Protein AF-A0A4W3JPU1-F1 (afdb_monomer_lite)

pLDDT: mean 70.7, std 26.44, range [22.89, 98.69]

Sequence (525 aa):
MGSLTTDLVGYYRSLQSVVLGLNGVPKQSQDGGVIATTGTTSETASTDRSEGTSVAQPVAVEIDTVQSETCTSDVSDELSRKLEDILNTYCSTLGGQAEETPELEEAEKCVNNEPLRNGVREIVCRELNGEIDKVVKAVTRVEDPRENGDVPDIKDQKKAPEKKKAKALGKEITLLMQTLNTLSTPEEKLAALCKKYADMLEEHRNAQKQMRLLQKKQTQIVHEKDHLRNEHSRAILARSKLESLCRELQRHNRTLKEEGVQRGREEEEKRKEITSHFQVTLNDIQVQMEHHNERNSLLRQENMELAEKLKKLIEQYELREEHIDKILKHKDLQQELVDAKLQQAQEMLKDAELKHQREKDYLLKETVETQRMCELMKQQEVHMKQQLSLYTEKFEDFQSTLSKSNEVFTTFKQEMEKMAKKIKKLEKETSMYRSRWESSNKALLDMAEEKTLRDKEFESLQVKIQRLEKLCRALQTERNDLNKRVHDLGVQLAQQAGDNKQDGKAEEEGAQSLNKVTQENPILF

Radius of gyration: 128.2 Å; chains: 1; bounding box: 219×95×402 Å

Foldseek 3Di:
DPPPVVVVVVVVVVVVVVVPPPDDDDDDDDDDDDDDDDDDDDDDDDDDDDDDDDDDDDDDDDDDDDDPDDDPPVVVVVVVVVVVVVCCVVVVVVPPDDDDDDDDDDDDDDDDDDDDDDDDDDDDPDDDDDDDDDDDDPDDDDDDDDDDDDDDDDDDDDDDPPVVVVVVVVVVVVVLVVVLVVDPDPVVNVVVVVVVVVVVVVVVVVVVVVVVVVVVVVVVVVVVVVVVVVVVVVVVVVVVVVVVVVVVVVVVVVVVVVVVVVVVVVVVVVVVVVVVVVVVVVVVVVVVVVVVVVVVVVVVVVVVVVVVVVVVVVVVVVVVVVVVVVVVVVVVVVVVVVVVVVVVVVVVVVVVVVVVVVVVVVVVVVVVVVVVVVVVVVVVVVVVVVVVVVVVVVVVVVVVVVVVVVVVVVVVVVVVVVVVVVVVVVVVVVVVVVVVVVVVVVVVVVVVVVVVVVVVVVVVVVVVVVVVVVVVVVVVVVVVVVVVVVPPVDDPDDDDDDDDDDDDDDDDDDDDDDDDDDDDDDDDD

InterPro domains:
  IPR026183 Taxilin family [PF09728] (171-478)
  IPR026183 Taxilin family [PTHR16127] (52-515)

Organism: Callorhinchus milii (NCBI:txid7868)

Secondary structure (DSSP, 8-state):
--SSSHHHHHHHHHHHHHHS------------------------------------PPPP-----------SSHHHHHHHHHHHHHHHHHHTTT-S-------------------------------------------------------------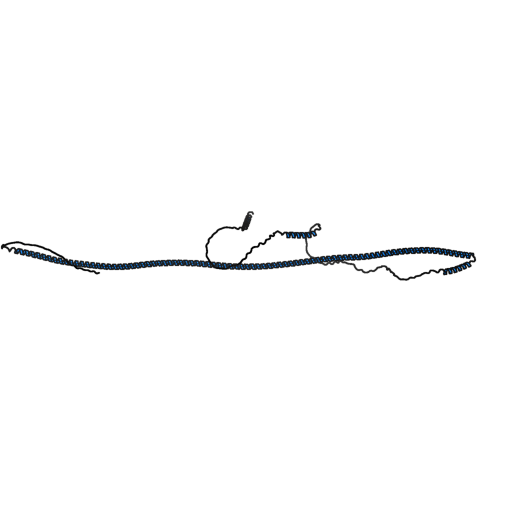---SSHHHHHHHHHHHHHHHHHHHT--SHHHHHHHHHHHHHHHHHHHHHHHHHHHHHHHHHHHHHHHHHHHHHHHHHHHHHHHHHHHHHHHHHHHHHHHHHHHHHHHHHHHHHHHHHHHHHHHHHHHHHHHHHHHHHHHHHHHHHHHHHHHHHHHHHHHHHHHHHHHHHHHHHHHHHHHHHHHHHHHHHHHHHHHHHHHHHHHHHHHHHHHHHHHHHHHHHHHHHHHHHHHHHHHHHHHHHHHHHHHHHHHHHHHHHHHHHHHHHHHHHHHHHHHHHHHHHHHHHHHHHHHHHHHHHHHHHHHHHHHHHHHHHHHHHHHHHHHHHHHHHHTTS-SS--------------------------------

Structure (mmCIF, N/CA/C/O backbone):
data_AF-A0A4W3JPU1-F1
#
_entry.id   AF-A0A4W3JPU1-F1
#
loop_
_atom_site.group_PDB
_atom_site.id
_atom_site.type_symbol
_atom_site.label_atom_id
_atom_site.label_alt_id
_atom_site.label_comp_id
_atom_site.label_asym_id
_atom_site.label_entity_id
_atom_site.label_seq_id
_atom_site.pdbx_PDB_ins_code
_atom_site.Cartn_x
_atom_site.Cartn_y
_atom_site.Cartn_z
_atom_site.occupancy
_atom_site.B_iso_or_equiv
_atom_site.auth_seq_id
_atom_site.auth_comp_id
_atom_site.auth_asym_id
_atom_site.auth_atom_id
_atom_site.pdbx_PDB_model_num
ATOM 1 N N . MET A 1 1 ? 27.954 29.203 35.163 1.00 54.84 1 MET A N 1
ATOM 2 C CA . MET A 1 1 ? 27.877 28.215 34.061 1.00 54.84 1 MET A CA 1
ATOM 3 C C . MET A 1 1 ? 28.791 27.034 34.378 1.00 54.84 1 MET A C 1
ATOM 5 O O . MET A 1 1 ? 29.836 26.892 33.767 1.00 54.84 1 MET A O 1
ATOM 9 N N . GLY A 1 2 ? 28.452 26.237 35.394 1.00 53.25 2 GLY A N 1
ATOM 10 C CA . GLY A 1 2 ? 29.329 25.148 35.856 1.00 53.25 2 GLY A CA 1
ATOM 11 C C . GLY A 1 2 ? 28.732 24.203 36.903 1.00 53.25 2 GLY A C 1
ATOM 12 O O . GLY A 1 2 ? 29.389 23.241 37.268 1.00 53.25 2 GLY A O 1
ATOM 13 N N . SER A 1 3 ? 27.498 24.432 37.370 1.00 54.62 3 SER A N 1
ATOM 14 C CA . SER A 1 3 ? 26.823 23.542 38.330 1.00 54.62 3 SER A CA 1
ATOM 15 C C . SER A 1 3 ? 25.482 22.992 37.828 1.00 54.62 3 SER A C 1
ATOM 17 O O . SER A 1 3 ? 24.703 22.494 38.624 1.00 54.62 3 SER A O 1
ATOM 19 N N . LEU A 1 4 ? 25.187 23.113 36.528 1.00 52.50 4 LEU A N 1
ATOM 20 C CA . LEU A 1 4 ? 23.936 22.622 35.920 1.00 52.50 4 LEU A CA 1
ATOM 21 C C . LEU A 1 4 ? 24.155 21.459 34.938 1.00 52.50 4 LEU A C 1
ATOM 23 O O . LEU A 1 4 ? 23.196 20.881 34.444 1.00 52.50 4 LEU A O 1
ATOM 27 N N . THR A 1 5 ? 25.406 21.088 34.660 1.00 55.34 5 THR A N 1
ATOM 28 C CA . THR A 1 5 ? 25.749 19.978 33.756 1.00 55.34 5 THR A CA 1
ATOM 29 C C . THR A 1 5 ? 25.950 18.646 34.482 1.00 55.34 5 THR A C 1
ATOM 31 O O . THR A 1 5 ? 25.869 17.598 33.848 1.00 55.34 5 THR A O 1
ATOM 34 N N . THR A 1 6 ? 26.154 18.651 35.800 1.00 56.09 6 THR A N 1
ATOM 35 C CA . THR A 1 6 ? 26.395 17.426 36.582 1.00 56.09 6 THR A CA 1
ATOM 36 C C . THR A 1 6 ? 25.108 16.659 36.907 1.00 56.09 6 THR A C 1
ATOM 38 O O . THR A 1 6 ? 25.128 15.431 36.947 1.00 56.09 6 THR A O 1
ATOM 41 N N . ASP A 1 7 ? 23.971 17.350 37.031 1.00 57.31 7 ASP A N 1
ATOM 42 C CA . ASP A 1 7 ? 22.694 16.719 37.402 1.00 57.31 7 ASP A CA 1
ATOM 43 C C . ASP A 1 7 ? 21.978 16.040 36.219 1.00 57.31 7 ASP A C 1
ATOM 45 O O . ASP A 1 7 ? 21.230 15.081 36.412 1.00 57.31 7 ASP A O 1
ATOM 49 N N . LEU A 1 8 ? 22.268 16.439 34.973 1.00 56.94 8 LEU A N 1
ATOM 50 C CA . LEU A 1 8 ? 21.681 15.797 33.787 1.00 56.94 8 LEU A CA 1
ATOM 51 C C . LEU A 1 8 ? 22.315 14.430 33.466 1.00 56.94 8 LEU A C 1
ATOM 53 O O . LEU A 1 8 ? 21.640 13.530 32.965 1.00 56.94 8 LEU A O 1
ATOM 57 N N . VAL A 1 9 ? 23.600 14.246 33.790 1.00 60.78 9 VAL A N 1
ATOM 58 C CA . VAL A 1 9 ? 24.322 12.979 33.564 1.00 60.78 9 VAL A CA 1
ATOM 59 C C . VAL A 1 9 ? 23.893 11.907 34.577 1.00 60.78 9 VAL A C 1
ATOM 61 O O . VAL A 1 9 ? 23.843 10.722 34.243 1.00 60.78 9 VAL A O 1
ATOM 64 N N . GLY A 1 10 ? 23.505 12.311 35.792 1.00 60.88 10 GLY A N 1
ATOM 65 C CA . GLY A 1 10 ? 22.949 11.406 36.805 1.00 60.88 10 GLY A CA 1
ATOM 66 C C . GLY A 1 10 ? 21.581 10.835 36.417 1.00 60.88 10 GLY A C 1
ATOM 67 O O . GLY A 1 10 ? 21.330 9.644 36.610 1.00 60.88 10 GLY A O 1
ATOM 68 N N . TYR A 1 11 ? 20.724 11.650 35.794 1.00 62.28 11 TYR A N 1
ATOM 69 C CA . TYR A 1 11 ? 19.375 11.232 35.400 1.00 62.28 11 TYR A CA 1
ATOM 70 C C . TYR A 1 11 ? 19.384 10.232 34.229 1.00 62.28 11 TYR A C 1
ATOM 72 O O . TYR A 1 11 ? 18.619 9.266 34.224 1.00 62.28 11 TYR A O 1
ATOM 80 N N . TYR A 1 12 ? 20.319 10.383 33.283 1.00 56.56 12 TYR A N 1
ATOM 81 C CA . TYR A 1 12 ? 20.470 9.450 32.158 1.00 56.56 12 TYR A CA 1
ATOM 82 C C . TYR A 1 12 ? 21.051 8.084 32.566 1.00 56.56 12 TYR A C 1
ATOM 84 O O . TYR A 1 12 ? 20.648 7.058 32.018 1.00 56.56 12 TYR A O 1
ATOM 92 N N . ARG A 1 13 ? 21.928 8.025 33.581 1.00 58.97 13 ARG A N 1
ATOM 93 C CA . ARG A 1 13 ? 22.450 6.744 34.104 1.00 58.97 13 ARG A CA 1
ATOM 94 C C . ARG A 1 13 ? 21.404 5.933 34.872 1.00 58.97 13 ARG A C 1
ATOM 96 O O . ARG A 1 13 ? 21.469 4.707 34.866 1.00 58.97 13 ARG A O 1
ATOM 103 N N . SER A 1 14 ? 20.441 6.596 35.515 1.00 56.88 14 SER A N 1
ATOM 104 C CA . SER A 1 14 ? 19.380 5.920 36.272 1.00 56.88 14 SER A CA 1
ATOM 105 C C . SER A 1 14 ? 18.359 5.240 35.348 1.00 56.88 14 SER A C 1
ATOM 107 O O . SER A 1 14 ? 17.983 4.094 35.589 1.00 56.88 14 SER A O 1
ATOM 109 N N . LEU A 1 15 ? 18.006 5.872 34.224 1.00 54.47 15 LEU A N 1
ATOM 110 C CA . LEU A 1 15 ? 17.074 5.303 33.240 1.00 54.47 15 LEU A CA 1
ATOM 111 C C . LEU A 1 15 ? 17.659 4.116 32.456 1.00 54.47 15 LEU A C 1
ATOM 113 O O . LEU A 1 15 ? 16.925 3.198 32.097 1.00 54.47 15 LEU A O 1
ATOM 117 N N . GLN A 1 16 ? 18.979 4.070 32.256 1.00 50.84 16 GLN A N 1
ATOM 118 C CA . GLN A 1 16 ? 19.629 2.960 31.549 1.00 50.84 16 GLN A CA 1
ATOM 119 C C . GLN A 1 16 ? 19.801 1.699 32.420 1.00 50.84 16 GLN A C 1
ATOM 121 O O . GLN A 1 16 ? 19.910 0.595 31.890 1.00 50.84 16 GLN A O 1
ATOM 126 N N . SER A 1 17 ? 19.755 1.832 33.753 1.00 52.16 17 SER A N 1
ATOM 127 C CA . SER A 1 17 ? 19.829 0.693 34.680 1.00 52.16 17 SER A CA 1
ATOM 128 C C . SER A 1 17 ? 18.475 0.010 34.916 1.00 52.16 17 SER A C 1
ATOM 130 O O . SER A 1 17 ? 18.447 -1.138 35.351 1.00 52.16 17 SER A O 1
ATOM 132 N N . VAL A 1 18 ? 17.358 0.679 34.603 1.00 53.16 18 VAL A N 1
ATOM 133 C CA . VAL A 1 18 ? 15.998 0.121 34.749 1.00 53.16 18 VAL A CA 1
ATOM 134 C C . VAL A 1 18 ? 15.610 -0.759 33.551 1.00 53.16 18 VAL A C 1
ATOM 136 O O . VAL A 1 18 ? 14.839 -1.700 33.705 1.00 53.16 18 VAL A O 1
ATOM 139 N N . VAL A 1 19 ? 16.199 -0.535 32.372 1.00 50.72 19 VAL A N 1
ATOM 140 C CA . VAL A 1 19 ? 15.870 -1.290 31.145 1.00 50.72 19 VAL A CA 1
ATOM 141 C C . VAL A 1 19 ? 16.635 -2.622 31.032 1.00 50.72 19 VAL A C 1
ATOM 143 O O . VAL A 1 19 ? 16.181 -3.532 30.348 1.00 50.72 19 VAL A O 1
ATOM 146 N N . LEU A 1 20 ? 17.748 -2.799 31.754 1.00 50.94 20 LEU A N 1
ATOM 147 C CA . LEU A 1 20 ? 18.573 -4.022 31.699 1.00 50.94 20 LEU A CA 1
ATOM 148 C C . LEU A 1 20 ? 18.349 -5.005 32.869 1.00 50.94 20 LEU A C 1
ATOM 150 O O . LEU A 1 20 ? 19.042 -6.015 32.957 1.00 50.94 20 LEU A O 1
ATOM 154 N N . GLY A 1 21 ? 17.383 -4.744 33.758 1.00 46.75 21 GLY A N 1
ATOM 155 C CA . GLY A 1 21 ? 17.145 -5.539 34.976 1.00 46.75 21 GLY A CA 1
ATOM 156 C C . GLY A 1 21 ? 16.008 -6.569 34.920 1.00 46.75 21 GLY A C 1
ATOM 157 O O . GLY A 1 21 ? 15.777 -7.252 35.913 1.00 46.75 21 GLY A O 1
ATOM 158 N N . LEU A 1 22 ? 15.286 -6.706 33.803 1.00 46.44 22 LEU A N 1
ATOM 159 C CA . LEU A 1 22 ? 14.092 -7.565 33.705 1.00 46.44 22 LEU A CA 1
ATOM 160 C C . LEU A 1 22 ? 14.340 -8.875 32.943 1.00 46.44 22 LEU A C 1
ATOM 162 O O . LEU A 1 22 ? 13.547 -9.270 32.099 1.00 46.44 22 LEU A O 1
ATOM 166 N N . ASN A 1 23 ? 15.435 -9.567 33.256 1.00 48.56 23 ASN A N 1
ATOM 167 C CA . ASN A 1 23 ? 15.621 -10.979 32.914 1.00 48.56 23 ASN A CA 1
ATOM 168 C C . ASN A 1 23 ? 16.346 -11.675 34.071 1.00 48.56 23 ASN A C 1
ATOM 170 O O . ASN A 1 23 ? 17.569 -11.777 34.094 1.00 48.56 23 ASN A O 1
ATOM 174 N N . GLY A 1 24 ? 15.577 -12.122 35.063 1.00 37.06 24 GLY A N 1
ATOM 175 C CA . GLY A 1 24 ? 16.102 -12.808 36.240 1.00 37.06 24 GLY A CA 1
ATOM 176 C C . GLY A 1 24 ? 14.998 -13.527 37.007 1.00 37.06 24 GLY A C 1
ATOM 177 O O . GLY A 1 24 ? 14.312 -12.934 37.831 1.00 37.06 24 GLY A O 1
ATOM 178 N N . VAL A 1 25 ? 14.828 -14.813 36.706 1.00 47.62 25 VAL A N 1
ATOM 179 C CA . VAL A 1 25 ? 13.996 -15.779 37.443 1.00 47.62 25 VAL A CA 1
ATOM 180 C C . VAL A 1 25 ? 14.489 -15.920 38.890 1.00 47.62 25 VAL A C 1
ATOM 182 O O . VAL A 1 25 ? 15.702 -15.975 39.098 1.00 47.62 25 VAL A O 1
ATOM 185 N N . PRO A 1 26 ? 13.591 -16.154 39.865 1.00 46.97 26 PRO A N 1
ATOM 186 C CA . PRO A 1 26 ? 13.968 -16.974 41.011 1.00 46.97 26 PRO A CA 1
ATOM 187 C C . PRO A 1 26 ? 13.007 -18.147 41.274 1.00 46.97 26 PRO A C 1
ATOM 189 O O . PRO A 1 26 ? 11.788 -18.055 41.150 1.00 46.97 26 PRO A O 1
ATOM 192 N N . LYS A 1 27 ? 13.624 -19.272 41.654 1.00 41.75 27 LYS A N 1
ATOM 193 C CA . LYS A 1 27 ? 13.031 -20.508 42.185 1.00 41.75 27 LYS A CA 1
ATOM 194 C C . LYS A 1 27 ? 12.900 -20.442 43.717 1.00 41.75 27 LYS A C 1
ATOM 196 O O . LYS A 1 27 ? 13.792 -19.894 44.353 1.00 41.75 27 LYS A O 1
ATOM 201 N N . GLN A 1 28 ? 11.922 -21.213 44.230 1.00 35.12 28 GLN A N 1
ATOM 202 C CA . GLN A 1 28 ? 11.857 -21.894 45.551 1.00 35.12 28 GLN A CA 1
ATOM 203 C C . GLN A 1 28 ? 11.665 -20.991 46.798 1.00 35.12 28 GLN A C 1
ATOM 205 O O . GLN A 1 28 ? 12.243 -19.922 46.869 1.00 35.12 28 GLN A O 1
ATOM 210 N N . SER A 1 29 ? 10.875 -21.311 47.836 1.00 34.31 29 SER A N 1
ATOM 211 C CA . SER A 1 29 ? 10.377 -22.590 48.374 1.00 34.31 29 SER A CA 1
ATOM 212 C C . SER A 1 29 ? 9.235 -22.378 49.398 1.00 34.31 29 SER A C 1
ATOM 214 O O . SER A 1 29 ? 9.168 -21.322 50.011 1.00 34.31 29 SER A O 1
ATOM 216 N N . GLN A 1 30 ? 8.456 -23.454 49.611 1.00 34.50 30 GLN A N 1
ATOM 217 C CA . GLN A 1 30 ? 7.768 -23.908 50.844 1.00 34.50 30 GLN A CA 1
ATOM 218 C C . GLN A 1 30 ? 6.765 -22.982 51.567 1.00 34.50 30 GLN A C 1
ATOM 220 O O . GLN A 1 30 ? 7.155 -21.990 52.161 1.00 34.50 30 GLN A O 1
ATOM 225 N N . ASP A 1 31 ? 5.506 -23.426 51.690 1.00 33.94 31 ASP A N 1
ATOM 226 C CA . ASP A 1 31 ? 5.071 -24.085 52.933 1.00 33.94 31 ASP A CA 1
ATOM 227 C C . ASP A 1 31 ? 3.804 -24.938 52.727 1.00 33.94 31 ASP A C 1
ATOM 229 O O . ASP A 1 31 ? 2.986 -24.674 51.843 1.00 33.94 31 ASP A O 1
ATOM 233 N N . GLY A 1 32 ? 3.698 -26.013 53.506 1.00 34.09 32 GLY A N 1
ATOM 234 C CA . GLY A 1 32 ? 2.641 -27.018 53.451 1.00 34.09 32 GLY A CA 1
ATOM 235 C C . GLY A 1 32 ? 1.476 -26.731 54.401 1.00 34.09 32 GLY A C 1
ATOM 236 O O . GLY A 1 32 ? 1.616 -26.069 55.421 1.00 34.09 32 GLY A O 1
ATOM 237 N N . GLY A 1 33 ? 0.314 -27.302 54.086 1.00 32.06 33 GLY A N 1
ATOM 238 C CA . GLY A 1 33 ? -0.864 -27.277 54.949 1.00 32.06 33 GLY A CA 1
ATOM 239 C C . GLY A 1 33 ? -1.895 -28.298 54.484 1.00 32.06 33 GLY A C 1
ATOM 240 O O . GLY A 1 33 ? -2.732 -28.010 53.637 1.00 32.06 33 GLY A O 1
ATOM 241 N N . VAL A 1 34 ? -1.786 -29.513 55.018 1.00 36.81 34 VAL A N 1
ATOM 242 C CA . VAL A 1 34 ? -2.699 -30.644 54.815 1.00 36.81 34 VAL A CA 1
ATOM 243 C C . VAL A 1 34 ? -3.883 -30.514 55.773 1.00 36.81 34 VAL A C 1
ATOM 245 O O . VAL A 1 34 ? -3.658 -30.486 56.978 1.00 36.81 34 VAL A O 1
ATOM 248 N N . ILE A 1 35 ? -5.123 -30.554 55.270 1.00 35.34 35 ILE A N 1
ATOM 249 C CA . ILE A 1 35 ? -6.277 -31.102 56.008 1.00 35.34 35 ILE A CA 1
ATOM 250 C C . ILE A 1 35 ? -7.128 -31.924 55.033 1.00 35.34 35 ILE A C 1
ATOM 252 O O . ILE A 1 35 ? -7.585 -31.431 54.005 1.00 35.34 35 ILE A O 1
ATOM 256 N N . ALA A 1 36 ? -7.310 -33.196 55.376 1.00 36.22 36 ALA A N 1
ATOM 257 C CA . ALA A 1 36 ? -8.145 -34.174 54.693 1.00 36.22 36 ALA A CA 1
ATOM 258 C C . ALA A 1 36 ? -9.537 -34.261 55.341 1.00 36.22 36 ALA A C 1
ATOM 260 O O . ALA A 1 36 ? -9.635 -34.164 56.558 1.00 36.22 36 ALA A O 1
ATOM 261 N N . THR A 1 37 ? -10.576 -34.517 54.541 1.00 33.84 37 THR A N 1
ATOM 262 C CA . THR A 1 37 ? -11.812 -35.273 54.872 1.00 33.84 37 THR A CA 1
ATOM 263 C C . THR A 1 37 ? -12.498 -35.604 53.527 1.00 33.84 37 THR A C 1
ATOM 265 O O . THR A 1 37 ? -12.772 -34.707 52.743 1.00 33.84 37 THR A O 1
ATOM 268 N N . THR A 1 38 ? -12.483 -36.854 53.032 1.00 35.00 38 THR A N 1
ATOM 269 C CA . THR A 1 38 ? -13.547 -37.889 53.161 1.00 35.00 38 THR A CA 1
ATOM 270 C C . THR A 1 38 ? -14.960 -37.296 53.061 1.00 35.00 38 THR A C 1
ATOM 272 O O . THR A 1 38 ? -15.312 -36.494 53.912 1.00 35.00 38 THR A O 1
ATOM 275 N N . GLY A 1 39 ? -15.873 -37.625 52.150 1.00 31.53 39 GLY A N 1
ATOM 276 C CA . GLY A 1 39 ? -16.080 -38.706 51.186 1.00 31.53 39 GLY A CA 1
ATOM 277 C C . GLY A 1 39 ? -17.605 -38.792 50.929 1.00 31.53 39 GLY A C 1
ATOM 278 O O . GLY A 1 39 ? -18.367 -38.195 51.691 1.00 31.53 39 GLY A O 1
ATOM 279 N N . THR A 1 40 ? -18.030 -39.604 49.946 1.00 31.88 40 THR A N 1
ATOM 280 C CA . THR A 1 40 ? -19.396 -40.184 49.746 1.00 31.88 40 THR A CA 1
ATOM 281 C C . THR A 1 40 ? -20.259 -39.606 48.589 1.00 31.88 40 THR A C 1
ATOM 283 O O . THR A 1 40 ? -20.908 -38.583 48.753 1.00 31.88 40 THR A O 1
ATOM 286 N N . THR A 1 41 ? -20.217 -40.322 47.438 1.00 33.84 41 THR A N 1
ATOM 287 C CA . THR A 1 41 ? -21.308 -40.828 46.531 1.00 33.84 41 THR A CA 1
ATOM 288 C C . THR A 1 41 ? -22.445 -39.891 46.058 1.00 33.84 41 THR A C 1
ATOM 290 O O . THR A 1 41 ? -22.970 -39.135 46.858 1.00 33.84 41 THR A O 1
ATOM 293 N N . SER A 1 42 ? -23.007 -39.941 44.838 1.00 36.12 42 SER A N 1
ATOM 294 C CA . SER A 1 42 ? -22.945 -40.875 43.691 1.00 36.12 42 SER A CA 1
ATOM 295 C C . SER A 1 42 ? -23.763 -40.329 42.493 1.00 36.12 42 SER A C 1
ATOM 297 O O . SER A 1 42 ? -24.749 -39.630 42.696 1.00 36.12 42 SER A O 1
ATOM 299 N N . GLU A 1 43 ? -23.365 -40.771 41.288 1.00 33.59 43 GLU A N 1
ATOM 300 C CA . GLU A 1 43 ? -24.169 -41.125 40.089 1.00 33.59 43 GLU A CA 1
ATOM 301 C C . GLU A 1 43 ? -24.935 -40.071 39.254 1.00 33.59 43 GLU A C 1
ATOM 303 O O . GLU A 1 43 ? -25.977 -39.554 39.637 1.00 33.59 43 GLU A O 1
ATOM 308 N N . THR A 1 44 ? -24.499 -39.872 37.999 1.00 34.59 44 THR A N 1
ATOM 309 C CA . THR A 1 44 ? -25.072 -40.469 36.754 1.00 34.59 44 THR A CA 1
ATOM 310 C C . THR A 1 44 ? -24.255 -39.972 35.536 1.00 34.59 44 THR A C 1
ATOM 312 O O . THR A 1 44 ? -24.006 -38.781 35.406 1.00 34.59 44 THR A O 1
ATOM 315 N N . ALA A 1 45 ? -23.529 -40.867 34.840 1.00 34.72 45 ALA A N 1
ATOM 316 C CA . ALA A 1 45 ? -23.765 -41.342 33.455 1.00 34.72 45 ALA A CA 1
ATOM 317 C C . ALA A 1 45 ? -23.968 -40.214 32.409 1.00 34.72 45 ALA A C 1
ATOM 319 O O . ALA A 1 45 ? -24.798 -39.344 32.605 1.00 34.72 45 ALA A O 1
ATOM 320 N N . SER A 1 46 ? -23.341 -40.147 31.231 1.00 32.06 46 SER A N 1
ATOM 321 C CA . SER A 1 46 ? -22.531 -41.077 30.429 1.00 32.06 46 SER A CA 1
ATOM 322 C C . SER A 1 46 ? -22.202 -40.361 29.106 1.00 32.06 46 SER A C 1
ATOM 324 O O . SER A 1 46 ? -23.124 -39.822 28.496 1.00 32.06 46 SER A O 1
ATOM 326 N N . THR A 1 47 ? -20.970 -40.403 28.592 1.00 33.47 47 THR A N 1
ATOM 327 C CA . THR A 1 47 ? -20.729 -40.471 27.133 1.00 33.47 47 THR A CA 1
ATOM 328 C C . THR A 1 47 ? -19.360 -41.093 26.893 1.00 33.47 47 THR A C 1
ATOM 330 O O . THR A 1 47 ? -18.333 -40.531 27.271 1.00 33.47 47 THR A O 1
ATOM 333 N N . ASP A 1 48 ? -19.384 -42.285 26.309 1.00 30.33 48 ASP A N 1
ATOM 334 C CA . ASP A 1 48 ? -18.213 -43.089 26.006 1.00 30.33 48 ASP A CA 1
ATOM 335 C C . ASP A 1 48 ? -17.520 -42.616 24.724 1.00 30.33 48 ASP A C 1
ATOM 337 O O . ASP A 1 48 ? -18.153 -42.231 23.737 1.00 30.33 48 ASP A O 1
ATOM 341 N N . ARG A 1 49 ? -16.192 -42.683 24.784 1.00 37.72 49 ARG A N 1
ATOM 342 C CA . ARG A 1 49 ? -15.237 -42.697 23.672 1.00 37.72 49 ARG A CA 1
ATOM 343 C C . ARG A 1 49 ? -15.015 -44.144 23.234 1.00 37.72 49 ARG A C 1
ATOM 345 O O . ARG A 1 49 ? -15.147 -45.031 24.063 1.00 37.72 49 ARG A O 1
ATOM 352 N N . SER A 1 50 ? -14.487 -44.340 22.024 1.00 40.09 50 SER A N 1
ATOM 353 C CA . SER A 1 50 ? -13.390 -45.284 21.683 1.00 40.09 50 SER A CA 1
ATOM 354 C C . SER A 1 50 ? -13.369 -45.462 20.156 1.00 40.09 50 SER A C 1
ATOM 356 O O . SER A 1 50 ? -14.427 -45.368 19.545 1.00 40.09 50 SER A O 1
ATOM 358 N N . GLU A 1 51 ? -12.298 -45.698 19.396 1.00 35.06 51 GLU A N 1
ATOM 359 C CA . GLU A 1 51 ? -10.820 -45.821 19.455 1.00 35.06 51 GLU A CA 1
ATOM 360 C C . GLU A 1 51 ? -10.425 -46.015 17.956 1.00 35.06 51 GLU A C 1
ATOM 362 O O . GLU A 1 51 ? -11.300 -46.164 17.107 1.00 35.06 51 GLU A O 1
ATOM 367 N N . GLY A 1 52 ? -9.189 -46.015 17.459 1.00 29.88 52 GLY A N 1
ATOM 368 C CA . GLY A 1 52 ? -7.842 -46.138 18.011 1.00 29.88 52 GLY A CA 1
ATOM 369 C C . GLY A 1 52 ? -6.831 -45.716 16.922 1.00 29.88 52 GLY A C 1
ATOM 370 O O . GLY A 1 52 ? -7.184 -45.566 15.756 1.00 29.88 52 GLY A O 1
ATOM 371 N N . THR A 1 53 ? -5.637 -45.253 17.292 1.00 32.34 53 THR A N 1
ATOM 372 C CA . THR A 1 53 ? -4.397 -46.038 17.490 1.00 32.34 53 THR A CA 1
ATOM 373 C C . THR A 1 53 ? -3.679 -46.410 16.186 1.00 32.34 53 THR A C 1
ATOM 375 O O . THR A 1 53 ? -4.088 -47.346 15.515 1.00 32.34 53 THR A O 1
ATOM 378 N N . SER A 1 54 ? -2.516 -45.793 15.924 1.00 30.81 54 SER A N 1
ATOM 379 C CA . SER A 1 54 ? -1.258 -46.543 15.742 1.00 30.81 54 SER A CA 1
ATOM 380 C C . SER A 1 54 ? -0.011 -45.646 15.718 1.00 30.81 54 SER A C 1
ATOM 382 O O . SER A 1 54 ? -0.002 -44.554 15.161 1.00 30.81 54 SER A O 1
ATOM 384 N N . VAL A 1 55 ? 1.030 -46.201 16.328 1.00 36.59 55 VAL A N 1
ATOM 385 C CA . VAL A 1 55 ? 2.422 -45.785 16.563 1.00 36.59 55 VAL A CA 1
ATOM 386 C C . VAL A 1 55 ? 3.267 -45.650 15.280 1.00 36.59 55 VAL A C 1
ATOM 388 O O . VAL A 1 55 ? 3.108 -46.487 14.400 1.00 36.59 55 VAL A O 1
ATOM 391 N N . ALA A 1 56 ? 4.237 -44.714 15.231 1.00 32.06 56 ALA A N 1
ATOM 392 C CA . ALA A 1 56 ? 5.574 -44.903 14.617 1.00 32.06 56 ALA A CA 1
ATOM 393 C C . ALA A 1 56 ? 6.552 -43.729 14.896 1.00 32.06 56 ALA A C 1
ATOM 395 O O . ALA A 1 56 ? 6.143 -42.590 15.088 1.00 32.06 56 ALA A O 1
ATOM 396 N N . GLN A 1 57 ? 7.845 -44.068 14.939 1.00 33.66 57 GLN A N 1
ATOM 397 C CA . GLN A 1 57 ? 9.052 -43.314 15.336 1.00 33.66 57 GLN A CA 1
ATOM 398 C C . GLN A 1 57 ? 9.420 -42.094 14.455 1.00 33.66 57 GLN A C 1
ATOM 400 O O . GLN A 1 57 ? 9.019 -42.049 13.293 1.00 33.66 57 GLN A O 1
ATOM 405 N N . PRO A 1 58 ? 10.279 -41.164 14.936 1.00 36.75 58 PRO A N 1
ATOM 406 C CA . PRO A 1 58 ? 10.900 -40.150 14.090 1.00 36.75 58 PRO A CA 1
ATOM 407 C C . PRO A 1 58 ? 12.187 -40.696 13.447 1.00 36.75 58 PRO A C 1
ATOM 409 O O . PRO A 1 58 ? 13.098 -41.160 14.133 1.00 36.75 58 PRO A O 1
ATOM 412 N N . VAL A 1 59 ? 12.258 -40.630 12.118 1.00 33.22 59 VAL A N 1
ATOM 413 C CA . VAL A 1 59 ? 13.472 -40.895 11.336 1.00 33.22 59 VAL A CA 1
ATOM 414 C C . VAL A 1 59 ? 14.267 -39.595 11.236 1.00 33.22 59 VAL A C 1
ATOM 416 O O . VAL A 1 59 ? 13.745 -38.571 10.801 1.00 33.22 59 VAL A O 1
ATOM 419 N N . ALA A 1 60 ? 15.526 -39.652 11.664 1.00 39.03 60 ALA A N 1
ATOM 420 C CA . ALA A 1 60 ? 16.529 -38.631 11.410 1.00 39.03 60 ALA A CA 1
ATOM 421 C C . ALA A 1 60 ? 16.874 -38.612 9.914 1.00 39.03 60 ALA A C 1
ATOM 423 O O . ALA A 1 60 ? 17.170 -39.660 9.342 1.00 39.03 60 ALA A O 1
ATOM 424 N N . VAL A 1 61 ? 16.858 -37.427 9.303 1.00 33.91 61 VAL A N 1
ATOM 425 C CA . VAL A 1 61 ? 17.477 -37.170 7.998 1.00 33.91 61 VAL A CA 1
ATOM 426 C C . VAL A 1 61 ? 18.334 -35.915 8.132 1.00 33.91 61 VAL A C 1
ATOM 428 O O . VAL A 1 61 ? 17.948 -34.942 8.780 1.00 33.91 61 VAL A O 1
ATOM 431 N N . GLU A 1 62 ? 19.535 -36.039 7.589 1.00 29.58 62 GLU A N 1
ATOM 432 C CA . GLU A 1 62 ? 20.721 -35.206 7.726 1.00 29.58 62 GLU A CA 1
ATOM 433 C C . GLU A 1 62 ? 20.486 -33.725 7.398 1.00 29.58 62 GLU A C 1
ATOM 435 O O . GLU A 1 62 ? 19.940 -33.372 6.354 1.00 29.58 62 GLU A O 1
ATOM 440 N N . ILE A 1 63 ? 20.957 -32.850 8.291 1.00 33.16 63 ILE A N 1
ATOM 441 C CA . ILE A 1 63 ? 21.234 -31.448 7.975 1.00 33.16 63 ILE A CA 1
ATOM 442 C C . ILE A 1 63 ? 22.681 -31.418 7.505 1.00 33.16 63 ILE A C 1
ATOM 444 O O . ILE A 1 63 ? 23.611 -31.439 8.316 1.00 33.16 63 ILE A O 1
ATOM 448 N N . ASP A 1 64 ? 22.853 -31.411 6.189 1.00 31.23 64 ASP A N 1
ATOM 449 C CA . ASP A 1 64 ? 24.155 -31.197 5.586 1.00 31.23 64 ASP A CA 1
ATOM 450 C C . ASP A 1 64 ? 24.556 -29.736 5.802 1.00 31.23 64 ASP A C 1
ATOM 452 O O . ASP A 1 64 ? 23.836 -28.785 5.480 1.00 31.23 64 ASP A O 1
ATOM 456 N N . THR A 1 65 ? 25.694 -29.577 6.463 1.00 40.31 65 THR A N 1
ATOM 457 C CA . THR A 1 65 ? 26.231 -28.296 6.902 1.00 40.31 65 THR A CA 1
ATOM 458 C C . THR A 1 65 ? 27.007 -27.704 5.736 1.00 40.31 65 THR A C 1
ATOM 460 O O . THR A 1 65 ? 28.193 -27.980 5.586 1.00 40.31 65 THR A O 1
ATOM 463 N N . VAL A 1 66 ? 26.355 -26.895 4.897 1.00 34.44 66 VAL A N 1
ATOM 464 C CA . VAL A 1 66 ? 27.075 -26.081 3.910 1.00 34.44 66 VAL A CA 1
ATOM 465 C C . VAL A 1 66 ? 27.352 -24.708 4.502 1.00 34.44 66 VAL A C 1
ATOM 467 O O . VAL A 1 66 ? 26.464 -23.950 4.890 1.00 34.44 66 VAL A O 1
ATOM 470 N N . GLN A 1 67 ? 28.649 -24.461 4.594 1.00 34.25 67 GLN A N 1
ATOM 471 C CA . GLN A 1 67 ? 29.329 -23.261 5.026 1.00 34.25 67 GLN A CA 1
ATOM 472 C C . GLN A 1 67 ? 28.722 -22.002 4.394 1.00 34.25 67 GLN A C 1
ATOM 474 O O . GLN A 1 67 ? 28.694 -21.837 3.177 1.00 34.25 67 GLN A O 1
ATOM 479 N N . SER A 1 68 ? 28.302 -21.072 5.249 1.00 40.12 68 SER A N 1
ATOM 480 C CA . SER A 1 68 ? 28.204 -19.658 4.901 1.00 40.12 68 SER A CA 1
ATOM 481 C C . SER A 1 68 ? 29.625 -19.093 4.837 1.00 40.12 68 SER A C 1
ATOM 483 O O . SER A 1 68 ? 30.078 -18.439 5.776 1.00 40.12 68 SER A O 1
ATOM 485 N N . GLU A 1 69 ? 30.335 -19.372 3.746 1.00 38.06 69 GLU A N 1
ATOM 486 C CA . GLU A 1 69 ? 31.531 -18.626 3.365 1.00 38.06 69 GLU A CA 1
ATOM 487 C C . GLU A 1 69 ? 31.146 -17.535 2.360 1.00 38.06 69 GLU A C 1
ATOM 489 O O . GLU A 1 69 ? 30.503 -17.755 1.337 1.00 38.06 69 GLU A O 1
ATOM 494 N N . THR A 1 70 ? 31.508 -16.318 2.746 1.00 44.97 70 THR A N 1
ATOM 495 C CA . THR A 1 70 ? 31.542 -15.073 1.983 1.00 44.97 70 THR A CA 1
ATOM 496 C C . THR A 1 70 ? 31.771 -15.242 0.480 1.00 44.97 70 THR A C 1
ATOM 498 O O . THR A 1 70 ? 32.844 -15.675 0.073 1.00 44.97 70 THR A O 1
ATOM 501 N N . CYS A 1 71 ? 30.856 -14.730 -0.346 1.00 39.16 71 CYS A N 1
ATOM 502 C CA . CYS A 1 71 ? 31.241 -14.213 -1.657 1.00 39.16 71 CYS A CA 1
ATOM 503 C C . CYS A 1 71 ? 30.329 -13.062 -2.103 1.00 39.16 71 CYS A C 1
ATOM 505 O O . CYS A 1 71 ? 29.401 -13.224 -2.887 1.00 39.16 71 CYS A O 1
ATOM 507 N N . THR A 1 72 ? 30.596 -11.866 -1.580 1.00 42.97 72 THR A N 1
ATOM 508 C CA . THR A 1 72 ? 30.145 -10.602 -2.189 1.00 42.97 72 THR A CA 1
ATOM 509 C C . THR A 1 72 ? 31.292 -9.890 -2.919 1.00 42.97 72 THR A C 1
ATOM 511 O O . THR A 1 72 ? 31.120 -8.750 -3.337 1.00 42.97 72 THR A O 1
ATOM 514 N N . SER A 1 73 ? 32.454 -10.546 -3.074 1.00 49.72 73 SER A N 1
ATOM 515 C CA . SER A 1 73 ? 33.625 -10.000 -3.785 1.00 49.72 73 SER A CA 1
ATOM 516 C C . SER A 1 73 ? 33.665 -10.400 -5.265 1.00 49.72 73 SER A C 1
ATOM 518 O O . SER A 1 73 ? 34.049 -9.572 -6.084 1.00 49.72 73 SER A O 1
ATOM 520 N N . ASP A 1 74 ? 33.184 -11.596 -5.649 1.00 58.56 74 ASP A N 1
ATOM 521 C CA . ASP A 1 74 ? 33.345 -12.093 -7.035 1.00 58.56 74 ASP A CA 1
ATOM 522 C C . ASP A 1 74 ? 32.691 -11.197 -8.085 1.00 58.56 74 ASP A C 1
ATOM 524 O O . ASP A 1 74 ? 33.264 -10.953 -9.138 1.00 58.56 74 ASP A O 1
ATOM 528 N N . VAL A 1 75 ? 31.498 -10.662 -7.815 1.00 68.25 75 VAL A N 1
ATOM 529 C CA . VAL A 1 75 ? 30.779 -9.874 -8.829 1.00 68.25 75 VAL A CA 1
ATOM 530 C C . VAL A 1 75 ? 31.462 -8.524 -9.063 1.00 68.25 75 VAL A C 1
ATOM 532 O O . VAL A 1 75 ? 31.483 -8.029 -10.188 1.00 68.25 75 VAL A O 1
ATOM 535 N N . SER A 1 76 ? 32.051 -7.939 -8.016 1.00 70.88 76 SER A N 1
ATOM 536 C CA . SER A 1 76 ? 32.749 -6.655 -8.110 1.00 70.88 76 SER A CA 1
ATOM 537 C C . SER A 1 76 ? 34.147 -6.816 -8.713 1.00 70.88 76 SER A C 1
ATOM 539 O O . SER A 1 76 ? 34.570 -5.971 -9.504 1.00 70.88 76 SER A O 1
ATOM 541 N N . ASP A 1 77 ? 34.834 -7.919 -8.410 1.00 74.31 77 ASP A N 1
ATOM 542 C CA . ASP A 1 77 ? 36.136 -8.254 -8.994 1.00 74.31 77 ASP A CA 1
ATOM 543 C C . ASP A 1 77 ? 36.001 -8.691 -10.462 1.00 74.31 77 ASP A C 1
ATOM 545 O O . ASP A 1 77 ? 36.838 -8.342 -11.295 1.00 74.31 77 ASP A O 1
ATOM 549 N N . GLU A 1 78 ? 34.916 -9.376 -10.826 1.00 76.88 78 GLU A N 1
ATOM 550 C CA . GLU A 1 78 ? 34.637 -9.773 -12.207 1.00 76.88 78 GLU A CA 1
ATOM 551 C C . GLU A 1 78 ? 34.126 -8.612 -13.067 1.00 76.88 78 GLU A C 1
ATOM 553 O O . GLU A 1 78 ? 34.474 -8.514 -14.247 1.00 76.88 78 GLU A O 1
ATOM 558 N N . LEU A 1 79 ? 33.374 -7.675 -12.481 1.00 79.69 79 LEU A N 1
ATOM 559 C CA . LEU A 1 79 ? 33.044 -6.412 -13.141 1.00 79.69 79 LEU A CA 1
ATOM 560 C C . LEU A 1 79 ? 34.298 -5.550 -13.340 1.00 79.69 79 LEU A C 1
ATOM 562 O O . LEU A 1 79 ? 34.461 -4.964 -14.408 1.00 79.69 79 LEU A O 1
ATOM 566 N N . SER A 1 80 ? 35.211 -5.532 -12.365 1.00 78.88 80 SER A N 1
ATOM 567 C CA . SER A 1 80 ? 36.489 -4.819 -12.479 1.00 78.88 80 SER A CA 1
ATOM 568 C C . SER A 1 80 ? 37.386 -5.434 -13.554 1.00 78.88 80 SER A C 1
ATOM 570 O O . SER A 1 80 ? 37.897 -4.701 -14.391 1.00 78.88 80 SER A O 1
ATOM 572 N N . ARG A 1 81 ? 37.495 -6.769 -13.638 1.00 86.12 81 ARG A N 1
ATOM 573 C CA . ARG A 1 81 ? 38.235 -7.444 -14.724 1.00 86.12 81 ARG A CA 1
ATOM 574 C C . ARG A 1 81 ? 37.613 -7.212 -16.099 1.00 86.12 81 ARG A C 1
ATOM 576 O O . ARG A 1 81 ? 38.340 -6.988 -17.057 1.00 86.12 81 ARG A O 1
ATOM 583 N N . LYS A 1 82 ? 36.279 -7.210 -16.207 1.00 81.75 82 LYS A N 1
ATOM 584 C CA . LYS A 1 82 ? 35.591 -6.900 -17.473 1.00 81.75 82 LYS A CA 1
ATOM 585 C C . LYS A 1 82 ? 35.781 -5.445 -17.891 1.00 81.75 82 LYS A C 1
ATOM 587 O O . LYS A 1 82 ? 35.907 -5.176 -19.080 1.00 81.75 82 LYS A O 1
ATOM 592 N N . LEU A 1 83 ? 35.831 -4.514 -16.939 1.00 80.00 83 LEU A N 1
ATOM 593 C CA . LEU A 1 83 ? 36.155 -3.115 -17.215 1.00 80.00 83 LEU A CA 1
ATOM 594 C C . LEU A 1 83 ? 37.632 -2.940 -17.603 1.00 80.00 83 LEU A C 1
ATOM 596 O O . LEU A 1 83 ? 37.902 -2.196 -18.540 1.00 80.00 83 LEU A O 1
ATOM 600 N N . GLU A 1 84 ? 38.557 -3.663 -16.964 1.00 81.31 84 GLU A N 1
ATOM 601 C CA . GLU A 1 84 ? 39.992 -3.688 -17.296 1.00 81.31 84 GLU A CA 1
ATOM 602 C C . GLU A 1 84 ? 40.244 -4.264 -18.703 1.00 81.31 84 GLU A C 1
ATOM 604 O O . GLU A 1 84 ? 41.039 -3.717 -19.462 1.00 81.31 84 GLU A O 1
ATOM 609 N N . ASP A 1 85 ? 39.515 -5.312 -19.104 1.00 81.75 85 ASP A N 1
ATOM 610 C CA . ASP A 1 85 ? 39.588 -5.893 -20.453 1.00 81.75 85 ASP A CA 1
ATOM 611 C C . ASP A 1 85 ? 39.010 -4.950 -21.519 1.00 81.75 85 ASP A C 1
ATOM 613 O O . ASP A 1 85 ? 39.587 -4.801 -22.601 1.00 81.75 85 ASP A O 1
ATOM 617 N N . ILE A 1 86 ? 37.901 -4.261 -21.223 1.00 78.88 86 ILE A N 1
ATOM 618 C CA . ILE A 1 86 ? 37.323 -3.249 -22.123 1.00 78.88 86 ILE A CA 1
ATOM 619 C C . ILE A 1 86 ? 38.278 -2.056 -22.268 1.00 78.88 86 ILE A C 1
ATOM 621 O O . ILE A 1 86 ? 38.510 -1.595 -23.390 1.00 78.88 86 ILE A O 1
ATOM 625 N N . LEU A 1 87 ? 38.884 -1.593 -21.168 1.00 73.88 87 LEU A N 1
ATOM 626 C CA . LEU A 1 87 ? 39.889 -0.531 -21.197 1.00 73.88 87 LEU A CA 1
ATOM 627 C C . LEU A 1 87 ? 41.148 -0.966 -21.945 1.00 73.88 87 LEU A C 1
ATOM 629 O O . LEU A 1 87 ? 41.600 -0.223 -22.802 1.00 73.88 87 LEU A O 1
ATOM 633 N N . ASN A 1 88 ? 41.683 -2.166 -21.723 1.00 74.88 88 ASN A N 1
ATOM 634 C CA . ASN A 1 88 ? 42.869 -2.645 -22.441 1.00 74.88 88 ASN A CA 1
ATOM 635 C C . ASN A 1 88 ? 42.619 -2.824 -23.941 1.00 74.88 88 ASN A C 1
ATOM 637 O O . ASN A 1 88 ? 43.513 -2.547 -24.744 1.00 74.88 88 ASN A O 1
ATOM 641 N N . THR A 1 89 ? 41.406 -3.216 -24.335 1.00 75.81 89 THR A N 1
ATOM 642 C CA . THR A 1 89 ? 41.022 -3.345 -25.748 1.00 75.81 89 THR A CA 1
ATOM 643 C C . THR A 1 89 ? 40.979 -1.981 -26.445 1.00 75.81 89 THR A C 1
ATOM 645 O O . THR A 1 89 ? 41.436 -1.867 -27.580 1.00 75.81 89 THR A O 1
ATOM 648 N N . TYR A 1 90 ? 40.516 -0.929 -25.759 1.00 58.62 90 TYR A N 1
ATOM 649 C CA . TYR A 1 90 ? 40.461 0.433 -26.310 1.00 58.62 90 TYR A CA 1
ATOM 650 C C . TYR A 1 90 ? 41.766 1.235 -26.132 1.00 58.62 90 TYR A C 1
ATOM 652 O O . TYR A 1 90 ? 42.137 2.028 -27.001 1.00 58.62 90 TYR A O 1
ATOM 660 N N . CYS A 1 91 ? 42.515 1.010 -25.053 1.00 52.81 91 CYS A N 1
ATOM 661 C CA . CYS A 1 91 ? 43.795 1.665 -24.784 1.00 52.81 91 CYS A CA 1
ATOM 662 C C . CYS A 1 91 ? 44.931 1.079 -25.632 1.00 52.81 91 CYS A C 1
ATOM 664 O O . CYS A 1 91 ? 45.797 1.832 -26.076 1.00 52.81 91 CYS A O 1
ATOM 666 N N . SER A 1 92 ? 44.897 -0.216 -25.970 1.00 51.09 92 SER A N 1
ATOM 667 C CA . SER A 1 92 ? 45.863 -0.804 -26.916 1.00 51.09 92 SER A CA 1
ATOM 668 C C . SER A 1 92 ? 45.676 -0.287 -28.349 1.00 51.09 92 SER A C 1
ATOM 670 O O . SER A 1 92 ? 46.635 -0.256 -29.113 1.00 51.09 92 SER A O 1
ATOM 672 N N . THR A 1 93 ? 44.474 0.180 -28.714 1.00 45.94 93 THR A N 1
ATOM 673 C CA . THR A 1 93 ? 44.208 0.814 -30.021 1.00 45.94 93 THR A CA 1
ATOM 674 C C . THR A 1 93 ? 44.568 2.302 -30.089 1.00 45.94 93 THR A C 1
ATOM 676 O O . THR A 1 93 ? 44.566 2.870 -31.177 1.00 45.94 93 THR A O 1
ATOM 679 N N . LEU A 1 94 ? 44.905 2.933 -28.958 1.00 45.22 94 LEU A N 1
ATOM 680 C CA . LEU A 1 94 ? 45.252 4.362 -28.874 1.00 45.22 94 LEU A CA 1
ATOM 681 C C . LEU A 1 94 ? 46.696 4.618 -28.395 1.00 45.22 94 LEU A C 1
ATOM 683 O O . LEU A 1 94 ? 47.171 5.750 -28.443 1.00 45.22 94 LEU A O 1
ATOM 687 N N . GLY A 1 95 ? 47.429 3.579 -27.984 1.00 41.53 95 GLY A N 1
ATOM 688 C CA . GLY A 1 95 ? 48.833 3.655 -27.568 1.00 41.53 95 GLY A CA 1
ATOM 689 C C . GLY A 1 95 ? 49.814 3.667 -28.741 1.00 41.53 95 GLY A C 1
ATOM 690 O O . GLY A 1 95 ? 50.609 2.743 -28.890 1.00 41.53 95 GLY A O 1
ATOM 691 N N . GLY A 1 96 ? 49.754 4.695 -29.586 1.00 41.41 96 GLY A N 1
ATOM 692 C CA . GLY A 1 96 ? 50.591 4.772 -30.780 1.00 41.41 96 GLY A CA 1
ATOM 693 C C . GLY A 1 96 ? 50.784 6.171 -31.348 1.00 41.41 96 GLY A C 1
ATOM 694 O O . GLY A 1 96 ? 50.647 6.316 -32.552 1.00 41.41 96 GLY A O 1
ATOM 695 N N . GLN A 1 97 ? 51.070 7.170 -30.506 1.00 36.31 97 GLN A N 1
ATOM 696 C CA . GLN A 1 97 ? 51.992 8.297 -30.751 1.00 36.31 97 GLN A CA 1
ATOM 697 C C . GLN A 1 97 ? 51.759 9.381 -29.693 1.00 36.31 97 GLN A C 1
ATOM 699 O O . GLN A 1 97 ? 50.676 9.945 -29.578 1.00 36.31 97 GLN A O 1
ATOM 704 N N . ALA A 1 98 ? 52.799 9.639 -28.905 1.00 39.47 98 ALA A N 1
ATOM 705 C CA . ALA A 1 98 ? 52.893 10.786 -28.021 1.00 39.47 98 ALA A CA 1
ATOM 706 C C . ALA A 1 98 ? 53.446 11.975 -28.815 1.00 39.47 98 ALA A C 1
ATOM 708 O O . ALA A 1 98 ? 54.540 11.855 -29.357 1.00 39.47 98 ALA A O 1
ATOM 709 N N . GLU A 1 99 ? 52.729 13.097 -28.834 1.00 37.62 99 GLU A N 1
ATOM 710 C CA . GLU A 1 99 ? 53.316 14.441 -28.862 1.00 37.62 99 GLU A CA 1
ATOM 711 C C . GLU A 1 99 ? 52.430 15.415 -28.065 1.00 37.62 99 GLU A C 1
ATOM 713 O O . GLU A 1 99 ? 51.242 15.187 -27.839 1.00 37.62 99 GLU A O 1
ATOM 718 N N . GLU A 1 100 ? 53.095 16.437 -27.541 1.00 35.91 100 GLU A N 1
ATOM 719 C CA . GLU A 1 100 ? 52.807 17.230 -26.348 1.00 35.91 100 GLU A CA 1
ATOM 720 C C . GLU A 1 100 ? 51.761 18.356 -26.529 1.00 35.91 100 GLU A C 1
ATOM 722 O O . GLU A 1 100 ? 51.905 19.171 -27.427 1.00 35.91 100 GLU A O 1
ATOM 727 N N . THR A 1 101 ? 50.838 18.485 -25.553 1.00 32.56 101 THR A N 1
ATOM 728 C CA . THR A 1 101 ? 50.318 19.731 -24.896 1.00 32.56 101 THR A CA 1
ATOM 729 C C . THR A 1 101 ? 49.684 20.887 -25.724 1.00 32.56 101 THR A C 1
ATOM 731 O O . THR A 1 101 ? 49.967 21.042 -26.902 1.00 32.56 101 THR A O 1
ATOM 734 N N . PRO A 1 102 ? 48.973 21.860 -25.102 1.00 46.22 102 PRO A N 1
ATOM 735 C CA . PRO A 1 102 ? 47.926 21.768 -24.077 1.00 46.22 102 PRO A CA 1
ATOM 736 C C . PRO A 1 102 ? 46.664 22.623 -24.407 1.00 46.22 102 PRO A C 1
ATOM 738 O O . PRO A 1 102 ? 46.642 23.412 -25.343 1.00 46.22 102 PRO A O 1
ATOM 741 N N . GLU A 1 103 ? 45.658 22.487 -23.536 1.00 28.33 103 GLU A N 1
ATOM 742 C CA . GLU A 1 103 ? 44.682 23.517 -23.123 1.00 28.33 103 GLU A CA 1
ATOM 743 C C . GLU A 1 103 ? 43.560 23.989 -24.073 1.00 28.33 103 GLU A C 1
ATOM 745 O O . GLU A 1 103 ? 43.742 24.650 -25.092 1.00 28.33 103 GLU A O 1
ATOM 750 N N . LEU A 1 104 ? 42.343 23.696 -23.606 1.00 34.94 104 LEU A N 1
ATOM 751 C CA . LEU A 1 104 ? 41.082 24.346 -23.934 1.00 34.94 104 LEU A CA 1
ATOM 752 C C . LEU A 1 104 ? 40.852 25.518 -22.958 1.00 34.94 104 LEU A C 1
ATOM 754 O O . LEU A 1 104 ? 40.903 25.308 -21.751 1.00 34.94 104 LEU A O 1
ATOM 758 N N . GLU A 1 105 ? 40.476 26.685 -23.479 1.00 32.66 105 GLU A N 1
ATOM 759 C CA . GLU A 1 105 ? 39.540 27.640 -22.853 1.00 32.66 105 GLU A CA 1
ATOM 760 C C . GLU A 1 105 ? 38.464 27.903 -23.923 1.00 32.66 105 GLU A C 1
ATOM 762 O O . GLU A 1 105 ? 38.778 28.269 -25.053 1.00 32.66 105 GLU A O 1
ATOM 767 N N . GLU A 1 106 ? 37.252 27.373 -23.774 1.00 33.38 106 GLU A N 1
ATOM 768 C CA . GLU A 1 106 ? 36.106 27.916 -23.026 1.00 33.38 106 GLU A CA 1
ATOM 769 C C . GLU A 1 106 ? 35.350 29.083 -23.694 1.00 33.38 106 GLU A C 1
ATOM 771 O O . GLU A 1 106 ? 35.915 30.056 -24.180 1.00 33.38 106 GLU A O 1
ATOM 776 N N . ALA A 1 107 ? 34.020 28.948 -23.593 1.00 31.75 107 ALA A N 1
ATOM 777 C CA . ALA A 1 107 ? 32.962 29.955 -23.690 1.00 31.75 107 ALA A CA 1
ATOM 778 C C . ALA A 1 107 ? 32.622 30.506 -25.092 1.00 31.75 107 ALA A C 1
ATOM 780 O O . ALA A 1 107 ? 33.301 31.339 -25.678 1.00 31.75 107 ALA A O 1
ATOM 781 N N . GLU A 1 108 ? 31.555 29.987 -25.704 1.00 31.20 108 GLU A N 1
ATOM 782 C CA . GLU A 1 108 ? 30.184 30.530 -25.594 1.00 31.20 108 GLU A CA 1
ATOM 783 C C . GLU A 1 108 ? 29.989 31.896 -26.276 1.00 31.20 108 GLU A C 1
ATOM 785 O O . GLU A 1 108 ? 30.468 32.919 -25.791 1.00 31.20 108 GLU A O 1
ATOM 790 N N . LYS A 1 109 ? 29.125 31.935 -27.306 1.00 29.06 109 LYS A N 1
ATOM 791 C CA . LYS A 1 109 ? 27.869 32.716 -27.260 1.00 29.06 109 LYS A CA 1
ATOM 792 C C . LYS A 1 109 ? 27.025 32.621 -28.538 1.00 29.06 109 LYS A C 1
ATOM 794 O O . LYS A 1 109 ? 27.497 32.888 -29.633 1.00 29.06 109 LYS A O 1
ATOM 799 N N . CYS A 1 110 ? 25.738 32.369 -28.284 1.00 26.84 110 CYS A N 1
ATOM 800 C CA . CYS A 1 110 ? 24.542 32.963 -28.898 1.00 26.84 110 CYS A CA 1
ATOM 801 C C . CYS A 1 110 ? 24.265 32.709 -30.396 1.00 26.84 110 CYS A C 1
ATOM 803 O O . CYS A 1 110 ? 24.984 33.149 -31.277 1.00 26.84 110 CYS A O 1
ATOM 805 N N . VAL A 1 111 ? 23.229 31.921 -30.708 1.00 30.22 111 VAL A N 1
ATOM 806 C CA . VAL A 1 111 ? 21.817 32.345 -30.897 1.00 30.22 111 VAL A CA 1
ATOM 807 C C . VAL A 1 111 ? 21.582 33.057 -32.241 1.00 30.22 111 VAL A C 1
ATOM 809 O O . VAL A 1 111 ? 21.756 34.258 -32.376 1.00 30.22 111 VAL A O 1
ATOM 812 N N . ASN A 1 112 ? 21.106 32.233 -33.179 1.00 30.61 112 ASN A N 1
ATOM 813 C CA . ASN A 1 112 ? 20.017 32.419 -34.142 1.00 30.61 112 ASN A CA 1
ATOM 814 C C . ASN A 1 112 ? 19.947 33.632 -35.097 1.00 30.61 112 ASN A C 1
ATOM 816 O O . ASN A 1 112 ? 19.725 34.769 -34.696 1.00 30.61 112 ASN A O 1
ATOM 820 N N . ASN A 1 113 ? 19.814 33.225 -36.370 1.00 30.80 113 ASN A N 1
ATOM 821 C CA . ASN A 1 113 ? 19.005 33.766 -37.470 1.00 30.80 113 ASN A CA 1
ATOM 822 C C . ASN A 1 113 ? 19.588 34.889 -38.339 1.00 30.80 113 ASN A C 1
ATOM 824 O O . ASN A 1 113 ? 19.553 36.049 -37.959 1.00 30.80 113 ASN A O 1
ATOM 828 N N . GLU A 1 114 ? 19.884 34.549 -39.601 1.00 27.84 114 GLU A N 1
ATOM 829 C CA . GLU A 1 114 ? 19.373 35.303 -40.757 1.00 27.84 114 GLU A CA 1
ATOM 830 C C . GLU A 1 114 ? 19.200 34.399 -42.005 1.00 27.84 114 GLU A C 1
ATOM 832 O O . GLU A 1 114 ? 19.880 33.376 -42.121 1.00 27.84 114 GLU A O 1
ATOM 837 N N . PRO A 1 115 ? 18.249 34.720 -42.909 1.00 40.44 115 PRO A N 1
ATOM 838 C CA . PRO A 1 115 ? 17.727 33.809 -43.924 1.00 40.44 115 PRO A CA 1
ATOM 839 C C . PRO A 1 115 ? 18.369 33.970 -45.312 1.00 40.44 115 PRO A C 1
ATOM 841 O O . PRO A 1 115 ? 19.034 34.955 -45.627 1.00 40.44 115 PRO A O 1
ATOM 844 N N . LEU A 1 116 ? 18.068 32.989 -46.171 1.00 37.12 116 LEU A N 1
ATOM 845 C CA . LEU A 1 116 ? 18.307 32.974 -47.615 1.00 37.12 116 LEU A CA 1
ATOM 846 C C . LEU A 1 116 ? 18.076 34.341 -48.284 1.00 37.12 116 LEU A C 1
ATOM 848 O O . LEU A 1 116 ? 16.972 34.891 -48.244 1.00 37.12 116 LEU A O 1
ATOM 852 N N . ARG A 1 117 ? 19.066 34.790 -49.064 1.00 32.91 117 ARG A N 1
ATOM 853 C CA . ARG A 1 117 ? 18.848 35.725 -50.170 1.00 32.91 117 ARG A CA 1
ATOM 854 C C . ARG A 1 117 ? 19.655 35.312 -51.396 1.00 32.91 117 ARG A C 1
ATOM 856 O O . ARG A 1 117 ? 20.878 35.235 -51.361 1.00 32.91 117 ARG A O 1
ATOM 863 N N . ASN A 1 118 ? 18.918 35.075 -52.478 1.00 35.84 118 ASN A N 1
ATOM 864 C CA . ASN A 1 118 ? 19.401 34.883 -53.841 1.00 35.84 118 ASN A CA 1
ATOM 865 C C . ASN A 1 118 ? 20.492 35.888 -54.233 1.00 35.84 118 ASN A C 1
ATOM 867 O O . ASN A 1 118 ? 20.319 37.099 -54.087 1.00 35.84 118 ASN A O 1
ATOM 871 N N . GLY A 1 119 ? 21.542 35.366 -54.861 1.00 31.09 119 GLY A N 1
ATOM 872 C CA . GLY A 1 119 ? 22.569 36.129 -55.556 1.00 31.09 119 GLY A CA 1
ATOM 873 C C . GLY A 1 119 ? 23.207 35.267 -56.637 1.00 31.09 119 GLY A C 1
ATOM 874 O O . GLY A 1 119 ? 24.219 34.620 -56.403 1.00 31.09 119 GLY A O 1
ATOM 875 N N . VAL A 1 120 ? 22.582 35.253 -57.814 1.00 34.50 120 VAL A N 1
ATOM 876 C CA . VAL A 1 120 ? 23.150 34.736 -59.064 1.00 34.50 120 VAL A CA 1
ATOM 877 C C . VAL A 1 120 ? 24.507 35.399 -59.305 1.00 34.50 120 VAL A C 1
ATOM 879 O O . VAL A 1 120 ? 24.580 36.623 -59.419 1.00 34.50 120 VAL A O 1
ATOM 882 N N . ARG A 1 121 ? 25.567 34.597 -59.435 1.00 31.61 121 ARG A N 1
ATOM 883 C CA . ARG A 1 121 ? 26.745 34.951 -60.231 1.00 31.61 121 ARG A CA 1
ATOM 884 C C . ARG A 1 121 ? 27.154 33.769 -61.090 1.00 31.61 121 ARG A C 1
ATOM 886 O O . ARG A 1 121 ? 27.463 32.690 -60.599 1.00 31.61 121 ARG A O 1
ATOM 893 N N . GLU A 1 122 ? 27.089 34.044 -62.384 1.00 31.17 122 GLU A N 1
ATOM 894 C CA . GLU A 1 122 ? 27.565 33.251 -63.501 1.00 31.17 122 GLU A CA 1
ATOM 895 C C . GLU A 1 122 ? 28.971 32.700 -63.252 1.00 31.17 122 GLU A C 1
ATOM 897 O O . GLU A 1 122 ? 29.907 33.451 -62.975 1.00 31.17 122 GLU A O 1
ATOM 902 N N . ILE A 1 123 ? 29.133 31.395 -63.460 1.00 30.73 123 ILE A N 1
ATOM 903 C CA . ILE A 1 123 ? 30.403 30.825 -63.897 1.00 30.73 123 ILE A CA 1
ATOM 904 C C . ILE A 1 123 ? 30.168 30.347 -65.325 1.00 30.73 123 ILE A C 1
ATOM 906 O O . ILE A 1 123 ? 29.496 29.352 -65.587 1.00 30.73 123 ILE A O 1
ATOM 910 N N . VAL A 1 124 ? 30.677 31.148 -66.255 1.00 28.33 124 VAL A N 1
ATOM 911 C CA . VAL A 1 124 ? 30.735 30.867 -67.685 1.00 28.33 124 VAL A CA 1
ATOM 912 C C . VAL A 1 124 ? 31.781 29.774 -67.908 1.00 28.33 124 VAL A C 1
ATOM 914 O O . VAL A 1 124 ? 32.975 30.056 -67.946 1.00 28.33 124 VAL A O 1
ATOM 917 N N . CYS A 1 125 ? 31.340 28.532 -68.099 1.00 28.14 125 CYS A N 1
ATOM 918 C CA . CYS A 1 125 ? 32.141 27.497 -68.753 1.00 28.14 125 CYS A CA 1
ATOM 919 C C . CYS A 1 125 ? 31.809 27.518 -70.249 1.00 28.14 125 CYS A C 1
ATOM 921 O O . CYS A 1 125 ? 30.858 26.885 -70.703 1.00 28.14 125 CYS A O 1
ATOM 923 N N . ARG A 1 126 ? 32.567 28.306 -71.021 1.00 29.20 126 ARG A N 1
ATOM 924 C CA . ARG A 1 126 ? 32.527 28.282 -72.488 1.00 29.20 126 ARG A CA 1
ATOM 925 C C . ARG A 1 126 ? 33.488 27.195 -72.970 1.00 29.20 126 ARG A C 1
ATOM 927 O O . ARG A 1 126 ? 34.672 27.458 -73.159 1.00 29.20 126 ARG A O 1
ATOM 934 N N . GLU A 1 127 ? 32.972 25.989 -73.170 1.00 30.41 127 GLU A N 1
ATOM 935 C CA . GLU A 1 127 ? 33.665 24.954 -73.933 1.00 30.41 127 GLU A CA 1
ATOM 936 C C . GLU A 1 127 ? 33.565 25.272 -75.431 1.00 30.41 127 GLU A C 1
ATOM 938 O O . GLU A 1 127 ? 32.492 25.503 -75.988 1.00 30.41 127 GLU A O 1
ATOM 943 N N . LEU A 1 128 ? 34.734 25.347 -76.062 1.00 32.78 128 LEU A N 1
ATOM 944 C CA . LEU A 1 128 ? 34.929 25.476 -77.498 1.00 32.78 128 LEU A CA 1
ATOM 945 C C . LEU A 1 128 ? 34.694 24.113 -78.148 1.00 32.78 128 LEU A C 1
ATOM 947 O O . LEU A 1 128 ? 35.475 23.197 -77.919 1.00 32.78 128 LEU A O 1
ATOM 951 N N . ASN A 1 129 ? 33.673 23.997 -78.995 1.00 29.89 129 ASN A N 1
ATOM 952 C CA . ASN A 1 129 ? 33.632 22.986 -80.048 1.00 29.89 129 ASN A CA 1
ATOM 953 C C . ASN A 1 129 ? 32.722 23.446 -81.188 1.00 29.89 129 ASN A C 1
ATOM 955 O O . ASN A 1 129 ? 31.515 23.599 -81.022 1.00 29.89 129 ASN A O 1
ATOM 959 N N . GLY A 1 130 ? 33.326 23.651 -82.354 1.00 30.70 130 GLY A N 1
ATOM 960 C CA . GLY A 1 130 ? 32.622 23.955 -83.589 1.00 30.70 130 GLY A CA 1
ATOM 961 C C . GLY A 1 130 ? 33.555 24.565 -84.621 1.00 30.70 130 GLY A C 1
ATOM 962 O O . GLY A 1 130 ? 33.663 25.779 -84.678 1.00 30.70 130 GLY A O 1
ATOM 963 N N . GLU A 1 131 ? 34.210 23.724 -85.422 1.00 30.12 131 GLU A N 1
ATOM 964 C CA . GLU A 1 131 ? 34.456 24.001 -86.843 1.00 30.12 131 GLU A CA 1
ATOM 965 C C . GLU A 1 131 ? 34.881 22.706 -87.554 1.00 30.12 131 GLU A C 1
ATOM 967 O O . GLU A 1 131 ? 35.979 22.178 -87.379 1.00 30.12 131 GLU A O 1
ATOM 972 N N . ILE A 1 132 ? 33.937 22.172 -88.331 1.00 34.69 132 ILE A N 1
ATOM 973 C CA . ILE A 1 132 ? 34.160 21.206 -89.404 1.00 34.69 132 ILE A CA 1
ATOM 974 C C . ILE A 1 132 ? 34.481 21.998 -90.680 1.00 34.69 132 ILE A C 1
ATOM 976 O O . ILE A 1 132 ? 33.925 23.068 -90.913 1.00 34.69 132 ILE A O 1
ATOM 980 N N . ASP A 1 133 ? 35.325 21.385 -91.509 1.00 30.28 133 ASP A N 1
ATOM 981 C CA . ASP A 1 133 ? 35.628 21.684 -92.910 1.00 30.28 133 ASP A CA 1
ATOM 982 C C . ASP A 1 133 ? 36.538 22.875 -93.235 1.00 30.28 133 ASP A C 1
ATOM 984 O O . ASP A 1 133 ? 36.117 24.018 -93.397 1.00 30.28 133 ASP A O 1
ATOM 988 N N . LYS A 1 134 ? 37.792 22.528 -93.560 1.00 33.72 134 LYS A N 1
ATOM 989 C CA . LYS A 1 134 ? 38.421 22.9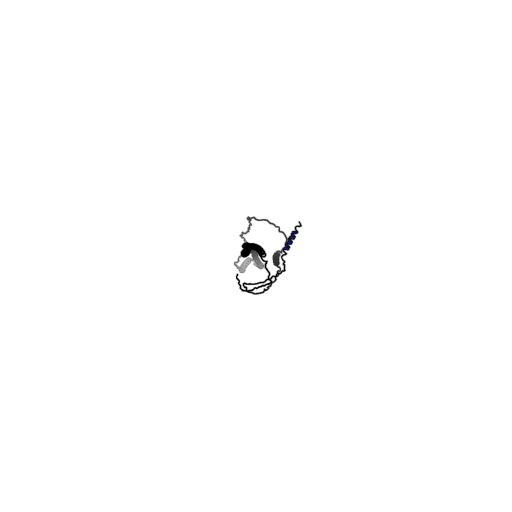43 -94.821 1.00 33.72 134 LYS A CA 1
ATOM 990 C C . LYS A 1 134 ? 39.463 21.925 -95.282 1.00 33.72 134 LYS A C 1
ATOM 992 O O . LYS A 1 134 ? 40.520 21.718 -94.694 1.00 33.72 134 LYS A O 1
ATOM 997 N N . VAL A 1 135 ? 39.093 21.297 -96.388 1.00 30.67 135 VAL A N 1
ATOM 998 C CA . VAL A 1 135 ? 39.907 20.575 -97.361 1.00 30.67 135 VAL A CA 1
ATOM 999 C C . VAL A 1 135 ? 41.166 21.373 -97.733 1.00 30.67 135 VAL A C 1
ATOM 1001 O O . VAL A 1 135 ? 41.068 22.566 -97.988 1.00 30.67 135 VAL A O 1
ATOM 1004 N N . VAL A 1 136 ? 42.324 20.703 -97.787 1.00 30.91 136 VAL A N 1
ATOM 1005 C CA . VAL A 1 136 ? 43.251 20.595 -98.941 1.00 30.91 136 VAL A CA 1
ATOM 1006 C C . VAL A 1 136 ? 44.360 19.608 -98.533 1.00 30.91 136 VAL A C 1
ATOM 1008 O O . VAL A 1 136 ? 45.355 19.945 -97.898 1.00 30.91 136 VAL A O 1
ATOM 1011 N N . LYS A 1 137 ? 44.165 18.335 -98.896 1.00 31.39 137 LYS A N 1
ATOM 1012 C CA . LYS A 1 137 ? 45.248 17.358 -99.066 1.00 31.39 137 LYS A CA 1
ATOM 1013 C C . LYS A 1 137 ? 45.762 17.526 -100.494 1.00 31.39 137 LYS A C 1
ATOM 1015 O O . LYS A 1 137 ? 45.117 17.067 -101.430 1.00 31.39 137 LYS A O 1
ATOM 1020 N N . ALA A 1 138 ? 46.914 18.162 -100.660 1.00 31.23 138 ALA A N 1
ATOM 1021 C CA . ALA A 1 138 ? 47.706 18.046 -101.877 1.00 31.23 138 ALA A CA 1
ATOM 1022 C C . ALA A 1 138 ? 48.750 16.947 -101.644 1.00 31.23 138 ALA A C 1
ATOM 1024 O O . ALA A 1 138 ? 49.845 17.208 -101.156 1.00 31.23 138 ALA A O 1
ATOM 1025 N N . VAL A 1 139 ? 48.385 15.698 -101.941 1.00 33.12 139 VAL A N 1
ATOM 1026 C CA . VAL A 1 139 ? 49.360 14.616 -102.114 1.00 33.12 139 VAL A CA 1
ATOM 1027 C C . VAL A 1 139 ? 49.216 14.124 -103.541 1.00 33.12 139 VAL A C 1
ATOM 1029 O O . VAL A 1 139 ? 48.157 13.686 -103.983 1.00 33.12 139 VAL A O 1
ATOM 1032 N N . THR A 1 140 ? 50.311 14.307 -104.257 1.00 30.67 140 THR A N 1
ATOM 1033 C CA . THR A 1 140 ? 50.547 14.001 -105.656 1.00 30.67 140 THR A CA 1
ATOM 1034 C C . THR A 1 140 ? 50.161 12.570 -106.013 1.00 30.67 140 THR A C 1
ATOM 1036 O O . THR A 1 140 ? 50.643 11.600 -105.432 1.00 30.67 140 THR A O 1
ATOM 1039 N N . ARG A 1 141 ? 49.295 12.502 -107.021 1.00 29.19 141 ARG A N 1
ATOM 1040 C CA . ARG A 1 141 ? 48.923 11.369 -107.865 1.00 29.19 141 ARG A CA 1
ATOM 1041 C C . ARG A 1 141 ? 50.174 10.592 -108.306 1.00 29.19 141 ARG A C 1
ATOM 1043 O O . ARG A 1 141 ? 50.984 11.116 -109.064 1.00 29.19 141 ARG A O 1
ATOM 1050 N N . VAL A 1 142 ? 50.319 9.357 -107.830 1.00 33.03 142 VAL A N 1
ATOM 1051 C CA . VAL A 1 142 ? 51.160 8.334 -108.466 1.00 33.03 142 VAL A CA 1
ATOM 1052 C C . VAL A 1 142 ? 50.206 7.488 -109.297 1.00 33.03 142 VAL A C 1
ATOM 1054 O O . VAL A 1 142 ? 49.379 6.766 -108.746 1.00 33.03 142 VAL A O 1
ATOM 1057 N N . GLU A 1 143 ? 50.256 7.658 -110.616 1.00 30.64 143 GLU A N 1
ATOM 1058 C CA . GLU A 1 143 ? 49.631 6.722 -111.545 1.00 30.64 143 GLU A CA 1
ATOM 1059 C C . GLU A 1 143 ? 50.544 5.501 -111.678 1.00 30.64 143 GLU A C 1
ATOM 1061 O O . GLU A 1 143 ? 51.689 5.624 -112.108 1.00 30.64 143 GLU A O 1
ATOM 1066 N N . ASP A 1 144 ? 50.027 4.333 -111.304 1.00 33.69 144 ASP A N 1
ATOM 1067 C CA . ASP A 1 144 ? 50.435 3.053 -111.880 1.00 33.69 144 ASP A CA 1
ATOM 1068 C C . ASP A 1 144 ? 49.710 2.899 -113.228 1.00 33.69 144 ASP A C 1
ATOM 1070 O O . ASP A 1 144 ? 48.476 2.905 -113.247 1.00 33.69 144 ASP A O 1
ATOM 1074 N N . PRO A 1 145 ? 50.416 2.662 -114.344 1.00 37.53 145 PRO A N 1
ATOM 1075 C CA . PRO A 1 145 ? 49.843 1.982 -115.492 1.00 37.53 145 PRO A CA 1
ATOM 1076 C C . PRO A 1 145 ? 50.294 0.520 -115.455 1.00 37.53 145 PRO A C 1
ATOM 1078 O O . PRO A 1 145 ? 51.463 0.200 -115.681 1.00 37.53 145 PRO A O 1
ATOM 1081 N N . ARG A 1 146 ? 49.350 -0.384 -115.181 1.00 33.81 146 ARG A N 1
ATOM 1082 C CA . ARG A 1 146 ? 49.507 -1.795 -115.539 1.00 33.81 146 ARG A CA 1
ATOM 1083 C C . ARG A 1 146 ? 49.239 -1.965 -117.031 1.00 33.81 146 ARG A C 1
ATOM 1085 O O . ARG A 1 146 ? 48.243 -1.457 -117.530 1.00 33.81 146 ARG A O 1
ATOM 1092 N N . GLU A 1 147 ? 50.158 -2.699 -117.651 1.00 34.03 147 GLU A N 1
ATOM 1093 C CA . GLU A 1 147 ? 49.995 -3.637 -118.769 1.00 34.03 147 GLU A CA 1
ATOM 1094 C C . GLU A 1 147 ? 49.025 -3.285 -119.901 1.00 34.03 147 GLU A C 1
ATOM 1096 O O . GLU A 1 147 ? 47.811 -3.269 -119.730 1.00 34.03 147 GLU A O 1
ATOM 1101 N N . ASN A 1 148 ? 49.593 -3.133 -121.098 1.00 31.78 148 ASN A N 1
ATOM 1102 C CA . ASN A 1 148 ? 49.350 -3.945 -122.304 1.00 31.78 148 ASN A CA 1
ATOM 1103 C C . ASN A 1 148 ? 50.171 -3.269 -123.419 1.00 31.78 148 ASN A C 1
ATOM 1105 O O . ASN A 1 148 ? 50.077 -2.065 -123.617 1.00 31.78 148 ASN A O 1
ATOM 1109 N N . GLY A 1 149 ? 51.173 -3.919 -124.004 1.00 30.58 149 GLY A N 1
ATOM 1110 C CA . GLY A 1 149 ? 50.970 -4.900 -125.062 1.00 30.58 149 GLY A CA 1
ATOM 1111 C C . GLY A 1 149 ? 51.229 -4.205 -126.401 1.00 30.58 149 GLY A C 1
ATOM 1112 O O . GLY A 1 149 ? 50.395 -3.436 -126.847 1.00 30.58 149 GLY A O 1
ATOM 1113 N N . ASP A 1 150 ? 52.427 -4.368 -126.964 1.00 30.88 150 ASP A N 1
ATOM 1114 C CA . ASP A 1 150 ? 52.621 -4.874 -128.329 1.00 30.88 150 ASP A CA 1
ATOM 1115 C C . ASP A 1 150 ? 54.071 -4.715 -128.802 1.00 30.88 150 ASP A C 1
ATOM 1117 O O . ASP A 1 150 ? 54.721 -3.673 -128.711 1.00 30.88 150 ASP A O 1
ATOM 1121 N N . VAL A 1 151 ? 54.562 -5.841 -129.298 1.00 42.19 151 VAL A N 1
ATOM 1122 C CA . VAL A 1 151 ? 55.841 -6.076 -129.959 1.00 42.19 151 VAL A CA 1
ATOM 1123 C C . VAL A 1 151 ? 55.864 -5.336 -131.306 1.00 42.19 151 VAL A C 1
ATOM 1125 O O . VAL A 1 151 ? 54.844 -5.278 -131.990 1.00 42.19 151 VAL A O 1
ATOM 1128 N N . PRO A 1 152 ? 57.034 -4.855 -131.765 1.00 37.72 152 PRO A N 1
ATOM 1129 C CA . PRO A 1 152 ? 57.450 -5.321 -133.089 1.00 37.72 152 PRO A CA 1
ATOM 1130 C C . PRO A 1 152 ? 58.884 -5.865 -133.105 1.00 37.72 152 PRO A C 1
ATOM 1132 O O . PRO A 1 152 ? 59.868 -5.149 -132.920 1.00 37.72 152 PRO A O 1
ATOM 1135 N N . ASP A 1 153 ? 58.957 -7.165 -133.394 1.00 33.62 153 ASP A N 1
ATOM 1136 C CA . ASP A 1 153 ? 60.072 -7.883 -134.001 1.00 33.62 153 ASP A CA 1
ATOM 1137 C C . ASP A 1 153 ? 60.391 -7.221 -135.348 1.00 33.62 153 ASP A C 1
ATOM 1139 O O . ASP A 1 153 ? 59.578 -7.274 -136.268 1.00 33.62 153 ASP A O 1
ATOM 1143 N N . ILE A 1 154 ? 61.572 -6.612 -135.478 1.00 39.69 154 ILE A N 1
ATOM 1144 C CA . ILE A 1 154 ? 62.203 -6.420 -136.788 1.00 39.69 154 ILE A CA 1
ATOM 1145 C C . ILE A 1 154 ? 63.635 -6.952 -136.713 1.00 39.69 154 ILE A C 1
ATOM 1147 O O . ILE A 1 154 ? 64.620 -6.229 -136.563 1.00 39.69 154 ILE A O 1
ATOM 1151 N N . LYS A 1 155 ? 63.701 -8.282 -136.789 1.00 33.84 155 LYS A N 1
ATOM 1152 C CA . LYS A 1 155 ? 64.619 -9.068 -137.620 1.00 33.84 155 LYS A CA 1
ATOM 1153 C C . LYS A 1 155 ? 65.466 -8.299 -138.637 1.00 33.84 155 LYS A C 1
ATOM 1155 O O . LYS A 1 155 ? 64.974 -7.552 -139.478 1.00 33.84 155 LYS A O 1
ATOM 1160 N N . ASP A 1 156 ? 66.740 -8.681 -138.616 1.00 33.81 156 ASP A N 1
ATOM 1161 C CA . ASP A 1 156 ? 67.539 -9.083 -139.774 1.00 33.81 156 ASP A CA 1
ATOM 1162 C C . ASP A 1 156 ? 67.343 -8.308 -141.079 1.00 33.81 156 ASP A C 1
ATOM 1164 O O . ASP A 1 156 ? 66.485 -8.641 -141.891 1.00 33.81 156 ASP A O 1
ATOM 1168 N N . GLN A 1 157 ? 68.317 -7.455 -141.405 1.00 32.62 157 GLN A N 1
ATOM 1169 C CA . GLN A 1 157 ? 68.843 -7.425 -142.773 1.00 32.62 157 GLN A CA 1
ATOM 1170 C C . GLN A 1 157 ? 70.369 -7.428 -142.764 1.00 32.62 157 GLN A C 1
ATOM 1172 O O . GLN A 1 157 ? 71.062 -6.418 -142.867 1.00 32.62 157 GLN A O 1
ATOM 1177 N N . LYS A 1 158 ? 70.889 -8.650 -142.669 1.00 33.78 158 LYS A N 1
ATOM 1178 C CA . LYS A 1 158 ? 72.220 -9.036 -143.120 1.00 33.78 158 LYS A CA 1
ATOM 1179 C C . LYS A 1 158 ? 72.154 -9.289 -144.636 1.00 33.78 158 LYS A C 1
ATOM 1181 O O . LYS A 1 158 ? 71.243 -9.961 -145.105 1.00 33.78 158 LYS A O 1
ATOM 1186 N N . LYS A 1 159 ? 73.214 -8.879 -145.344 1.00 34.59 159 LYS A N 1
ATOM 1187 C CA . LYS A 1 159 ? 73.622 -9.271 -146.715 1.00 34.59 159 LYS A CA 1
ATOM 1188 C C . LYS A 1 159 ? 72.915 -8.585 -147.896 1.00 34.59 159 LYS A C 1
ATOM 1190 O O . LYS A 1 159 ? 71.892 -9.055 -148.365 1.00 34.59 159 LYS A O 1
ATOM 1195 N N . ALA A 1 160 ? 73.598 -7.606 -148.504 1.00 35.16 160 ALA A N 1
ATOM 1196 C CA . ALA A 1 160 ? 73.755 -7.522 -149.968 1.00 35.16 160 ALA A CA 1
ATOM 1197 C C . ALA A 1 160 ? 74.786 -6.453 -150.429 1.00 35.16 160 ALA A C 1
ATOM 1199 O O . ALA A 1 160 ? 74.390 -5.484 -151.078 1.00 35.16 160 ALA A O 1
ATOM 1200 N N . PRO A 1 161 ? 76.112 -6.584 -150.194 1.00 42.72 161 PRO A N 1
ATOM 1201 C CA . PRO A 1 161 ? 77.081 -5.698 -150.839 1.00 42.72 161 PRO A CA 1
ATOM 1202 C C . PRO A 1 161 ? 78.003 -6.419 -151.834 1.00 42.72 161 PRO A C 1
ATOM 1204 O O . PRO A 1 161 ? 79.114 -5.953 -152.049 1.00 42.72 161 PRO A O 1
ATOM 1207 N N . GLU A 1 162 ? 77.589 -7.529 -152.458 1.00 50.97 162 GLU A N 1
ATOM 1208 C CA . GLU A 1 162 ? 78.447 -8.227 -153.441 1.00 50.97 162 GLU A CA 1
ATOM 1209 C C . GLU A 1 162 ? 77.968 -8.071 -154.892 1.00 50.97 162 GLU A C 1
ATOM 1211 O O . GLU A 1 162 ? 78.780 -7.784 -155.771 1.00 50.97 162 GLU A O 1
ATOM 1216 N N . LYS A 1 163 ? 76.651 -8.066 -155.164 1.00 49.16 163 LYS A N 1
ATOM 1217 C CA . LYS A 1 163 ? 76.138 -7.805 -156.530 1.00 49.16 163 LYS A CA 1
ATOM 1218 C C . LYS A 1 163 ? 76.348 -6.359 -157.013 1.00 49.16 163 LYS A C 1
ATOM 1220 O O . LYS A 1 163 ? 76.454 -6.132 -158.216 1.00 49.16 163 LYS A O 1
ATOM 1225 N N . LYS A 1 164 ? 76.435 -5.374 -156.104 1.00 51.38 164 LYS A N 1
ATOM 1226 C CA . LYS A 1 164 ? 76.722 -3.965 -156.453 1.00 51.38 164 LYS A CA 1
ATOM 1227 C C . LYS A 1 164 ? 78.215 -3.700 -156.666 1.00 51.38 164 LYS A C 1
ATOM 1229 O O . LYS A 1 164 ? 78.549 -2.909 -157.542 1.00 51.38 164 LYS A O 1
ATOM 1234 N N . LYS A 1 165 ? 79.101 -4.395 -155.940 1.00 56.56 165 LYS A N 1
ATOM 1235 C CA . LYS A 1 165 ? 80.555 -4.235 -156.091 1.00 56.56 165 LYS 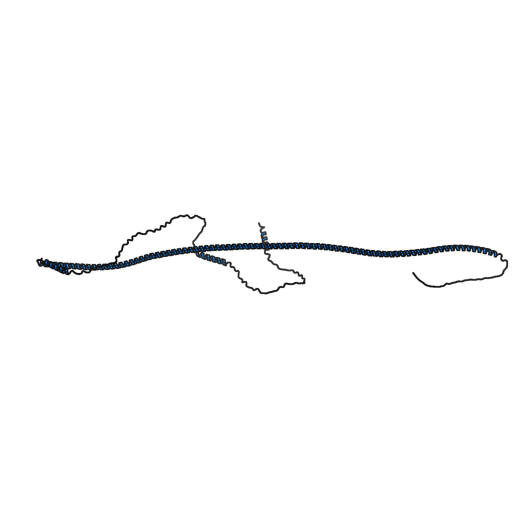A CA 1
ATOM 1236 C C . LYS A 1 165 ? 81.049 -4.746 -157.442 1.00 56.56 165 LYS A C 1
ATOM 1238 O O . LYS A 1 165 ? 81.806 -4.036 -158.082 1.00 56.56 165 LYS A O 1
ATOM 1243 N N . ALA A 1 166 ? 80.531 -5.870 -157.950 1.00 56.88 166 ALA A N 1
ATOM 1244 C CA . ALA A 1 166 ? 80.884 -6.353 -159.293 1.00 56.88 166 ALA A CA 1
ATOM 1245 C C . ALA A 1 166 ? 80.457 -5.379 -160.419 1.00 56.88 166 ALA A C 1
ATOM 1247 O O . ALA A 1 166 ? 81.212 -5.148 -161.361 1.00 56.88 166 ALA A O 1
ATOM 1248 N N . LYS A 1 167 ? 79.275 -4.746 -160.301 1.00 58.56 167 LYS A N 1
ATOM 1249 C CA . LYS A 1 167 ? 78.787 -3.730 -161.260 1.00 58.56 167 LYS A CA 1
ATOM 1250 C C . LYS A 1 167 ? 79.527 -2.388 -161.147 1.00 58.56 167 LYS A C 1
ATOM 1252 O O . LYS A 1 167 ? 79.711 -1.721 -162.162 1.00 58.56 167 LYS A O 1
ATOM 1257 N N . ALA A 1 168 ? 79.936 -1.988 -159.940 1.00 59.28 168 ALA A N 1
ATOM 1258 C CA . ALA A 1 168 ? 80.751 -0.792 -159.711 1.00 59.28 168 ALA A CA 1
ATOM 1259 C C . ALA A 1 168 ? 82.185 -0.981 -160.228 1.00 59.28 168 ALA A C 1
ATOM 1261 O O . ALA A 1 168 ? 82.685 -0.112 -160.935 1.00 59.28 168 ALA A O 1
ATOM 1262 N N . LEU A 1 169 ? 82.778 -2.158 -159.994 1.00 62.81 169 LEU A N 1
ATOM 1263 C CA . LEU A 1 169 ? 84.097 -2.523 -160.509 1.00 62.81 169 LEU A CA 1
ATOM 1264 C C . LEU A 1 169 ? 84.109 -2.535 -162.044 1.00 62.81 169 LEU A C 1
ATOM 1266 O O . LEU A 1 169 ? 85.019 -1.991 -162.656 1.00 62.81 169 LEU A O 1
ATOM 1270 N N . GLY A 1 170 ? 83.056 -3.071 -162.679 1.00 60.25 170 GLY A N 1
ATOM 1271 C CA . GLY A 1 170 ? 82.900 -3.032 -164.137 1.00 60.25 170 GLY A CA 1
ATOM 1272 C C . GLY A 1 170 ? 82.878 -1.607 -164.706 1.00 60.25 170 GLY A C 1
ATOM 1273 O O . GLY A 1 170 ? 83.560 -1.341 -165.692 1.00 60.25 170 GLY A O 1
ATOM 1274 N N . LYS A 1 171 ? 82.166 -0.672 -164.053 1.00 67.50 171 LYS A N 1
ATOM 1275 C CA . LYS A 1 171 ? 82.148 0.753 -164.440 1.00 67.50 171 LYS A CA 1
ATOM 1276 C C . LYS A 1 171 ? 83.496 1.440 -164.212 1.00 67.50 171 LYS A C 1
ATOM 1278 O O . LYS A 1 171 ? 83.922 2.225 -165.054 1.00 67.50 171 LYS A O 1
ATOM 1283 N N . GLU A 1 172 ? 84.181 1.136 -163.113 1.00 68.62 172 GLU A N 1
ATOM 1284 C CA . GLU A 1 172 ? 85.524 1.663 -162.847 1.00 68.62 172 GLU A CA 1
ATOM 1285 C C . GLU A 1 172 ? 86.573 1.141 -163.825 1.00 68.62 172 GLU A C 1
ATOM 1287 O O . GLU A 1 172 ? 87.493 1.883 -164.162 1.00 68.62 172 GLU A O 1
ATOM 1292 N N . ILE A 1 173 ? 86.441 -0.106 -164.289 1.00 64.62 173 ILE A N 1
ATOM 1293 C CA . ILE A 1 173 ? 87.303 -0.685 -165.324 1.00 64.62 173 ILE A CA 1
ATOM 1294 C C . ILE A 1 173 ? 87.073 0.035 -166.654 1.00 64.62 173 ILE A C 1
ATOM 1296 O O . ILE A 1 173 ? 88.045 0.400 -167.310 1.00 64.62 173 ILE A O 1
ATOM 1300 N N . THR A 1 174 ? 85.816 0.299 -167.038 1.00 68.38 174 THR A N 1
ATOM 1301 C CA . THR A 1 174 ? 85.521 1.063 -168.264 1.00 68.38 174 THR A CA 1
ATOM 1302 C C . THR A 1 174 ? 86.073 2.484 -168.181 1.00 68.38 174 THR A C 1
ATOM 1304 O O . THR A 1 174 ? 86.729 2.934 -169.118 1.00 68.38 174 THR A O 1
ATOM 1307 N N . LEU A 1 175 ? 85.866 3.165 -167.047 1.00 73.88 175 LEU A N 1
ATOM 1308 C CA . LEU A 1 175 ? 86.377 4.516 -166.827 1.00 73.88 175 LEU A CA 1
ATOM 1309 C C . LEU A 1 175 ? 87.909 4.537 -166.882 1.00 73.88 175 LEU A C 1
ATOM 1311 O O . LEU A 1 175 ? 88.473 5.370 -167.580 1.00 73.88 175 LEU A O 1
ATOM 1315 N N . LEU A 1 176 ? 88.575 3.573 -166.234 1.00 72.06 176 LEU A N 1
ATOM 1316 C CA . LEU A 1 176 ? 90.031 3.446 -166.267 1.00 72.06 176 LEU A CA 1
ATOM 1317 C C . LEU A 1 176 ? 90.543 3.221 -167.695 1.00 72.06 176 LEU A C 1
ATOM 1319 O O . LEU A 1 176 ? 91.485 3.886 -168.110 1.00 72.06 176 LEU A O 1
ATOM 1323 N N . MET A 1 177 ? 89.901 2.338 -168.465 1.00 67.38 177 MET A N 1
ATOM 1324 C CA . MET A 1 177 ? 90.268 2.073 -169.861 1.00 67.38 177 MET A CA 1
ATOM 1325 C C . MET A 1 177 ? 90.132 3.331 -170.735 1.00 67.38 177 MET A C 1
ATOM 1327 O O . MET A 1 177 ? 90.975 3.591 -171.591 1.00 67.38 177 MET A O 1
ATOM 1331 N N . GLN A 1 178 ? 89.092 4.136 -170.501 1.00 70.50 178 GLN A N 1
ATOM 1332 C CA . GLN A 1 178 ? 88.847 5.380 -171.229 1.00 70.50 178 GLN A CA 1
ATOM 1333 C C . GLN A 1 178 ? 89.887 6.455 -170.879 1.00 70.50 178 GLN A C 1
ATOM 1335 O O . GLN A 1 178 ? 90.419 7.091 -171.786 1.00 70.50 178 GLN A O 1
ATOM 1340 N N . THR A 1 179 ? 90.248 6.595 -169.596 1.00 69.88 179 THR A N 1
ATOM 1341 C CA . THR A 1 179 ? 91.329 7.497 -169.156 1.00 69.88 179 THR A CA 1
ATOM 1342 C C . THR A 1 179 ? 92.688 7.050 -169.690 1.00 69.88 179 THR A C 1
ATOM 1344 O O . THR A 1 179 ? 93.512 7.881 -170.050 1.00 69.88 179 THR A O 1
ATOM 1347 N N . LEU A 1 180 ? 92.926 5.740 -169.799 1.00 67.12 180 LEU A N 1
ATOM 1348 C CA . LEU A 1 180 ? 94.152 5.205 -170.387 1.00 67.12 180 LEU A CA 1
ATOM 1349 C C . LEU A 1 180 ? 94.211 5.439 -171.904 1.00 67.12 180 LEU A C 1
ATOM 1351 O O . LEU A 1 180 ? 95.295 5.640 -172.431 1.00 67.12 180 LEU A O 1
ATOM 1355 N N . ASN A 1 181 ? 93.093 5.434 -172.636 1.00 67.56 181 ASN A N 1
ATOM 1356 C CA . ASN A 1 181 ? 93.088 5.671 -174.090 1.00 67.56 181 ASN A CA 1
ATOM 1357 C C . ASN A 1 181 ? 93.333 7.131 -174.495 1.00 67.56 181 ASN A C 1
ATOM 1359 O O . ASN A 1 181 ? 93.811 7.360 -175.601 1.00 67.56 181 ASN A O 1
ATOM 1363 N N . THR A 1 182 ? 93.060 8.099 -173.618 1.00 66.19 182 THR A N 1
ATOM 1364 C CA . THR A 1 182 ? 93.377 9.522 -173.852 1.00 66.19 182 THR A CA 1
ATOM 1365 C C . THR A 1 182 ? 94.850 9.872 -173.647 1.00 66.19 182 THR A C 1
ATOM 1367 O O . THR A 1 182 ? 95.258 10.982 -173.969 1.00 66.19 182 THR A O 1
ATOM 1370 N N . LEU A 1 183 ? 95.645 8.949 -173.106 1.00 71.12 183 LEU A N 1
ATOM 1371 C CA . LEU A 1 183 ? 97.066 9.157 -172.850 1.00 71.12 183 LEU A CA 1
ATOM 1372 C C . LEU A 1 183 ? 97.857 8.614 -174.045 1.00 71.12 183 LEU A C 1
ATOM 1374 O O . LEU A 1 183 ? 97.835 7.414 -174.331 1.00 71.12 183 LEU A O 1
ATOM 1378 N N . SER A 1 184 ? 98.500 9.506 -174.795 1.00 59.00 184 SER A N 1
ATOM 1379 C CA . SER A 1 184 ? 99.169 9.186 -176.067 1.00 59.00 184 SER A CA 1
ATOM 1380 C C . SER A 1 184 ? 100.493 8.447 -175.868 1.00 59.00 184 SER A C 1
ATOM 1382 O O . SER A 1 184 ? 100.987 7.813 -176.800 1.00 59.00 184 SER A O 1
ATOM 1384 N N . THR A 1 185 ? 101.064 8.509 -174.661 1.00 65.06 185 THR A N 1
ATOM 1385 C CA . THR A 1 185 ? 102.345 7.884 -174.326 1.00 65.06 185 THR A CA 1
ATOM 1386 C C . THR A 1 185 ? 102.159 6.700 -173.365 1.00 65.06 185 THR A C 1
ATOM 1388 O O . THR A 1 185 ? 101.334 6.746 -172.446 1.00 65.06 185 THR A O 1
ATOM 1391 N N . PRO A 1 186 ? 102.899 5.595 -173.559 1.00 67.44 186 PRO A N 1
ATOM 1392 C CA . PRO A 1 186 ? 102.833 4.438 -172.669 1.00 67.44 186 PRO A CA 1
ATOM 1393 C C . PRO A 1 186 ? 103.292 4.755 -171.232 1.00 67.44 186 PRO A C 1
ATOM 1395 O O . PRO A 1 186 ? 102.746 4.165 -170.297 1.00 67.44 186 PRO A O 1
ATOM 1398 N N . GLU A 1 187 ? 104.207 5.715 -171.025 1.00 66.94 187 GLU A N 1
ATOM 1399 C CA . GLU A 1 187 ? 104.611 6.175 -169.684 1.00 66.94 187 GLU A CA 1
ATOM 1400 C C . GLU A 1 187 ? 103.444 6.754 -168.862 1.00 66.94 187 GLU A C 1
ATOM 1402 O O . GLU A 1 187 ? 103.292 6.426 -167.682 1.00 66.94 187 GLU A O 1
ATOM 1407 N N . GLU A 1 188 ? 102.588 7.585 -169.465 1.00 71.12 188 GLU A N 1
ATOM 1408 C CA . GLU A 1 188 ? 101.472 8.230 -168.758 1.00 71.12 188 GLU A CA 1
ATOM 1409 C C . GLU A 1 188 ? 100.417 7.212 -168.301 1.00 71.12 188 GLU A C 1
ATOM 1411 O O . GLU A 1 188 ? 99.871 7.313 -167.196 1.00 71.12 188 GLU A O 1
ATOM 1416 N N . LYS A 1 189 ? 100.171 6.183 -169.122 1.00 70.56 189 LYS A N 1
ATOM 1417 C CA . LYS A 1 189 ? 99.253 5.084 -168.792 1.00 70.56 189 LYS A CA 1
ATOM 1418 C C . LYS A 1 189 ? 99.713 4.303 -167.562 1.00 70.56 189 LYS A C 1
ATOM 1420 O O . LYS A 1 189 ? 98.899 3.978 -166.696 1.00 70.56 189 LYS A O 1
ATOM 1425 N N . LEU A 1 190 ? 101.012 4.023 -167.464 1.00 74.56 190 LEU A N 1
ATOM 1426 C CA . LEU A 1 190 ? 101.593 3.299 -166.334 1.00 74.56 190 LEU A CA 1
ATOM 1427 C C . LEU A 1 190 ? 101.526 4.127 -165.041 1.00 74.56 190 LEU A C 1
ATOM 1429 O O . LEU A 1 190 ? 101.127 3.608 -163.998 1.00 74.56 190 LEU A O 1
ATOM 1433 N N . ALA A 1 191 ? 101.844 5.423 -165.113 1.00 73.38 191 ALA A N 1
ATOM 1434 C CA . ALA A 1 191 ? 101.801 6.324 -163.961 1.00 73.38 191 ALA A CA 1
ATOM 1435 C C . ALA A 1 191 ? 100.389 6.435 -163.356 1.00 73.38 191 ALA A C 1
ATOM 1437 O O . ALA A 1 191 ? 100.228 6.367 -162.133 1.00 73.38 191 ALA A O 1
ATOM 1438 N N . ALA A 1 192 ? 99.353 6.534 -164.197 1.00 75.88 192 ALA A N 1
ATOM 1439 C CA . ALA A 1 192 ? 97.961 6.560 -163.747 1.00 75.88 192 ALA A CA 1
ATOM 1440 C C . ALA A 1 192 ? 97.550 5.257 -163.036 1.00 75.88 192 ALA A C 1
ATOM 1442 O O . ALA A 1 192 ? 96.848 5.291 -162.021 1.00 75.88 192 ALA A O 1
ATOM 1443 N N . LEU A 1 193 ? 98.014 4.107 -163.534 1.00 78.94 193 LEU A N 1
ATOM 1444 C CA . LEU A 1 193 ? 97.707 2.799 -162.954 1.00 78.94 193 LEU A CA 1
ATOM 1445 C C . LEU A 1 193 ? 98.407 2.598 -161.601 1.00 78.94 193 LEU A C 1
ATOM 1447 O O . LEU A 1 193 ? 97.772 2.155 -160.643 1.00 78.94 193 LEU A O 1
ATOM 1451 N N . CYS A 1 194 ? 99.676 3.001 -161.497 1.00 78.38 194 CYS A N 1
ATOM 1452 C CA . CYS A 1 194 ? 100.430 3.003 -160.242 1.00 78.38 194 CYS A CA 1
ATOM 1453 C C . CYS A 1 194 ? 99.789 3.913 -159.188 1.00 78.38 194 CYS A C 1
ATOM 1455 O O . CYS A 1 194 ? 99.653 3.503 -158.035 1.00 78.38 194 CYS A O 1
ATOM 1457 N N . LYS A 1 195 ? 99.334 5.113 -159.581 1.00 81.38 195 LYS A N 1
ATOM 1458 C CA . LYS A 1 195 ? 98.620 6.031 -158.683 1.00 81.38 195 LYS A CA 1
ATOM 1459 C C . LYS A 1 195 ? 97.333 5.402 -158.149 1.00 81.38 195 LYS A C 1
ATOM 1461 O O . LYS A 1 195 ? 97.132 5.368 -156.943 1.00 81.38 195 LYS A O 1
ATOM 1466 N N . LYS A 1 196 ? 96.517 4.802 -159.022 1.00 82.00 196 LYS A N 1
ATOM 1467 C CA . LYS A 1 196 ? 95.266 4.152 -158.605 1.00 82.00 196 LYS A CA 1
ATOM 1468 C C . LYS A 1 196 ? 95.502 2.964 -157.664 1.00 82.00 196 LYS A C 1
ATOM 1470 O O . LYS A 1 196 ? 94.736 2.762 -156.725 1.00 82.00 196 LYS A O 1
ATOM 1475 N N . TYR A 1 197 ? 96.563 2.185 -157.886 1.00 80.56 197 TYR A N 1
ATOM 1476 C CA . TYR A 1 197 ? 96.944 1.106 -156.970 1.00 80.56 197 TYR A CA 1
ATOM 1477 C C . TYR A 1 197 ? 97.418 1.635 -155.612 1.00 80.56 197 TYR A C 1
ATOM 1479 O O . TYR A 1 197 ? 97.064 1.052 -154.589 1.00 80.56 197 TYR A O 1
ATOM 1487 N N . ALA A 1 198 ? 98.188 2.728 -155.590 1.00 79.88 198 ALA A N 1
ATOM 1488 C CA . ALA A 1 198 ? 98.626 3.379 -154.358 1.00 79.88 198 ALA A CA 1
ATOM 1489 C C . ALA A 1 198 ? 97.435 3.925 -153.553 1.00 79.88 198 ALA A C 1
ATOM 1491 O O . ALA A 1 198 ? 97.330 3.614 -152.365 1.00 79.88 198 ALA A O 1
ATOM 1492 N N . ASP A 1 199 ? 96.506 4.622 -154.216 1.00 82.75 199 ASP A N 1
ATOM 1493 C CA . ASP A 1 199 ? 95.277 5.146 -153.609 1.00 82.75 199 ASP A CA 1
ATOM 1494 C C . ASP A 1 199 ? 94.441 4.006 -152.992 1.00 82.75 199 ASP A C 1
ATOM 1496 O O . ASP A 1 199 ? 94.032 4.082 -151.836 1.00 82.75 199 ASP A O 1
ATOM 1500 N N . MET A 1 200 ? 94.270 2.883 -153.703 1.00 83.50 200 MET A N 1
ATOM 1501 C CA . MET A 1 200 ? 93.533 1.717 -153.190 1.00 83.50 200 MET A CA 1
ATOM 1502 C C . MET A 1 200 ? 94.217 1.069 -151.970 1.00 83.50 200 MET A C 1
ATOM 1504 O O . MET A 1 200 ? 93.557 0.628 -151.024 1.00 83.50 200 MET A O 1
ATOM 1508 N N . LEU A 1 201 ? 95.551 0.998 -151.969 1.00 84.44 201 LEU A N 1
ATOM 1509 C CA . LEU A 1 201 ? 96.332 0.468 -150.846 1.00 84.44 201 LEU A CA 1
ATOM 1510 C C . LEU A 1 201 ? 96.233 1.384 -149.620 1.00 84.44 201 LEU A C 1
ATOM 1512 O O . LEU A 1 201 ? 96.164 0.902 -148.484 1.00 84.44 201 LEU A O 1
ATOM 1516 N N . GLU A 1 202 ? 96.211 2.696 -149.847 1.00 84.00 202 GLU A N 1
ATOM 1517 C CA . GLU A 1 202 ? 95.996 3.701 -148.815 1.00 84.00 202 GLU A CA 1
ATOM 1518 C C . GLU A 1 202 ? 94.569 3.637 -148.253 1.00 84.00 202 GLU A C 1
ATOM 1520 O O . GLU A 1 202 ? 94.405 3.590 -147.031 1.00 84.00 202 GLU A O 1
ATOM 1525 N N . GLU A 1 203 ? 93.545 3.487 -149.097 1.00 84.25 203 GLU A N 1
ATOM 1526 C CA . GLU A 1 203 ? 92.163 3.235 -148.671 1.00 84.25 203 GLU A CA 1
ATOM 1527 C C . GLU A 1 203 ? 92.036 1.954 -147.841 1.00 84.25 203 GLU A C 1
ATOM 1529 O O . GLU A 1 203 ? 91.419 1.970 -146.776 1.00 84.25 203 GLU A O 1
ATOM 1534 N N . HIS A 1 204 ? 92.668 0.851 -148.257 1.00 85.50 204 HIS A N 1
ATOM 1535 C CA . HIS A 1 204 ? 92.659 -0.393 -147.487 1.00 85.50 204 HIS A CA 1
ATOM 1536 C C . HIS A 1 204 ? 93.358 -0.226 -146.129 1.00 85.50 204 HIS A C 1
ATOM 1538 O O . HIS A 1 204 ? 92.856 -0.695 -145.104 1.00 85.50 204 HIS A O 1
ATOM 1544 N N . ARG A 1 205 ? 94.495 0.485 -146.078 1.00 86.94 205 ARG A N 1
ATOM 1545 C CA . ARG A 1 205 ? 95.172 0.820 -144.813 1.00 86.94 205 ARG A CA 1
ATOM 1546 C C . ARG A 1 205 ? 94.299 1.701 -143.920 1.00 86.94 205 ARG A C 1
ATOM 1548 O O . ARG A 1 205 ? 94.256 1.472 -142.709 1.00 86.94 205 ARG A O 1
ATOM 1555 N N . ASN A 1 206 ? 93.585 2.667 -144.489 1.00 87.25 206 ASN A N 1
ATOM 1556 C CA . ASN A 1 206 ? 92.677 3.549 -143.759 1.00 87.25 206 ASN A CA 1
ATOM 1557 C C . ASN A 1 206 ? 91.452 2.787 -143.233 1.00 87.25 206 ASN A C 1
ATOM 1559 O O . ASN A 1 206 ? 91.137 2.891 -142.046 1.00 87.25 206 ASN A O 1
ATOM 1563 N N . ALA A 1 207 ? 90.842 1.923 -144.045 1.00 85.06 207 ALA A N 1
ATOM 1564 C CA . ALA A 1 207 ? 89.758 1.038 -143.630 1.00 85.06 207 ALA A CA 1
ATOM 1565 C C . ALA A 1 207 ? 90.209 0.057 -142.535 1.00 85.06 207 ALA A C 1
ATOM 1567 O O . ALA A 1 207 ? 89.492 -0.158 -141.559 1.00 85.06 207 ALA A O 1
ATOM 1568 N N . GLN A 1 208 ? 91.426 -0.491 -142.626 1.00 87.19 208 GLN A N 1
ATOM 1569 C CA . GLN A 1 208 ? 91.972 -1.381 -141.601 1.00 87.19 208 GLN A CA 1
ATOM 1570 C C . GLN A 1 208 ? 92.222 -0.648 -140.272 1.00 87.19 208 GLN A C 1
ATOM 1572 O O . GLN A 1 208 ? 91.927 -1.193 -139.205 1.00 87.19 208 GLN A O 1
ATOM 1577 N N . LYS A 1 209 ? 92.728 0.594 -140.310 1.00 89.19 209 LYS A N 1
ATOM 1578 C CA . LYS A 1 209 ? 92.838 1.456 -139.119 1.00 89.19 209 LYS A CA 1
ATOM 1579 C C . LYS A 1 209 ? 91.459 1.741 -138.518 1.00 89.19 209 LYS A C 1
ATOM 1581 O O . LYS A 1 209 ? 91.295 1.617 -137.306 1.00 89.19 209 LYS A O 1
ATOM 1586 N N . GLN A 1 210 ? 90.469 2.058 -139.354 1.00 89.75 210 GLN A N 1
ATOM 1587 C CA . GLN A 1 210 ? 89.096 2.325 -138.923 1.00 89.75 210 GLN A CA 1
ATOM 1588 C C . GLN A 1 210 ? 88.445 1.084 -138.301 1.00 89.75 210 GLN A C 1
ATOM 1590 O O . GLN A 1 210 ? 87.841 1.186 -137.239 1.00 89.75 210 GLN A O 1
ATOM 1595 N N . MET A 1 211 ? 88.649 -0.101 -138.880 1.00 88.06 211 MET A N 1
ATOM 1596 C CA . MET A 1 211 ? 88.197 -1.375 -138.317 1.00 88.06 211 MET A CA 1
ATOM 1597 C C . MET A 1 211 ? 88.831 -1.640 -136.948 1.00 88.06 211 MET A C 1
ATOM 1599 O O . MET A 1 211 ? 88.115 -1.969 -136.009 1.00 88.06 211 MET A O 1
ATOM 1603 N N . ARG A 1 212 ? 90.151 -1.452 -136.794 1.00 89.50 212 ARG A N 1
ATOM 1604 C CA . ARG A 1 212 ? 90.821 -1.614 -135.489 1.00 89.50 212 ARG A CA 1
ATOM 1605 C C . ARG A 1 212 ? 90.296 -0.619 -134.450 1.00 89.50 212 ARG A C 1
ATOM 1607 O O . ARG A 1 212 ? 90.142 -0.981 -133.287 1.00 89.50 212 ARG A O 1
ATOM 1614 N N . LEU A 1 213 ? 90.008 0.619 -134.856 1.00 91.38 213 LEU A N 1
ATOM 1615 C CA . LEU A 1 213 ? 89.413 1.633 -133.983 1.00 91.38 213 LEU A CA 1
ATOM 1616 C C . LEU A 1 213 ? 87.991 1.239 -133.560 1.00 91.38 213 LEU A C 1
ATOM 1618 O O . LEU A 1 213 ? 87.664 1.305 -132.379 1.00 91.38 213 LEU A O 1
ATOM 1622 N N . LEU A 1 214 ? 87.161 0.802 -134.510 1.00 90.56 214 LEU A N 1
ATOM 1623 C CA . LEU A 1 214 ? 85.799 0.339 -134.246 1.00 90.56 214 LEU A CA 1
ATOM 1624 C C . LEU A 1 214 ? 85.787 -0.912 -133.369 1.00 90.56 214 LEU A C 1
ATOM 1626 O O . LEU A 1 214 ? 84.966 -0.999 -132.467 1.00 90.56 214 LEU A O 1
ATOM 1630 N N . GLN A 1 215 ? 86.729 -1.833 -133.564 1.00 90.50 215 GLN A N 1
ATOM 1631 C CA . GLN A 1 215 ? 86.868 -3.022 -132.730 1.00 90.50 215 GLN A CA 1
ATOM 1632 C C . GLN A 1 215 ? 87.246 -2.655 -131.288 1.00 90.50 215 GLN A C 1
ATOM 1634 O O . GLN A 1 215 ? 86.636 -3.164 -130.354 1.00 90.50 215 GLN A O 1
ATOM 1639 N N . LYS A 1 216 ? 88.181 -1.713 -131.085 1.00 92.19 216 LYS A N 1
ATOM 1640 C CA . LYS A 1 216 ? 88.489 -1.182 -129.744 1.00 92.19 216 LYS A CA 1
ATOM 1641 C C . LYS A 1 216 ? 87.276 -0.508 -129.103 1.00 92.19 216 LYS A C 1
ATOM 1643 O O . LYS A 1 216 ? 86.990 -0.772 -127.940 1.00 92.19 216 LYS A O 1
ATOM 1648 N N . LYS A 1 217 ? 86.539 0.309 -129.866 1.00 93.00 217 LYS A N 1
ATOM 1649 C CA . LYS A 1 217 ? 85.282 0.918 -129.403 1.00 93.00 217 LYS A CA 1
ATOM 1650 C C . LYS A 1 217 ? 84.242 -0.141 -129.041 1.00 93.00 217 LYS A C 1
ATOM 1652 O O . LYS A 1 217 ? 83.577 0.003 -128.029 1.00 93.00 217 LYS A O 1
ATOM 1657 N N . GLN A 1 218 ? 84.128 -1.219 -129.815 1.00 91.38 218 GLN A N 1
ATOM 1658 C CA . GLN A 1 218 ? 83.218 -2.323 -129.517 1.00 91.38 218 GLN A CA 1
ATOM 1659 C C . GLN A 1 218 ? 83.582 -3.007 -128.195 1.00 91.38 218 GLN A C 1
ATOM 1661 O O . GLN A 1 218 ? 82.703 -3.204 -127.363 1.00 91.38 218 GLN A O 1
ATOM 1666 N N . THR A 1 219 ? 84.860 -3.326 -127.967 1.00 92.25 219 THR A N 1
ATOM 1667 C CA . THR A 1 219 ? 85.314 -3.917 -126.698 1.00 92.25 219 THR A CA 1
ATOM 1668 C C . THR A 1 219 ? 85.071 -2.975 -125.519 1.00 92.25 219 THR A C 1
ATOM 1670 O O . THR A 1 219 ? 84.600 -3.414 -124.473 1.00 92.25 219 THR A O 1
ATOM 1673 N N . GLN A 1 220 ? 85.330 -1.677 -125.696 1.00 93.44 220 GLN A N 1
ATOM 1674 C CA . GLN A 1 220 ? 85.059 -0.666 -124.677 1.00 93.44 220 GLN A CA 1
ATOM 1675 C C . GLN A 1 220 ? 83.562 -0.578 -124.348 1.00 93.44 220 GLN A C 1
ATOM 1677 O O . GLN A 1 220 ? 83.198 -0.674 -123.182 1.00 93.44 220 GLN A O 1
ATOM 1682 N N . ILE A 1 221 ? 82.692 -0.506 -125.360 1.00 92.88 221 ILE A N 1
ATOM 1683 C CA . ILE A 1 221 ? 81.233 -0.484 -125.177 1.00 92.88 221 ILE A CA 1
ATOM 1684 C C . ILE A 1 221 ? 80.745 -1.758 -124.473 1.00 92.88 221 ILE A C 1
ATOM 1686 O O . ILE A 1 221 ? 79.845 -1.696 -123.641 1.00 92.88 221 ILE A O 1
ATOM 1690 N N . VAL A 1 222 ? 81.327 -2.926 -124.771 1.00 93.44 222 VAL A N 1
ATOM 1691 C CA . VAL A 1 222 ? 80.979 -4.179 -124.080 1.00 93.44 222 VAL A CA 1
ATOM 1692 C C . VAL A 1 222 ? 81.368 -4.122 -122.602 1.00 93.44 222 VAL A C 1
ATOM 1694 O O . VAL A 1 222 ? 80.539 -4.463 -121.759 1.00 93.44 222 VAL A O 1
ATOM 1697 N N . HIS A 1 223 ? 82.574 -3.647 -122.278 1.00 93.44 223 HIS A N 1
ATOM 1698 C CA . HIS A 1 223 ? 83.000 -3.473 -120.888 1.00 93.44 223 HIS A CA 1
ATOM 1699 C C . HIS A 1 223 ? 82.151 -2.442 -120.138 1.00 93.44 223 HIS A C 1
ATOM 1701 O O . HIS A 1 223 ? 81.744 -2.710 -119.011 1.00 93.44 223 HIS A O 1
ATOM 1707 N N . GLU A 1 224 ? 81.836 -1.304 -120.758 1.00 93.69 224 GLU A N 1
ATOM 1708 C CA . GLU A 1 224 ? 80.949 -0.283 -120.188 1.00 93.69 224 GLU A CA 1
ATOM 1709 C C . GLU A 1 224 ? 79.543 -0.850 -119.944 1.00 93.69 224 GLU A C 1
ATOM 1711 O O . GLU A 1 224 ? 78.981 -0.672 -118.867 1.00 93.69 224 GLU A O 1
ATOM 1716 N N . LYS A 1 225 ? 78.998 -1.623 -120.891 1.00 94.25 225 LYS A N 1
ATOM 1717 C CA . LYS A 1 225 ? 77.705 -2.303 -120.739 1.00 94.25 225 LYS A CA 1
ATOM 1718 C C . LYS A 1 225 ? 77.713 -3.299 -119.575 1.00 94.25 225 LYS A C 1
ATOM 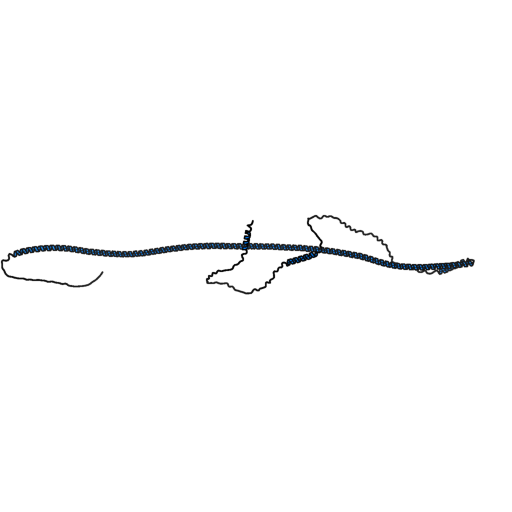1720 O O . LYS A 1 225 ? 76.759 -3.332 -118.801 1.00 94.25 225 LYS A O 1
ATOM 1725 N N . ASP A 1 226 ? 78.758 -4.112 -119.435 1.00 93.44 226 ASP A N 1
ATOM 1726 C CA . ASP A 1 226 ? 78.853 -5.085 -118.339 1.00 93.44 226 ASP A CA 1
ATOM 1727 C C . ASP A 1 226 ? 79.086 -4.396 -116.984 1.00 93.44 226 ASP A C 1
ATOM 1729 O O . ASP A 1 226 ? 78.518 -4.812 -115.972 1.00 93.44 226 ASP A O 1
ATOM 1733 N N . HIS A 1 227 ? 79.856 -3.305 -116.960 1.00 93.25 227 HIS A N 1
ATOM 1734 C CA . HIS A 1 227 ? 80.020 -2.458 -115.782 1.00 93.25 227 HIS A CA 1
ATOM 1735 C C . HIS A 1 227 ? 78.674 -1.872 -115.332 1.00 93.25 227 HIS A C 1
ATOM 1737 O O . HIS A 1 227 ? 78.259 -2.122 -114.201 1.00 93.25 227 HIS A O 1
ATOM 1743 N N . LEU A 1 228 ? 77.933 -1.230 -116.241 1.00 95.06 228 LEU A N 1
ATOM 1744 C CA . LEU A 1 228 ? 76.596 -0.691 -115.970 1.00 95.06 228 LEU A CA 1
ATOM 1745 C C . LEU A 1 228 ? 75.600 -1.782 -115.556 1.00 95.06 228 LEU A C 1
ATOM 1747 O O . LEU A 1 228 ? 74.780 -1.570 -114.666 1.00 95.06 228 LEU A O 1
ATOM 1751 N N . ARG A 1 229 ? 75.679 -2.981 -116.145 1.00 94.38 229 ARG A N 1
ATOM 1752 C CA . ARG A 1 229 ? 74.844 -4.126 -115.746 1.00 94.38 229 ARG A CA 1
ATOM 1753 C C . ARG A 1 229 ? 75.132 -4.575 -114.311 1.00 94.38 229 ARG A C 1
ATOM 1755 O O . ARG A 1 229 ? 74.201 -4.904 -113.571 1.00 94.38 229 ARG A O 1
ATOM 1762 N N . ASN A 1 230 ? 76.401 -4.595 -113.909 1.00 93.56 230 ASN A N 1
ATOM 1763 C CA . ASN A 1 230 ? 76.800 -4.934 -112.543 1.00 93.56 230 ASN A CA 1
ATOM 1764 C C . ASN A 1 230 ? 76.359 -3.858 -111.548 1.00 93.56 230 ASN A C 1
ATOM 1766 O O . ASN A 1 230 ? 75.837 -4.193 -110.484 1.00 93.56 230 ASN A O 1
ATOM 1770 N N . GLU A 1 231 ? 76.520 -2.582 -111.893 1.00 94.31 231 GLU A N 1
ATOM 1771 C CA . GLU A 1 231 ? 76.024 -1.468 -111.081 1.00 94.31 231 GLU A CA 1
ATOM 1772 C C . GLU A 1 231 ? 74.503 -1.510 -110.939 1.00 94.31 231 GLU A C 1
ATOM 1774 O O . GLU A 1 231 ? 73.990 -1.413 -109.826 1.00 94.31 231 GLU A O 1
ATOM 1779 N N . HIS A 1 232 ? 73.782 -1.778 -112.028 1.00 94.44 232 HIS A N 1
ATOM 1780 C CA . HIS A 1 232 ? 72.337 -1.968 -112.004 1.00 94.44 232 HIS A CA 1
ATOM 1781 C C . HIS A 1 232 ? 71.925 -3.132 -111.090 1.00 94.44 232 HIS A C 1
ATOM 1783 O O . HIS A 1 232 ? 71.015 -2.991 -110.277 1.00 94.44 232 HIS A O 1
ATOM 1789 N N . SER A 1 233 ? 72.638 -4.260 -111.149 1.00 95.38 233 SER A N 1
ATOM 1790 C CA . SER A 1 233 ? 72.373 -5.416 -110.281 1.00 95.38 233 SER A CA 1
ATOM 1791 C C . SER A 1 233 ? 72.609 -5.089 -108.799 1.00 95.38 233 SER A C 1
ATOM 1793 O O . SER A 1 233 ? 71.800 -5.457 -107.946 1.00 95.38 233 SER A O 1
ATOM 1795 N N . ARG A 1 234 ? 73.675 -4.342 -108.473 1.00 95.75 234 ARG A N 1
ATOM 1796 C CA . ARG A 1 234 ? 73.923 -3.853 -107.102 1.00 95.75 234 ARG A CA 1
ATOM 1797 C C . ARG A 1 234 ? 72.847 -2.869 -106.648 1.00 95.75 234 ARG A C 1
ATOM 1799 O O . ARG A 1 234 ? 72.392 -2.960 -105.510 1.00 95.75 234 ARG A O 1
ATOM 1806 N N . ALA A 1 235 ? 72.418 -1.966 -107.528 1.00 95.12 235 ALA A N 1
ATOM 1807 C CA . ALA A 1 235 ? 71.353 -1.012 -107.247 1.00 95.12 235 ALA A CA 1
ATOM 1808 C C . ALA A 1 235 ? 70.019 -1.721 -106.966 1.00 95.12 235 ALA A C 1
ATOM 1810 O O . ALA A 1 235 ? 69.332 -1.345 -106.020 1.00 95.12 235 ALA A O 1
ATOM 1811 N N . ILE A 1 236 ? 69.681 -2.785 -107.708 1.00 95.19 236 ILE A N 1
ATOM 1812 C CA . ILE A 1 236 ? 68.491 -3.609 -107.442 1.00 95.19 236 ILE A CA 1
ATOM 1813 C C . ILE A 1 236 ? 68.561 -4.233 -106.045 1.00 95.19 236 ILE A C 1
ATOM 1815 O O . ILE A 1 236 ? 67.604 -4.119 -105.288 1.00 95.19 236 ILE A O 1
ATOM 1819 N N . LEU A 1 237 ? 69.687 -4.849 -105.668 1.00 95.12 237 LEU A N 1
ATOM 1820 C CA . LEU A 1 237 ? 69.835 -5.466 -104.343 1.00 95.12 237 LEU A CA 1
ATOM 1821 C C . LEU A 1 237 ? 69.729 -4.439 -103.209 1.00 95.12 237 LEU A C 1
ATOM 1823 O O . LEU A 1 237 ? 69.052 -4.685 -102.209 1.00 95.12 237 LEU A O 1
ATOM 1827 N N . ALA A 1 238 ? 70.363 -3.275 -103.372 1.00 95.62 238 ALA A N 1
ATOM 1828 C CA . ALA A 1 238 ? 70.241 -2.172 -102.424 1.00 95.62 238 ALA A CA 1
ATOM 1829 C C . ALA A 1 238 ? 68.786 -1.685 -102.322 1.00 95.62 238 ALA A C 1
ATOM 1831 O O . ALA A 1 238 ? 68.285 -1.496 -101.212 1.00 95.62 238 ALA A O 1
ATOM 1832 N N . ARG A 1 239 ? 68.083 -1.568 -103.458 1.00 95.25 239 ARG A N 1
ATOM 1833 C CA . ARG A 1 239 ? 66.658 -1.223 -103.504 1.00 95.25 239 ARG A CA 1
ATOM 1834 C C . ARG A 1 239 ? 65.815 -2.257 -102.762 1.00 95.25 239 ARG A C 1
ATOM 1836 O O . ARG A 1 239 ? 65.053 -1.870 -101.888 1.00 95.25 239 ARG A O 1
ATOM 1843 N N . SER A 1 240 ? 65.999 -3.552 -103.019 1.00 95.75 240 SER A N 1
ATOM 1844 C CA . SER A 1 240 ? 65.273 -4.624 -102.324 1.00 95.75 240 SER A CA 1
ATOM 1845 C C . SER A 1 240 ? 65.522 -4.622 -100.810 1.00 95.75 240 SER A C 1
ATOM 1847 O O . SER A 1 240 ? 64.586 -4.825 -100.037 1.00 95.75 240 SER A O 1
ATOM 1849 N N . LYS A 1 241 ? 66.752 -4.340 -100.357 1.00 96.50 241 LYS A N 1
ATOM 1850 C CA . LYS A 1 241 ? 67.067 -4.226 -98.922 1.00 96.50 241 LYS A CA 1
ATOM 1851 C C . LYS A 1 241 ? 66.381 -3.018 -98.279 1.00 96.50 241 LYS A C 1
ATOM 1853 O O . LYS A 1 241 ? 65.800 -3.152 -97.204 1.00 96.50 241 LYS A O 1
ATOM 1858 N N . LEU A 1 242 ? 66.419 -1.860 -98.939 1.00 95.81 242 LEU A N 1
ATOM 1859 C CA . LEU A 1 242 ? 65.724 -0.656 -98.476 1.00 95.81 242 LEU A CA 1
ATOM 1860 C C . LEU A 1 242 ? 64.205 -0.844 -98.486 1.00 95.81 242 LEU A C 1
ATOM 1862 O O . LEU A 1 242 ? 63.544 -0.452 -97.534 1.00 95.81 242 LEU A O 1
ATOM 1866 N N . GLU A 1 243 ? 63.648 -1.499 -99.503 1.00 95.06 243 GLU A N 1
ATOM 1867 C CA . GLU A 1 243 ? 62.226 -1.848 -99.557 1.00 95.06 243 GLU A CA 1
ATOM 1868 C C . GLU A 1 243 ? 61.823 -2.757 -98.384 1.00 95.06 243 GLU A C 1
ATOM 1870 O O . GLU A 1 243 ? 60.780 -2.520 -97.773 1.00 95.06 243 GLU A O 1
ATOM 1875 N N . SER A 1 244 ? 62.642 -3.756 -98.025 1.00 96.00 244 SER A N 1
ATOM 1876 C CA . SER A 1 244 ? 62.387 -4.617 -96.856 1.00 96.00 244 SER A CA 1
ATOM 1877 C C . SER A 1 244 ? 62.427 -3.830 -95.546 1.00 96.00 244 SER A C 1
ATOM 1879 O O . SER A 1 244 ? 61.478 -3.898 -94.768 1.00 96.00 244 SER A O 1
ATOM 1881 N N . LEU A 1 245 ? 63.472 -3.021 -95.337 1.00 96.00 245 LEU A N 1
ATOM 1882 C CA . LEU A 1 245 ? 63.616 -2.169 -94.151 1.00 96.00 245 LEU A CA 1
ATOM 1883 C C . LEU A 1 245 ? 62.465 -1.163 -94.032 1.00 96.00 245 LEU A C 1
ATOM 1885 O O . LEU A 1 245 ? 61.905 -0.990 -92.954 1.00 96.00 245 LEU A O 1
ATOM 1889 N N . CYS A 1 246 ? 62.053 -0.542 -95.138 1.00 94.69 246 CYS A N 1
ATOM 1890 C CA . CYS A 1 246 ? 60.897 0.350 -95.167 1.00 94.69 246 CYS A CA 1
ATOM 1891 C C . CYS A 1 246 ? 59.602 -0.390 -94.805 1.00 94.69 246 CYS A C 1
ATOM 1893 O O . CYS A 1 246 ? 58.790 0.151 -94.056 1.00 94.69 246 CYS A O 1
ATOM 1895 N N . ARG A 1 247 ? 59.397 -1.625 -95.286 1.00 96.50 247 ARG A N 1
ATOM 1896 C CA . ARG A 1 247 ? 58.231 -2.447 -94.913 1.00 96.50 247 ARG A CA 1
ATOM 1897 C C . ARG A 1 247 ? 58.257 -2.832 -93.435 1.00 96.50 247 ARG A C 1
ATOM 1899 O O . ARG A 1 247 ? 57.218 -2.761 -92.787 1.00 96.50 247 ARG A O 1
ATOM 1906 N N . GLU A 1 248 ? 59.408 -3.217 -92.894 1.00 96.06 248 GLU A N 1
ATOM 1907 C CA . GLU A 1 248 ? 59.574 -3.539 -91.470 1.00 96.06 248 GLU A CA 1
ATOM 1908 C C . GLU A 1 248 ? 59.358 -2.315 -90.580 1.00 96.06 248 GLU A C 1
ATOM 1910 O O . GLU A 1 248 ? 58.576 -2.385 -89.635 1.00 96.06 248 GLU A O 1
ATOM 1915 N N . LEU A 1 249 ? 59.940 -1.167 -90.929 1.00 95.50 249 LEU A N 1
ATOM 1916 C CA . LEU A 1 249 ? 59.724 0.088 -90.216 1.00 95.50 249 LEU A CA 1
ATOM 1917 C C . LEU A 1 249 ? 58.254 0.520 -90.276 1.00 95.50 249 LEU A C 1
ATOM 1919 O O . LEU A 1 249 ? 57.708 0.983 -89.276 1.00 95.50 249 LEU A O 1
ATOM 1923 N N . GLN A 1 250 ? 57.588 0.350 -91.423 1.00 95.50 250 GLN A N 1
ATOM 1924 C CA . GLN A 1 250 ? 56.151 0.602 -91.547 1.00 95.50 250 GLN A CA 1
ATOM 1925 C C . GLN A 1 250 ? 55.325 -0.354 -90.685 1.00 95.50 250 GLN A C 1
ATOM 1927 O O . GLN A 1 250 ? 54.361 0.097 -90.071 1.00 95.50 250 GLN A O 1
ATOM 1932 N N . ARG A 1 251 ? 55.685 -1.643 -90.605 1.00 97.00 251 ARG A N 1
ATOM 1933 C CA . ARG A 1 251 ? 55.035 -2.601 -89.696 1.00 97.00 251 ARG A CA 1
ATOM 1934 C C . ARG A 1 251 ? 55.231 -2.189 -88.242 1.00 97.00 251 ARG A C 1
ATOM 1936 O O . ARG A 1 251 ? 54.238 -2.031 -87.553 1.00 97.00 251 ARG A O 1
ATOM 1943 N N . HIS A 1 252 ? 56.460 -1.903 -87.813 1.00 95.81 252 HIS A N 1
ATOM 1944 C CA . HIS A 1 252 ? 56.733 -1.470 -86.441 1.00 95.81 252 HIS A CA 1
ATOM 1945 C C . HIS A 1 252 ? 56.005 -0.163 -86.099 1.00 95.81 252 HIS A C 1
ATOM 1947 O O . HIS A 1 252 ? 55.453 -0.040 -85.011 1.00 95.81 252 HIS A O 1
ATOM 1953 N N . ASN A 1 253 ? 55.940 0.805 -87.019 1.00 94.50 253 ASN A N 1
ATOM 1954 C CA . ASN A 1 253 ? 55.162 2.028 -86.805 1.00 94.50 253 ASN A CA 1
ATOM 1955 C C . ASN A 1 253 ? 53.655 1.757 -86.699 1.00 94.50 253 ASN A C 1
ATOM 1957 O O . ASN A 1 253 ? 52.975 2.463 -85.959 1.00 94.50 253 ASN A O 1
ATOM 1961 N N . ARG A 1 254 ? 53.114 0.773 -87.431 1.00 95.75 254 ARG A N 1
ATOM 1962 C CA . ARG A 1 254 ? 51.712 0.351 -87.271 1.00 95.75 254 ARG A CA 1
ATOM 1963 C C . ARG A 1 254 ? 51.504 -0.326 -85.922 1.00 95.75 254 ARG A C 1
ATOM 1965 O O . ARG A 1 254 ? 50.651 0.133 -85.178 1.00 95.75 254 ARG A O 1
ATOM 1972 N N . THR A 1 255 ? 52.344 -1.296 -85.567 1.00 95.31 255 THR A N 1
ATOM 1973 C CA . THR A 1 255 ? 52.285 -1.994 -84.276 1.00 95.31 255 THR A CA 1
ATOM 1974 C C . THR A 1 255 ? 52.419 -1.027 -83.103 1.00 95.31 255 THR A C 1
ATOM 1976 O O . THR A 1 255 ? 51.609 -1.074 -82.196 1.00 95.31 255 THR A O 1
ATOM 1979 N N . LEU A 1 256 ? 53.348 -0.069 -83.146 1.00 95.44 256 LEU A N 1
ATOM 1980 C CA . LEU A 1 256 ? 53.518 0.922 -82.077 1.00 95.44 256 LEU A CA 1
ATOM 1981 C C . LEU A 1 256 ? 52.304 1.855 -81.952 1.00 95.44 256 LEU A C 1
ATOM 1983 O O . LEU A 1 256 ? 51.926 2.235 -80.846 1.00 95.44 256 LEU A O 1
ATOM 1987 N N . LYS A 1 257 ? 51.668 2.220 -83.073 1.00 95.44 257 LYS A N 1
ATOM 1988 C CA . LYS A 1 257 ? 50.404 2.973 -83.049 1.00 95.44 257 LYS A CA 1
ATOM 1989 C C . LYS A 1 257 ? 49.266 2.136 -82.470 1.00 95.44 257 LYS A C 1
ATOM 1991 O O . LYS A 1 257 ? 48.496 2.654 -81.671 1.00 95.44 257 LYS A O 1
ATOM 1996 N N . GLU A 1 258 ? 49.168 0.869 -82.861 1.00 95.12 258 GLU A N 1
ATOM 1997 C CA . GLU A 1 258 ? 48.175 -0.079 -82.349 1.00 95.12 258 GLU A CA 1
ATOM 1998 C C . GLU A 1 258 ? 48.361 -0.316 -80.843 1.00 95.12 258 GLU A C 1
ATOM 2000 O O . GLU A 1 258 ? 47.400 -0.172 -80.097 1.00 95.12 258 GLU A O 1
ATOM 2005 N N . GLU A 1 259 ? 49.589 -0.550 -80.374 1.00 94.62 259 GLU A N 1
ATOM 2006 C CA . GLU A 1 259 ? 49.944 -0.661 -78.953 1.00 94.62 259 GLU A CA 1
ATOM 2007 C C . GLU A 1 259 ? 49.686 0.640 -78.188 1.00 94.62 259 GLU A C 1
ATOM 2009 O O . GLU A 1 259 ? 49.207 0.605 -77.060 1.00 94.62 259 GLU A O 1
ATOM 2014 N N . GLY A 1 260 ? 49.962 1.804 -78.785 1.00 93.94 260 GLY A N 1
ATOM 2015 C CA . GLY A 1 260 ? 49.653 3.102 -78.185 1.00 93.94 260 GLY A CA 1
ATOM 2016 C C . GLY A 1 260 ? 48.152 3.297 -77.966 1.00 93.94 260 GLY A C 1
ATOM 2017 O O . GLY A 1 260 ? 47.734 3.701 -76.883 1.00 93.94 260 GLY A O 1
ATOM 2018 N N . VAL A 1 261 ? 47.336 2.953 -78.969 1.00 94.94 261 VAL A N 1
ATOM 2019 C CA . VAL A 1 261 ? 45.868 2.977 -78.858 1.00 94.94 261 VAL A CA 1
ATOM 2020 C C . VAL A 1 261 ? 45.381 1.938 -77.850 1.00 94.94 261 VAL A C 1
ATOM 2022 O O . VAL A 1 261 ? 44.506 2.242 -77.045 1.00 94.94 261 VAL A O 1
ATOM 2025 N N . GLN A 1 262 ? 45.945 0.731 -77.872 1.00 95.62 262 GLN A N 1
ATOM 2026 C CA . GLN A 1 262 ? 45.557 -0.353 -76.977 1.00 95.62 262 GLN A CA 1
ATOM 2027 C C . GLN A 1 262 ? 45.888 -0.028 -75.516 1.00 95.62 262 GLN A C 1
ATOM 2029 O O . GLN A 1 262 ? 45.008 -0.135 -74.668 1.00 95.62 262 GLN A O 1
ATOM 2034 N N . ARG A 1 263 ? 47.088 0.491 -75.224 1.00 94.94 263 ARG A N 1
ATOM 2035 C CA . ARG A 1 263 ? 47.437 0.980 -73.880 1.00 94.94 263 ARG A CA 1
ATOM 2036 C C . ARG A 1 263 ? 46.533 2.120 -73.427 1.00 94.94 263 ARG A C 1
ATOM 2038 O O . ARG A 1 263 ? 46.123 2.127 -72.275 1.00 94.94 263 ARG A O 1
ATOM 2045 N N . GLY A 1 264 ? 46.180 3.041 -74.327 1.00 94.75 264 GLY A N 1
ATOM 2046 C CA . GLY A 1 264 ? 45.220 4.103 -74.017 1.00 94.75 264 GLY A CA 1
ATOM 2047 C C . GLY A 1 264 ? 43.837 3.558 -73.641 1.00 94.75 264 GLY A C 1
ATOM 2048 O O . GLY A 1 264 ? 43.207 4.072 -72.723 1.00 94.75 264 GLY A O 1
ATOM 2049 N N . ARG A 1 265 ? 43.377 2.485 -74.300 1.00 95.31 265 ARG A N 1
ATOM 2050 C CA . ARG A 1 265 ? 42.124 1.800 -73.936 1.00 95.31 265 ARG A CA 1
ATOM 2051 C C . ARG A 1 265 ? 42.223 1.098 -72.584 1.00 95.31 265 ARG A C 1
ATOM 2053 O O . ARG A 1 265 ? 41.308 1.239 -71.787 1.00 95.31 265 ARG A O 1
ATOM 2060 N N . GLU A 1 266 ? 43.316 0.387 -72.323 1.00 95.06 266 GLU A N 1
ATOM 2061 C CA . GLU A 1 266 ? 43.536 -0.327 -71.057 1.00 95.06 266 GLU A CA 1
ATOM 2062 C C . GLU A 1 266 ? 43.672 0.627 -69.860 1.00 95.06 266 GLU A C 1
ATOM 2064 O O . GLU A 1 266 ? 43.163 0.344 -68.779 1.00 95.06 266 GLU A O 1
ATOM 2069 N N . GLU A 1 267 ? 44.345 1.769 -70.026 1.00 94.25 267 GLU A N 1
ATOM 2070 C CA . GLU A 1 267 ? 44.445 2.795 -68.981 1.00 94.25 267 GLU A CA 1
ATOM 2071 C C . GLU A 1 267 ? 43.086 3.456 -68.706 1.00 94.25 267 GLU A C 1
ATOM 2073 O O . GLU A 1 267 ? 42.715 3.651 -67.547 1.00 94.25 267 GLU A O 1
ATOM 2078 N N . GLU A 1 268 ? 42.307 3.727 -69.756 1.00 94.81 268 GLU A N 1
ATOM 2079 C CA . GLU A 1 268 ? 40.941 4.240 -69.626 1.00 94.81 268 GLU A CA 1
ATOM 2080 C C . GLU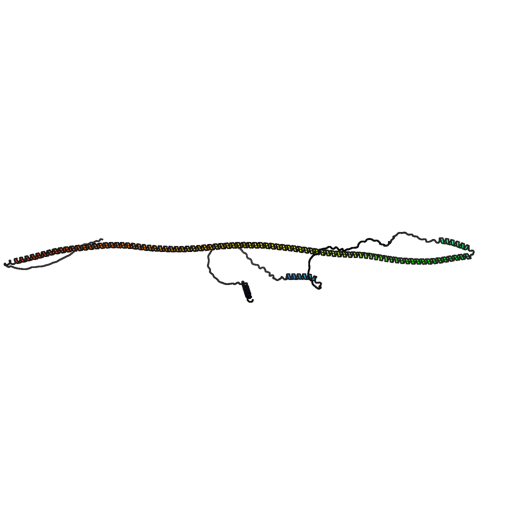 A 1 268 ? 40.000 3.219 -68.960 1.00 94.81 268 GLU A C 1
ATOM 2082 O O . GLU A 1 268 ? 39.161 3.592 -68.141 1.00 94.81 268 GLU A O 1
ATOM 2087 N N . GLU A 1 269 ? 40.147 1.926 -69.255 1.00 95.62 269 GLU A N 1
ATOM 2088 C CA . GLU A 1 269 ? 39.386 0.852 -68.606 1.00 95.62 269 GLU A CA 1
ATOM 2089 C C . GLU A 1 269 ? 39.729 0.747 -67.115 1.00 95.62 269 GLU A C 1
ATOM 2091 O O . GLU A 1 269 ? 38.825 0.793 -66.283 1.00 95.62 269 GLU A O 1
ATOM 2096 N N . LYS A 1 270 ? 41.017 0.779 -66.751 1.00 96.56 270 LYS A N 1
ATOM 2097 C CA . LYS A 1 270 ? 41.450 0.848 -65.343 1.00 96.56 270 LYS A CA 1
ATOM 2098 C C . LYS A 1 270 ? 40.906 2.084 -64.630 1.00 96.56 270 LYS A C 1
ATOM 2100 O O . LYS A 1 270 ? 40.487 2.002 -63.477 1.00 96.56 270 LYS A O 1
ATOM 2105 N N . ARG A 1 271 ? 40.879 3.243 -65.298 1.00 97.25 271 ARG A N 1
ATOM 2106 C CA . ARG A 1 271 ? 40.301 4.474 -64.733 1.00 97.25 271 ARG A CA 1
ATOM 2107 C C . ARG A 1 271 ? 38.807 4.306 -64.445 1.00 97.25 271 ARG A C 1
ATOM 2109 O O . ARG A 1 271 ? 38.339 4.730 -63.382 1.00 97.25 271 ARG A O 1
ATOM 2116 N N . LYS A 1 272 ? 38.068 3.681 -65.367 1.00 97.12 272 LYS A N 1
ATOM 2117 C CA . LYS A 1 272 ? 36.644 3.357 -65.199 1.00 97.12 272 LYS A CA 1
ATOM 2118 C C . LYS A 1 272 ? 36.418 2.350 -64.078 1.00 97.12 272 LYS A C 1
ATOM 2120 O O . LYS A 1 272 ? 35.540 2.587 -63.258 1.00 97.12 272 LYS A O 1
ATOM 2125 N N . GLU A 1 273 ? 37.220 1.293 -63.994 1.00 96.50 273 GLU A N 1
ATOM 2126 C CA . GLU A 1 273 ? 37.152 0.301 -62.914 1.00 96.50 273 GLU A CA 1
ATOM 2127 C C . GLU A 1 273 ? 37.390 0.939 -61.545 1.00 96.50 273 GLU A C 1
ATOM 2129 O O . GLU A 1 273 ? 36.589 0.746 -60.636 1.00 96.50 273 GLU A O 1
ATOM 2134 N N . ILE A 1 274 ? 38.431 1.767 -61.407 1.00 96.44 274 ILE A N 1
ATOM 2135 C CA . ILE A 1 274 ? 38.736 2.465 -60.151 1.00 96.44 274 ILE A CA 1
ATOM 2136 C C . ILE A 1 274 ? 37.592 3.407 -59.765 1.00 96.44 274 ILE A C 1
ATOM 2138 O O . ILE A 1 274 ? 37.156 3.418 -58.616 1.00 96.44 274 ILE A O 1
ATOM 2142 N N . THR A 1 275 ? 37.065 4.175 -60.721 1.00 96.12 275 THR A N 1
ATOM 2143 C CA . THR A 1 275 ? 35.948 5.098 -60.464 1.00 96.12 275 THR A CA 1
ATOM 2144 C C . THR A 1 275 ? 34.679 4.336 -60.087 1.00 96.12 275 THR A C 1
ATOM 2146 O O . THR A 1 275 ? 33.994 4.714 -59.141 1.00 96.12 275 THR A O 1
ATOM 2149 N N . SER A 1 276 ? 34.392 3.229 -60.774 1.00 97.75 276 SER A N 1
ATOM 2150 C CA . SER A 1 276 ? 33.278 2.343 -60.443 1.00 97.75 276 SER A CA 1
ATOM 2151 C C . SER A 1 276 ? 33.444 1.746 -59.048 1.00 97.75 276 SER A C 1
ATOM 2153 O O . SER A 1 276 ? 32.489 1.740 -58.282 1.00 97.75 276 SER A O 1
ATOM 2155 N N . HIS A 1 277 ? 34.645 1.286 -58.690 1.00 97.75 277 HIS A N 1
ATOM 2156 C CA . HIS A 1 277 ? 34.928 0.747 -57.364 1.00 97.75 277 HIS A CA 1
ATOM 2157 C C . HIS A 1 277 ? 34.706 1.805 -56.281 1.00 97.75 277 HIS A C 1
ATOM 2159 O O . HIS A 1 277 ? 33.991 1.544 -55.320 1.00 97.75 277 HIS A O 1
ATOM 2165 N N . PHE A 1 278 ? 35.242 3.020 -56.449 1.00 97.62 278 PHE A N 1
ATOM 2166 C CA . PHE A 1 278 ? 34.993 4.118 -55.509 1.00 97.62 278 PHE A CA 1
ATOM 2167 C C . PHE A 1 278 ? 33.505 4.449 -55.382 1.00 97.62 278 PHE A C 1
ATOM 2169 O O . PHE A 1 278 ? 33.024 4.664 -54.273 1.00 97.62 278 PHE A O 1
ATOM 2176 N N . GLN A 1 279 ? 32.768 4.455 -56.494 1.00 97.81 279 GLN A N 1
ATOM 2177 C CA . GLN A 1 279 ? 31.334 4.725 -56.481 1.00 97.81 279 GLN A CA 1
ATOM 2178 C C . GLN A 1 279 ? 30.541 3.629 -55.757 1.00 97.81 279 GLN A C 1
ATOM 2180 O O . GLN A 1 279 ? 29.609 3.953 -55.020 1.00 97.81 279 GLN A O 1
ATOM 2185 N N . VAL A 1 280 ? 30.913 2.357 -55.942 1.00 97.88 280 VAL A N 1
ATOM 2186 C CA . VAL A 1 280 ? 30.323 1.217 -55.224 1.00 97.88 280 VAL A CA 1
ATOM 2187 C C . VAL A 1 280 ? 30.636 1.315 -53.735 1.00 97.88 280 VAL A C 1
ATOM 2189 O O . VAL A 1 280 ? 29.712 1.301 -52.935 1.00 97.88 280 VAL A O 1
ATOM 2192 N N . THR A 1 281 ? 31.898 1.531 -53.351 1.00 97.12 281 THR A N 1
ATOM 2193 C CA . THR A 1 281 ? 32.277 1.665 -51.935 1.00 97.12 281 THR A CA 1
ATOM 2194 C C . THR A 1 281 ? 31.567 2.839 -51.256 1.00 97.12 281 THR A C 1
ATOM 2196 O O . THR A 1 281 ? 31.138 2.716 -50.113 1.00 97.12 281 THR A O 1
ATOM 2199 N N . LEU A 1 282 ? 31.407 3.975 -51.942 1.00 97.38 282 LEU A N 1
ATOM 2200 C CA . LEU A 1 282 ? 30.664 5.118 -51.406 1.00 97.38 282 LEU A CA 1
ATOM 2201 C C . LEU A 1 282 ? 29.185 4.767 -51.199 1.00 97.38 282 LEU A C 1
ATOM 2203 O O . LEU A 1 282 ? 28.624 5.107 -50.159 1.00 97.38 282 LEU A O 1
ATOM 2207 N N . ASN A 1 283 ? 28.576 4.057 -52.153 1.00 97.81 283 ASN A N 1
ATOM 2208 C CA . ASN A 1 283 ? 27.205 3.568 -52.022 1.00 97.81 283 ASN A CA 1
ATOM 2209 C C . ASN A 1 283 ? 27.075 2.588 -50.844 1.00 97.81 283 ASN A C 1
ATOM 2211 O O . ASN A 1 283 ? 26.198 2.768 -50.007 1.00 97.81 283 ASN A O 1
ATOM 2215 N N . ASP A 1 284 ? 28.000 1.638 -50.699 1.00 97.75 284 ASP A N 1
ATOM 2216 C CA . ASP A 1 284 ? 28.001 0.681 -49.588 1.00 97.75 284 ASP A CA 1
ATOM 2217 C C . ASP A 1 284 ? 28.117 1.385 -48.227 1.00 97.75 284 ASP A C 1
ATOM 2219 O O . ASP A 1 284 ? 27.396 1.041 -47.290 1.00 97.75 284 ASP A O 1
ATOM 2223 N N . ILE A 1 285 ? 28.977 2.406 -48.110 1.00 97.44 285 ILE A N 1
ATOM 2224 C CA . ILE A 1 285 ? 29.086 3.232 -46.895 1.00 97.44 285 ILE A CA 1
ATOM 2225 C C . ILE A 1 285 ? 27.768 3.966 -46.625 1.00 97.44 285 ILE A C 1
ATOM 2227 O O . ILE A 1 285 ? 27.315 4.015 -45.480 1.00 97.44 285 ILE A O 1
ATOM 2231 N N . GLN A 1 286 ? 27.134 4.520 -47.661 1.00 97.00 286 GLN A N 1
ATOM 2232 C CA . GLN A 1 286 ? 25.851 5.203 -47.524 1.00 97.00 286 GLN A CA 1
ATOM 2233 C C . GLN A 1 286 ? 24.751 4.241 -47.051 1.00 97.00 286 GLN A C 1
ATOM 2235 O O . GLN A 1 286 ? 24.061 4.549 -46.080 1.00 97.00 286 GLN A O 1
ATOM 2240 N N . VAL A 1 287 ? 24.645 3.055 -47.656 1.00 97.88 287 VAL A N 1
ATOM 2241 C CA . VAL A 1 287 ? 23.689 2.011 -47.254 1.00 97.88 287 VAL A CA 1
ATOM 2242 C C . VAL A 1 287 ? 23.954 1.548 -45.822 1.00 97.88 287 VAL A C 1
ATOM 2244 O O . VAL A 1 287 ? 23.014 1.374 -45.051 1.00 97.88 287 VAL A O 1
ATOM 2247 N N . GLN A 1 288 ? 25.217 1.388 -45.416 1.00 97.19 288 GLN A N 1
ATOM 2248 C CA . GLN A 1 288 ? 25.550 1.050 -44.028 1.00 97.19 288 GLN A CA 1
ATOM 2249 C C . GLN A 1 288 ? 25.146 2.156 -43.047 1.00 97.19 288 GLN A C 1
ATOM 2251 O O . GLN A 1 288 ? 24.631 1.855 -41.969 1.00 97.19 288 GLN A O 1
ATOM 2256 N N . MET A 1 289 ? 25.345 3.426 -43.408 1.00 96.31 289 MET A N 1
ATOM 2257 C CA . MET A 1 289 ? 24.927 4.563 -42.587 1.00 96.31 289 MET A CA 1
ATOM 2258 C C . MET A 1 289 ? 23.399 4.626 -42.454 1.00 96.31 289 MET A C 1
ATOM 2260 O O . MET A 1 289 ? 22.890 4.819 -41.349 1.00 96.31 289 MET A O 1
ATOM 2264 N N . GLU A 1 290 ? 22.672 4.421 -43.554 1.00 96.88 290 GLU A N 1
ATOM 2265 C CA . GLU A 1 290 ? 21.208 4.344 -43.577 1.00 96.88 290 GLU A CA 1
ATOM 2266 C C . GLU A 1 290 ? 20.710 3.175 -42.720 1.00 96.88 290 GLU A C 1
ATOM 2268 O O . GLU A 1 290 ? 19.899 3.384 -41.820 1.00 96.88 290 GLU A O 1
ATOM 2273 N N . HIS A 1 291 ? 21.282 1.979 -42.888 1.00 97.25 291 HIS A N 1
ATOM 2274 C CA . HIS A 1 291 ? 20.947 0.803 -42.087 1.00 97.25 291 HIS A CA 1
ATOM 2275 C C . HIS A 1 291 ? 21.218 1.015 -40.590 1.00 97.25 291 HIS A C 1
ATOM 2277 O O . HIS A 1 291 ? 20.408 0.642 -39.740 1.00 97.25 291 HIS A O 1
ATOM 2283 N N . HIS A 1 292 ? 22.345 1.643 -40.239 1.00 97.56 292 HIS A N 1
ATOM 2284 C CA . HIS A 1 292 ? 22.649 1.984 -38.851 1.00 97.56 292 HIS A CA 1
ATOM 2285 C C . HIS A 1 292 ? 21.644 2.996 -38.287 1.00 97.56 292 HIS A C 1
ATOM 2287 O O . HIS A 1 292 ? 21.201 2.851 -37.146 1.00 97.56 292 HIS A O 1
ATOM 2293 N N . ASN A 1 293 ? 21.250 4.001 -39.073 1.00 97.06 293 ASN A N 1
ATOM 2294 C CA . ASN A 1 293 ? 20.254 4.988 -38.666 1.00 97.06 293 ASN A CA 1
ATOM 2295 C C . ASN A 1 293 ? 18.862 4.358 -38.484 1.00 97.06 293 ASN A C 1
ATOM 2297 O O . ASN A 1 293 ? 18.199 4.626 -37.484 1.00 97.06 293 ASN A O 1
ATOM 2301 N N . GLU A 1 294 ? 18.450 3.462 -39.383 1.00 97.81 294 GLU A N 1
ATOM 2302 C CA . GLU A 1 294 ? 17.216 2.677 -39.256 1.00 97.81 294 GLU A CA 1
ATOM 2303 C C . GLU A 1 294 ? 17.240 1.801 -38.003 1.00 97.81 294 GLU A C 1
ATOM 2305 O O . GLU A 1 294 ? 16.315 1.859 -37.192 1.00 97.81 294 GLU A O 1
ATOM 2310 N N . ARG A 1 295 ? 18.327 1.050 -37.778 1.00 97.69 295 ARG A N 1
ATOM 2311 C CA . ARG A 1 295 ? 18.498 0.238 -36.565 1.00 97.69 295 ARG A CA 1
ATOM 2312 C C . ARG A 1 295 ? 18.431 1.101 -35.306 1.00 97.69 295 ARG A C 1
ATOM 2314 O O . ARG A 1 295 ? 17.791 0.719 -34.331 1.00 97.69 295 ARG A O 1
ATOM 2321 N N . ASN A 1 296 ? 19.067 2.269 -35.315 1.00 98.06 296 ASN A N 1
ATOM 2322 C CA . ASN A 1 296 ? 19.024 3.201 -34.194 1.00 98.06 296 ASN A CA 1
ATOM 2323 C C . ASN A 1 296 ? 17.610 3.767 -33.965 1.00 98.06 296 ASN A C 1
ATOM 2325 O O . ASN A 1 296 ? 17.165 3.860 -32.822 1.00 98.06 296 ASN A O 1
ATOM 2329 N N . SER A 1 297 ? 16.879 4.084 -35.036 1.00 98.00 297 SER A N 1
ATOM 2330 C CA . SER A 1 297 ? 15.478 4.504 -34.967 1.00 98.00 297 SER A CA 1
ATOM 2331 C C . SER A 1 297 ? 14.582 3.411 -34.376 1.00 98.00 297 SER A C 1
ATOM 2333 O O . SER A 1 297 ? 13.773 3.704 -33.497 1.00 98.00 297 SER A O 1
ATOM 2335 N N . LEU A 1 298 ? 14.766 2.153 -34.792 1.00 98.25 298 LEU A N 1
ATOM 2336 C CA . LEU A 1 298 ? 14.042 1.002 -34.242 1.00 98.25 298 LEU A CA 1
ATOM 2337 C C . LEU A 1 298 ? 14.333 0.808 -32.752 1.00 98.25 298 LEU A C 1
ATOM 2339 O O . LEU A 1 298 ? 13.402 0.691 -31.966 1.00 98.25 298 LEU A O 1
ATOM 2343 N N . LEU A 1 299 ? 15.600 0.877 -32.333 1.00 98.25 299 LEU A N 1
ATOM 2344 C CA . LEU A 1 299 ? 15.962 0.789 -30.913 1.00 98.25 299 LEU A CA 1
ATOM 2345 C C . LEU A 1 299 ? 15.330 1.915 -30.080 1.00 98.25 299 LEU A C 1
ATOM 2347 O O . LEU A 1 299 ? 14.898 1.685 -28.951 1.00 98.25 299 LEU A O 1
ATOM 2351 N N . ARG A 1 300 ? 15.245 3.141 -30.615 1.00 98.00 300 ARG A N 1
ATOM 2352 C CA . ARG A 1 300 ? 14.539 4.244 -29.938 1.00 98.00 300 ARG A CA 1
ATOM 2353 C C . ARG A 1 300 ? 13.043 3.969 -29.813 1.00 98.00 300 ARG A C 1
ATOM 2355 O O . ARG A 1 300 ? 12.477 4.240 -28.757 1.00 98.00 300 ARG A O 1
ATOM 2362 N N . GLN A 1 301 ? 12.422 3.432 -30.860 1.00 98.25 301 GLN A N 1
ATOM 2363 C CA . GLN A 1 301 ? 11.013 3.055 -30.836 1.00 98.25 301 GLN A CA 1
ATOM 2364 C C . GLN A 1 301 ? 10.755 1.937 -29.819 1.00 98.25 301 GLN A C 1
ATOM 2366 O O . GLN A 1 301 ? 9.868 2.081 -28.983 1.00 98.25 301 GLN A O 1
ATOM 2371 N N . GLU A 1 302 ? 11.559 0.873 -29.826 1.00 98.00 302 GLU A N 1
ATOM 2372 C CA . GLU A 1 302 ? 11.460 -0.219 -28.854 1.00 98.00 302 GLU A CA 1
ATOM 2373 C C . GLU A 1 302 ? 11.613 0.309 -27.424 1.00 98.00 302 GLU A C 1
ATOM 2375 O O . GLU A 1 302 ? 10.776 0.024 -26.572 1.00 98.00 302 GLU A O 1
ATOM 2380 N N . ASN A 1 303 ? 12.606 1.162 -27.156 1.00 98.31 303 ASN A N 1
ATOM 2381 C CA . ASN A 1 303 ? 12.769 1.788 -25.842 1.00 98.31 303 ASN A CA 1
ATOM 2382 C C . ASN A 1 303 ? 11.542 2.612 -25.418 1.00 98.31 303 ASN A C 1
ATOM 2384 O O . ASN A 1 303 ? 11.153 2.572 -24.250 1.00 98.31 303 ASN A O 1
ATOM 2388 N N . MET A 1 304 ? 10.910 3.329 -26.351 1.00 98.31 304 MET A N 1
ATOM 2389 C CA . MET A 1 304 ? 9.675 4.071 -26.085 1.00 98.31 304 MET A CA 1
ATOM 2390 C C . MET A 1 304 ? 8.510 3.126 -25.760 1.00 98.31 304 MET A C 1
ATOM 2392 O O . MET A 1 304 ? 7.805 3.338 -24.776 1.00 98.31 304 MET A O 1
ATOM 2396 N N . GLU A 1 305 ? 8.348 2.037 -26.514 1.00 98.38 305 GLU A N 1
ATOM 2397 C CA . GLU A 1 305 ? 7.327 1.018 -26.248 1.00 98.38 305 GLU A CA 1
ATOM 2398 C C . GLU A 1 305 ? 7.550 0.303 -24.907 1.00 98.38 305 GLU A C 1
ATOM 2400 O O . GLU A 1 305 ? 6.591 0.019 -24.183 1.00 98.38 305 GLU A O 1
ATOM 2405 N N . LEU A 1 306 ? 8.804 0.013 -24.545 1.00 98.56 306 LEU A N 1
ATOM 2406 C CA . LEU A 1 306 ? 9.149 -0.539 -23.234 1.00 98.56 306 LEU A CA 1
ATOM 2407 C C . LEU A 1 306 ? 8.816 0.453 -22.113 1.00 98.56 306 LEU A C 1
ATOM 2409 O O . LEU A 1 306 ? 8.215 0.053 -21.114 1.00 98.56 306 LEU A O 1
ATOM 2413 N N . ALA A 1 307 ? 9.142 1.736 -22.282 1.00 98.50 307 ALA A N 1
ATOM 2414 C CA . ALA A 1 307 ? 8.800 2.775 -21.315 1.00 98.50 307 ALA A CA 1
ATOM 2415 C C . ALA A 1 307 ? 7.277 2.903 -21.130 1.00 98.50 307 ALA A C 1
ATOM 2417 O O . ALA A 1 307 ? 6.799 2.986 -19.999 1.00 98.50 307 ALA A O 1
ATOM 2418 N N . GLU A 1 308 ? 6.494 2.839 -22.210 1.00 98.56 308 GLU A N 1
ATOM 2419 C CA . GLU A 1 308 ? 5.030 2.832 -22.127 1.00 98.56 308 GLU A CA 1
ATOM 2420 C C . GLU A 1 308 ? 4.479 1.592 -21.416 1.00 98.56 308 GLU A C 1
ATOM 2422 O O . GLU A 1 308 ? 3.532 1.698 -20.634 1.00 98.56 308 GLU A O 1
ATOM 2427 N N . LYS A 1 309 ? 5.055 0.409 -21.663 1.00 98.56 309 LYS A N 1
ATOM 2428 C CA . LYS A 1 309 ? 4.670 -0.827 -20.961 1.00 98.56 309 LYS A CA 1
ATOM 2429 C C . LYS A 1 309 ? 4.963 -0.730 -19.465 1.00 98.56 309 LYS A C 1
ATOM 2431 O O . LYS A 1 309 ? 4.102 -1.093 -18.667 1.00 98.56 309 LYS A O 1
ATOM 2436 N N . LEU A 1 310 ? 6.129 -0.204 -19.087 1.00 98.56 310 LEU A N 1
ATOM 2437 C CA . LEU A 1 310 ? 6.483 0.043 -17.686 1.00 98.56 310 LEU A CA 1
ATOM 2438 C C . LEU A 1 310 ? 5.536 1.056 -17.041 1.00 98.56 310 LEU A C 1
ATOM 2440 O O . LEU A 1 310 ? 5.048 0.811 -15.942 1.00 98.56 310 LEU A O 1
ATOM 2444 N N . LYS A 1 311 ? 5.208 2.145 -17.742 1.00 98.69 311 LYS A N 1
ATOM 2445 C CA . LYS A 1 311 ? 4.244 3.141 -17.263 1.00 98.69 311 LYS A CA 1
ATOM 2446 C C . LYS A 1 311 ? 2.870 2.518 -16.995 1.00 98.69 311 LYS A C 1
ATOM 2448 O O . LYS A 1 311 ? 2.334 2.686 -15.908 1.00 98.69 311 LYS A O 1
ATOM 2453 N N . LYS A 1 312 ? 2.336 1.738 -17.942 1.00 98.56 312 LYS A N 1
ATOM 2454 C CA . LYS A 1 312 ? 1.056 1.023 -17.771 1.00 98.56 312 LYS A CA 1
ATOM 2455 C C . LYS A 1 312 ? 1.097 0.032 -16.610 1.00 98.56 312 LYS A C 1
ATOM 2457 O O . LYS A 1 312 ? 0.098 -0.133 -15.919 1.00 98.56 312 LYS A O 1
ATOM 2462 N N . LEU A 1 313 ? 2.230 -0.641 -16.404 1.00 98.56 313 LEU A N 1
ATOM 2463 C CA . LEU A 1 313 ? 2.405 -1.551 -15.276 1.00 98.56 313 LEU A CA 1
ATOM 2464 C C . LEU A 1 313 ? 2.338 -0.789 -13.947 1.00 98.56 313 LEU A C 1
ATOM 2466 O O . LEU A 1 313 ? 1.607 -1.211 -13.057 1.00 98.56 313 LEU A O 1
ATOM 2470 N N . ILE A 1 314 ? 3.036 0.345 -13.835 1.00 98.50 314 ILE A N 1
ATOM 2471 C CA . ILE A 1 314 ? 2.988 1.216 -12.650 1.00 98.50 314 ILE A CA 1
ATOM 2472 C C . ILE A 1 314 ? 1.551 1.681 -12.383 1.00 98.50 314 ILE A C 1
ATOM 2474 O O . ILE A 1 314 ? 1.047 1.455 -11.289 1.00 98.50 314 ILE A O 1
ATOM 2478 N N . GLU A 1 315 ? 0.855 2.209 -13.394 1.00 98.62 315 GLU A N 1
ATOM 2479 C CA . GLU A 1 315 ? -0.547 2.651 -13.273 1.00 98.62 315 GLU A CA 1
ATOM 2480 C C . GLU A 1 315 ? -1.477 1.511 -12.800 1.00 98.62 315 GLU A C 1
ATOM 2482 O O . GLU A 1 315 ? -2.390 1.722 -12.000 1.00 98.62 315 GLU A O 1
ATOM 2487 N N . GLN A 1 316 ? -1.245 0.272 -13.252 1.00 98.44 316 GLN A N 1
ATOM 2488 C CA . GLN A 1 316 ? -1.993 -0.896 -12.773 1.00 98.44 316 GLN A CA 1
ATOM 2489 C C . GLN A 1 316 ? -1.702 -1.230 -11.305 1.00 98.44 316 GLN A C 1
ATOM 2491 O O . GLN A 1 316 ? -2.622 -1.629 -10.585 1.00 98.44 316 GLN A O 1
ATOM 2496 N N . TYR A 1 317 ? -0.449 -1.099 -10.860 1.00 98.69 317 TYR A N 1
ATOM 2497 C CA . TYR A 1 317 ? -0.082 -1.308 -9.459 1.00 98.69 317 TYR A CA 1
ATOM 2498 C C . TYR A 1 317 ? -0.687 -0.237 -8.557 1.00 98.69 317 TYR A C 1
ATOM 2500 O O . TYR A 1 317 ? -1.274 -0.600 -7.542 1.00 98.69 317 TYR A O 1
ATOM 2508 N N . GLU A 1 318 ? -0.639 1.031 -8.961 1.00 98.56 318 GLU A N 1
ATOM 2509 C CA . GLU A 1 318 ? -1.275 2.139 -8.239 1.00 98.56 318 GLU A CA 1
ATOM 2510 C C . GLU A 1 318 ? -2.785 1.898 -8.090 1.00 98.56 318 GLU A C 1
ATOM 2512 O O . GLU A 1 318 ? -3.329 1.956 -6.989 1.00 98.56 318 GLU A O 1
ATOM 2517 N N . LEU A 1 319 ? -3.469 1.499 -9.171 1.00 98.69 319 LEU A N 1
ATOM 2518 C CA . LEU A 1 319 ? -4.900 1.184 -9.117 1.00 98.69 319 LEU A CA 1
ATOM 2519 C C . LEU A 1 319 ? -5.206 -0.014 -8.199 1.00 98.69 319 LEU A C 1
ATOM 2521 O O . LEU A 1 319 ? -6.226 -0.037 -7.502 1.00 98.69 319 LEU A O 1
ATOM 2525 N N . ARG A 1 320 ? -4.339 -1.034 -8.203 1.00 98.44 320 ARG A N 1
ATOM 2526 C CA . ARG A 1 320 ? -4.469 -2.198 -7.318 1.00 98.44 320 ARG A CA 1
ATOM 2527 C C . ARG A 1 320 ? -4.251 -1.811 -5.856 1.00 98.44 320 ARG A C 1
ATOM 2529 O O . ARG A 1 320 ? -4.995 -2.294 -5.005 1.00 98.44 320 ARG A O 1
ATOM 2536 N N . GLU A 1 321 ? -3.266 -0.969 -5.572 1.00 98.50 321 GLU A N 1
ATOM 2537 C CA . GLU A 1 321 ? -2.980 -0.447 -4.235 1.00 98.50 321 GLU A CA 1
ATOM 2538 C C . GLU A 1 321 ? -4.162 0.376 -3.711 1.00 98.50 321 GLU A C 1
ATOM 2540 O O . GLU A 1 321 ? -4.687 0.071 -2.641 1.00 98.50 321 GLU A O 1
ATOM 2545 N N . GLU A 1 322 ? -4.715 1.284 -4.523 1.00 98.50 322 GLU A N 1
ATOM 2546 C CA . GLU A 1 322 ? -5.936 2.016 -4.172 1.00 98.50 322 GLU A CA 1
ATOM 2547 C C . GLU A 1 322 ? -7.124 1.091 -3.865 1.00 98.50 322 GLU A C 1
ATOM 2549 O O . GLU A 1 322 ? -7.963 1.386 -3.005 1.00 98.50 322 GLU A O 1
ATOM 2554 N N . HIS A 1 323 ? -7.261 -0.014 -4.604 1.00 98.50 323 HIS A N 1
ATOM 2555 C CA . HIS A 1 323 ? -8.317 -0.989 -4.352 1.00 98.50 323 HIS A CA 1
ATOM 2556 C C . HIS A 1 323 ? -8.111 -1.717 -3.018 1.00 98.50 323 HIS A C 1
ATOM 2558 O O . HIS A 1 323 ? -9.074 -1.887 -2.265 1.00 98.50 323 HIS A O 1
ATOM 2564 N N . ILE A 1 324 ? -6.871 -2.105 -2.708 1.00 98.62 324 ILE A N 1
ATOM 2565 C CA . ILE A 1 324 ? -6.506 -2.719 -1.427 1.00 98.62 324 ILE A CA 1
ATOM 2566 C C . ILE A 1 324 ? -6.796 -1.748 -0.278 1.00 98.62 324 ILE A C 1
ATOM 2568 O O . ILE A 1 324 ? -7.467 -2.140 0.674 1.00 98.62 324 ILE A O 1
ATOM 2572 N N . ASP A 1 325 ? -6.420 -0.476 -0.400 1.00 98.62 325 ASP A N 1
ATOM 2573 C CA . ASP A 1 325 ? -6.717 0.559 0.597 1.00 98.62 325 ASP A CA 1
ATOM 2574 C C . ASP A 1 325 ? -8.219 0.726 0.850 1.00 98.62 325 ASP A C 1
ATOM 2576 O O . ASP A 1 325 ? -8.659 0.881 1.992 1.00 98.62 325 ASP A O 1
ATOM 2580 N N . LYS A 1 326 ? -9.039 0.680 -0.208 1.00 98.62 326 LYS A N 1
ATOM 2581 C CA . LYS A 1 326 ? -10.507 0.721 -0.082 1.00 98.62 326 LYS A CA 1
ATOM 2582 C C . LYS A 1 326 ? -11.036 -0.503 0.671 1.00 98.62 326 LYS A C 1
ATOM 2584 O O . LYS A 1 326 ? -11.929 -0.356 1.506 1.00 98.62 326 LYS A O 1
ATOM 2589 N N . ILE A 1 327 ? -10.493 -1.693 0.403 1.00 98.50 327 ILE A N 1
ATOM 2590 C CA . ILE A 1 327 ? -10.861 -2.923 1.120 1.00 98.50 327 ILE A CA 1
ATOM 2591 C C . ILE A 1 327 ? -10.447 -2.840 2.590 1.00 98.50 327 ILE A C 1
ATOM 2593 O O . ILE A 1 327 ? -11.256 -3.184 3.451 1.00 98.50 327 ILE A O 1
ATOM 2597 N N . LEU A 1 328 ? -9.230 -2.375 2.884 1.00 98.62 328 LEU A N 1
ATOM 2598 C CA . LEU A 1 328 ? -8.738 -2.214 4.253 1.00 98.62 328 LEU A CA 1
ATOM 2599 C C . LEU A 1 328 ? -9.631 -1.253 5.040 1.00 98.62 328 LEU A C 1
ATOM 2601 O O . LEU A 1 328 ? -10.184 -1.652 6.058 1.00 98.62 328 LEU A O 1
ATOM 2605 N N . LYS A 1 329 ? -9.928 -0.068 4.492 1.00 98.62 329 LYS A N 1
ATOM 2606 C CA . LYS A 1 329 ? -10.872 0.885 5.106 1.00 98.62 329 LYS A CA 1
ATOM 2607 C C . LYS A 1 329 ? -12.250 0.273 5.355 1.00 98.62 329 LYS A C 1
ATOM 2609 O O . LYS A 1 329 ? -12.843 0.493 6.406 1.00 98.62 329 LYS A O 1
ATOM 2614 N N . HIS A 1 330 ? -12.780 -0.506 4.409 1.00 98.44 330 HIS A N 1
ATOM 2615 C CA . HIS A 1 330 ? -14.047 -1.211 4.617 1.00 98.44 330 HIS A CA 1
ATOM 2616 C C . HIS A 1 330 ? -13.949 -2.228 5.765 1.00 98.44 330 HIS A C 1
ATOM 2618 O O . HIS A 1 330 ? -14.896 -2.376 6.536 1.00 98.44 330 HIS A O 1
ATOM 2624 N N . LYS A 1 331 ? -12.834 -2.960 5.877 1.00 98.44 331 LYS A N 1
ATOM 2625 C CA . LYS A 1 331 ? -12.609 -3.929 6.957 1.00 98.44 331 LYS A CA 1
ATOM 2626 C C . LYS A 1 331 ? -12.460 -3.255 8.318 1.00 98.44 331 LYS A C 1
ATOM 2628 O O . LYS A 1 331 ? -13.079 -3.741 9.259 1.00 98.44 331 LYS A O 1
ATOM 2633 N N . ASP A 1 332 ? -11.758 -2.131 8.396 1.00 98.50 332 ASP A N 1
ATOM 2634 C CA . ASP A 1 332 ? -11.616 -1.348 9.627 1.00 98.50 332 ASP A CA 1
ATOM 2635 C C . ASP A 1 332 ? -12.975 -0.824 10.103 1.00 98.50 332 ASP A C 1
ATOM 2637 O O . ASP A 1 332 ? -13.372 -1.074 11.238 1.00 98.50 332 ASP A O 1
ATOM 2641 N N . LEU A 1 333 ? -13.764 -0.218 9.208 1.00 98.56 333 LEU A N 1
ATOM 2642 C CA . LEU A 1 333 ? -15.122 0.238 9.532 1.00 98.56 333 LEU A CA 1
ATOM 2643 C C . LEU A 1 333 ? -16.045 -0.918 9.951 1.00 98.56 333 LEU A C 1
ATOM 2645 O O . LEU A 1 333 ? -16.893 -0.768 10.832 1.00 98.56 333 LEU A O 1
ATOM 2649 N N . GLN A 1 334 ? -15.901 -2.088 9.321 1.00 98.19 334 GLN A N 1
ATOM 2650 C CA . GLN A 1 334 ? -16.648 -3.284 9.704 1.00 98.19 334 GLN A CA 1
ATOM 2651 C C . GLN A 1 334 ? -16.251 -3.767 11.109 1.00 98.19 334 GLN A C 1
ATOM 2653 O O . GLN A 1 334 ? -17.131 -4.165 11.874 1.00 98.19 334 GLN A O 1
ATOM 2658 N N . GLN A 1 335 ? -14.960 -3.728 11.442 1.00 98.56 335 GLN A N 1
ATOM 2659 C CA . GLN A 1 335 ? -14.438 -4.088 12.758 1.00 98.56 335 GLN A CA 1
ATOM 2660 C C . GLN A 1 335 ? -14.936 -3.110 13.831 1.00 98.56 335 GLN A C 1
ATOM 2662 O O . GLN A 1 335 ? -15.533 -3.552 14.809 1.00 98.56 335 GLN A O 1
ATOM 2667 N N . GLU A 1 336 ? -14.821 -1.800 13.597 1.00 98.56 336 GLU A N 1
ATOM 2668 C CA . GLU A 1 336 ? -15.338 -0.759 14.498 1.00 98.56 336 GLU A CA 1
ATOM 2669 C C . GLU A 1 336 ? -16.838 -0.930 14.778 1.00 98.56 336 GLU A C 1
ATOM 2671 O O . GLU A 1 336 ? -17.287 -0.797 15.917 1.00 98.56 336 GLU A O 1
ATOM 2676 N N . LEU A 1 337 ? -17.632 -1.281 13.760 1.00 98.56 337 LEU A N 1
ATOM 2677 C CA . LEU A 1 337 ? -19.063 -1.536 13.928 1.00 98.56 337 LEU A CA 1
ATOM 2678 C C . LEU A 1 337 ? -19.345 -2.770 14.797 1.00 98.56 337 LEU A C 1
ATOM 2680 O O . LEU A 1 337 ? -20.307 -2.770 15.571 1.00 98.56 337 LEU A O 1
ATOM 2684 N N . VAL A 1 338 ? -18.552 -3.834 14.661 1.00 98.31 338 VAL A N 1
ATOM 2685 C CA . VAL A 1 338 ? -18.675 -5.031 15.507 1.00 98.31 338 VAL A CA 1
ATOM 2686 C C . VAL A 1 338 ? -18.267 -4.711 16.944 1.00 98.31 338 VAL A C 1
ATOM 2688 O O . VAL A 1 338 ? -19.002 -5.071 17.864 1.00 98.31 338 VAL A O 1
ATOM 2691 N N . ASP A 1 339 ? -17.173 -3.979 17.136 1.00 98.56 339 ASP A N 1
ATOM 2692 C CA . ASP A 1 339 ? -16.691 -3.579 18.459 1.00 98.56 339 ASP A CA 1
ATOM 2693 C C . ASP A 1 339 ? -17.691 -2.659 19.167 1.00 98.56 339 ASP A C 1
ATOM 2695 O O . ASP A 1 339 ? -18.007 -2.876 20.337 1.00 98.56 339 ASP A O 1
ATOM 2699 N N . ALA A 1 340 ? -18.292 -1.704 18.451 1.00 98.50 340 ALA A N 1
ATOM 2700 C CA . ALA A 1 340 ? -19.348 -0.846 18.986 1.00 98.50 340 ALA A CA 1
ATOM 2701 C C . ALA A 1 340 ? -20.598 -1.647 19.400 1.00 98.50 340 ALA A C 1
ATOM 2703 O O . ALA A 1 340 ? -21.176 -1.398 20.460 1.00 98.50 340 ALA A O 1
ATOM 2704 N N . LYS A 1 341 ? -21.012 -2.645 18.604 1.00 98.50 341 LYS A N 1
ATOM 2705 C CA . LYS A 1 341 ? -22.130 -3.540 18.963 1.00 98.50 341 LYS A CA 1
ATOM 2706 C C . LYS A 1 341 ? -21.810 -4.402 20.181 1.00 98.50 341 LYS A C 1
ATOM 2708 O O . LYS A 1 341 ? -22.688 -4.622 21.016 1.00 98.50 341 LYS A O 1
ATOM 2713 N N . LEU A 1 342 ? -20.574 -4.886 20.288 1.00 98.50 342 LEU A N 1
ATOM 2714 C CA . LEU A 1 342 ? -20.119 -5.648 21.445 1.00 98.50 342 LEU A CA 1
ATOM 2715 C C . LEU A 1 342 ? -20.133 -4.780 22.708 1.00 98.50 342 LEU A C 1
ATOM 2717 O O . LEU A 1 342 ? -20.696 -5.202 23.716 1.00 98.50 342 LEU A O 1
ATOM 2721 N N . GLN A 1 343 ? -19.590 -3.561 22.638 1.00 98.19 343 GLN A N 1
ATOM 2722 C CA . GLN A 1 343 ? -19.613 -2.599 23.743 1.00 98.19 343 GLN A CA 1
ATOM 2723 C C . GLN A 1 343 ? -21.047 -2.272 24.174 1.00 98.19 343 GLN A C 1
ATOM 2725 O O . GLN A 1 343 ? -21.362 -2.343 25.359 1.00 98.19 343 GLN A O 1
ATOM 2730 N N . GLN A 1 344 ? -21.948 -2.011 23.221 1.00 98.31 344 GLN A N 1
ATOM 2731 C CA . GLN A 1 344 ? -23.363 -1.767 23.511 1.00 98.31 344 GLN A CA 1
ATOM 2732 C C . GLN A 1 344 ? -24.016 -2.951 24.246 1.00 98.31 344 GLN A C 1
ATOM 2734 O O . GLN A 1 344 ? -24.740 -2.750 25.222 1.00 98.31 344 GLN A O 1
ATOM 2739 N N . ALA A 1 345 ? -23.765 -4.185 23.799 1.00 98.06 345 ALA A N 1
ATOM 2740 C CA . ALA A 1 345 ? -24.308 -5.382 24.438 1.00 98.06 345 ALA A CA 1
ATOM 2741 C C . ALA A 1 345 ? -23.742 -5.593 25.854 1.00 98.06 345 ALA A C 1
ATOM 2743 O O . ALA A 1 345 ? -24.492 -5.937 26.768 1.00 98.06 345 ALA A O 1
ATOM 2744 N N . GLN A 1 346 ? -22.442 -5.353 26.046 1.00 98.19 346 GLN A N 1
ATOM 2745 C CA . GLN A 1 346 ? -21.788 -5.416 27.356 1.00 98.19 346 GLN A CA 1
ATOM 2746 C C . GLN A 1 346 ? -22.359 -4.376 28.326 1.00 98.19 346 GLN A C 1
ATOM 2748 O O . GLN A 1 346 ? -22.631 -4.703 29.480 1.00 98.19 346 GLN A O 1
ATOM 2753 N N . GLU A 1 347 ? -22.586 -3.146 27.865 1.00 98.00 347 GLU A N 1
ATOM 2754 C CA . GLU A 1 347 ? -23.171 -2.078 28.678 1.00 98.00 347 GLU A CA 1
ATOM 2755 C C . GLU A 1 347 ? -24.617 -2.402 29.071 1.00 98.00 347 GLU A C 1
ATOM 2757 O O . GLU A 1 347 ? -24.971 -2.305 30.243 1.00 98.00 347 GLU A O 1
ATOM 2762 N N . MET A 1 348 ? -25.436 -2.892 28.133 1.00 98.00 348 MET A N 1
ATOM 2763 C CA . MET A 1 348 ? -26.797 -3.354 28.430 1.00 98.00 348 MET A CA 1
ATOM 2764 C C . MET A 1 348 ? -26.827 -4.489 29.460 1.00 98.00 348 MET A C 1
ATOM 2766 O O . MET A 1 348 ? -27.692 -4.498 30.339 1.00 98.00 348 MET A O 1
ATOM 2770 N N . LEU A 1 349 ? -25.904 -5.448 29.347 1.00 97.94 349 LEU A N 1
ATOM 2771 C CA . LEU A 1 349 ? -25.788 -6.559 30.287 1.00 97.94 349 LEU A CA 1
ATOM 2772 C C . LEU A 1 349 ? -25.399 -6.053 31.679 1.00 97.94 349 LEU A C 1
ATOM 2774 O O . LEU A 1 349 ? -26.079 -6.372 32.651 1.00 97.94 349 LEU A O 1
ATOM 2778 N N . LYS A 1 350 ? -24.392 -5.180 31.765 1.00 98.19 350 LYS A N 1
ATOM 2779 C CA . LYS A 1 350 ? -23.973 -4.542 33.018 1.00 98.19 350 LYS A CA 1
ATOM 2780 C C . LYS A 1 350 ? -25.102 -3.730 33.658 1.00 98.19 350 LYS A C 1
ATOM 2782 O O . LYS A 1 350 ? -25.307 -3.795 34.868 1.00 98.19 350 LYS A O 1
ATOM 2787 N N . ASP A 1 351 ? -25.872 -2.990 32.865 1.00 98.00 351 ASP A N 1
ATOM 2788 C CA . ASP A 1 351 ? -27.033 -2.237 33.345 1.00 98.00 351 ASP A CA 1
ATOM 2789 C C . ASP A 1 351 ? -28.135 -3.153 33.890 1.00 98.00 351 ASP A C 1
ATOM 2791 O O . ASP A 1 351 ? -28.753 -2.841 34.914 1.00 98.00 351 ASP A O 1
ATOM 2795 N N . ALA A 1 352 ? -28.387 -4.283 33.226 1.00 97.56 352 ALA A N 1
ATOM 2796 C CA . ALA A 1 352 ? -29.332 -5.292 33.690 1.00 97.56 352 ALA A CA 1
ATOM 2797 C C . ALA A 1 352 ? -28.857 -5.952 34.995 1.00 97.56 352 ALA A C 1
ATOM 2799 O O . ALA A 1 352 ? -29.646 -6.068 35.933 1.00 97.56 352 ALA A O 1
ATOM 2800 N N . GLU A 1 353 ? -27.573 -6.302 35.095 1.00 97.38 353 GLU A N 1
ATOM 2801 C CA . GLU A 1 353 ? -26.955 -6.836 36.314 1.00 97.38 353 GLU A CA 1
ATOM 2802 C C . GLU A 1 353 ? -27.053 -5.845 37.477 1.00 97.38 353 GLU A C 1
ATOM 2804 O O . GLU A 1 353 ? -27.466 -6.218 38.573 1.00 97.38 353 GLU A O 1
ATOM 2809 N N . LEU A 1 354 ? -26.754 -4.562 37.245 1.00 98.12 354 LEU A N 1
ATOM 2810 C CA . LEU A 1 354 ? -26.881 -3.521 38.265 1.00 98.12 354 LEU A CA 1
ATOM 2811 C C . LEU A 1 354 ? -28.334 -3.320 38.708 1.00 98.12 354 LEU A C 1
ATOM 2813 O O . LEU A 1 354 ? -28.586 -3.111 39.894 1.00 98.12 354 LEU A O 1
ATOM 2817 N N . LYS A 1 355 ? -29.304 -3.370 37.787 1.00 97.81 355 LYS A N 1
ATOM 2818 C CA . LYS A 1 355 ? -30.735 -3.305 38.134 1.00 97.81 355 LYS A CA 1
ATOM 2819 C C . LYS A 1 355 ? -31.156 -4.508 38.972 1.00 97.81 355 LYS A C 1
ATOM 2821 O O . LYS A 1 355 ? -31.746 -4.312 40.029 1.00 97.81 355 LYS A O 1
ATOM 2826 N N . HIS A 1 356 ? -30.791 -5.714 38.542 1.00 98.06 356 HIS A N 1
ATOM 2827 C CA . HIS A 1 356 ? -31.075 -6.944 39.273 1.00 98.06 356 HIS A CA 1
ATOM 2828 C C . HIS A 1 356 ? -30.449 -6.926 40.672 1.00 98.06 356 HIS A C 1
ATOM 2830 O O . HIS A 1 356 ? -31.110 -7.256 41.651 1.00 98.06 356 HIS A O 1
ATOM 2836 N N . GLN A 1 357 ? -29.194 -6.486 40.790 1.00 98.06 357 GLN A N 1
ATOM 2837 C CA . GLN A 1 357 ? -28.507 -6.392 42.073 1.00 98.06 357 GLN A CA 1
ATOM 2838 C C . GLN A 1 357 ? -29.196 -5.388 43.010 1.00 98.06 357 GLN A C 1
ATOM 2840 O O . GLN A 1 357 ? -29.423 -5.707 44.173 1.00 98.06 357 GLN A O 1
ATOM 2845 N N . ARG A 1 358 ? -29.612 -4.217 42.503 1.00 97.81 358 ARG A N 1
ATOM 2846 C CA . ARG A 1 358 ? -30.389 -3.241 43.292 1.00 97.81 358 ARG A CA 1
ATOM 2847 C C . ARG A 1 358 ? -31.725 -3.809 43.769 1.00 97.81 358 ARG A C 1
ATOM 2849 O O . ARG A 1 358 ? -32.093 -3.587 44.918 1.00 97.81 358 ARG A O 1
ATOM 2856 N N . GLU A 1 359 ? -32.450 -4.516 42.905 1.00 97.31 359 GLU A N 1
ATOM 2857 C CA . GLU A 1 359 ? -33.730 -5.143 43.254 1.00 97.31 359 GLU A CA 1
ATOM 2858 C C . GLU A 1 359 ? -33.544 -6.245 44.303 1.00 97.31 359 GLU A C 1
ATOM 2860 O O . GLU A 1 359 ? -34.253 -6.276 45.307 1.00 97.31 359 GLU A O 1
ATOM 2865 N N . LYS A 1 360 ? -32.530 -7.096 44.124 1.00 98.25 360 LYS A N 1
ATOM 2866 C CA . LYS A 1 360 ? -32.145 -8.120 45.097 1.00 98.25 360 LYS A CA 1
ATOM 2867 C C . LYS A 1 360 ? -31.820 -7.511 46.462 1.00 98.25 360 LYS A C 1
ATOM 2869 O O . LYS A 1 360 ? -32.316 -8.003 47.473 1.00 98.25 360 LYS A O 1
ATOM 2874 N N . ASP A 1 361 ? -31.014 -6.452 46.500 1.00 97.56 361 ASP A N 1
ATOM 2875 C CA . ASP A 1 361 ? -30.634 -5.782 47.748 1.00 97.56 361 ASP A CA 1
ATOM 2876 C C . ASP A 1 361 ? -31.841 -5.117 48.424 1.00 97.56 361 ASP A C 1
ATOM 2878 O O . ASP A 1 361 ? -31.978 -5.173 49.649 1.00 97.56 361 ASP A O 1
ATOM 2882 N N . TYR A 1 362 ? -32.750 -4.538 47.633 1.00 98.06 362 TYR A N 1
ATOM 2883 C CA . TYR A 1 362 ? -34.008 -3.983 48.125 1.00 98.06 362 TYR A CA 1
ATOM 2884 C C . TYR A 1 362 ? -34.89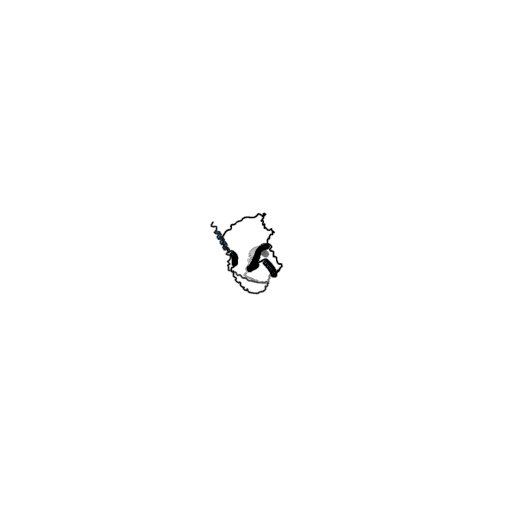6 -5.059 48.767 1.00 98.06 362 TYR A C 1
ATOM 2886 O O . TYR A 1 362 ? -35.281 -4.913 49.927 1.00 98.06 362 TYR A O 1
ATOM 2894 N N . LEU A 1 363 ? -35.158 -6.164 48.060 1.00 98.12 363 LEU A N 1
ATOM 2895 C CA . LEU A 1 363 ? -35.986 -7.267 48.561 1.00 98.12 363 LEU A CA 1
ATOM 2896 C C . LEU A 1 363 ? -35.374 -7.932 49.796 1.00 98.12 363 LEU A C 1
ATOM 2898 O O . LEU A 1 363 ? -36.088 -8.280 50.738 1.00 98.12 363 LEU A O 1
ATOM 2902 N N . LEU A 1 364 ? -34.047 -8.092 49.826 1.00 98.12 364 LEU A N 1
ATOM 2903 C CA . LEU A 1 364 ? -33.350 -8.626 50.993 1.00 98.12 364 LEU A CA 1
ATOM 2904 C C . LEU A 1 364 ? -33.538 -7.709 52.207 1.00 98.12 364 LEU A C 1
ATOM 2906 O O . LEU A 1 364 ? -33.841 -8.191 53.299 1.00 98.12 364 LEU A O 1
ATOM 2910 N N . LYS A 1 365 ? -33.409 -6.391 52.018 1.00 97.88 365 LYS A N 1
ATOM 2911 C CA . LYS A 1 365 ? -33.629 -5.404 53.080 1.00 97.88 365 LYS A CA 1
ATOM 2912 C C . LYS A 1 365 ? -35.073 -5.428 53.588 1.00 97.88 365 LYS A C 1
ATOM 2914 O O . LYS A 1 365 ? -35.279 -5.475 54.798 1.00 97.88 365 LYS A O 1
ATOM 2919 N N . GLU A 1 366 ? -36.051 -5.455 52.687 1.00 97.75 366 GLU A N 1
ATOM 2920 C CA . GLU A 1 366 ? -37.474 -5.546 53.035 1.00 97.75 366 GLU A CA 1
ATOM 2921 C C . GLU A 1 366 ? -37.793 -6.847 53.794 1.00 97.75 366 GLU A C 1
ATOM 2923 O O . GLU A 1 366 ? -38.488 -6.830 54.813 1.00 97.75 366 GLU A O 1
ATOM 2928 N N . THR A 1 367 ? -37.217 -7.976 53.370 1.00 97.44 367 THR A N 1
ATOM 2929 C CA . THR A 1 367 ? -37.367 -9.270 54.058 1.00 97.44 367 THR A CA 1
ATOM 2930 C C . THR A 1 367 ? -36.809 -9.213 55.484 1.00 97.44 367 THR A C 1
ATOM 2932 O O . THR A 1 367 ? -37.457 -9.664 56.426 1.00 97.44 367 THR A O 1
ATOM 2935 N N . VAL A 1 368 ? -35.632 -8.611 55.677 1.00 98.00 368 VAL A N 1
ATOM 2936 C CA . VAL A 1 368 ? -35.026 -8.452 57.010 1.00 98.00 368 VAL A CA 1
ATOM 2937 C C . VAL A 1 368 ? -35.855 -7.515 57.898 1.00 98.00 368 VAL A C 1
ATOM 2939 O O . VAL A 1 368 ? -36.070 -7.809 59.076 1.00 98.00 368 VAL A O 1
ATOM 2942 N N . GLU A 1 369 ? -36.348 -6.397 57.361 1.00 97.38 369 GLU A N 1
ATOM 2943 C CA . GLU A 1 369 ? -37.180 -5.443 58.108 1.00 97.38 369 GLU A CA 1
ATOM 2944 C C . GLU A 1 369 ? -38.524 -6.056 58.532 1.00 97.38 369 GLU A C 1
ATOM 2946 O O . GLU A 1 369 ? -38.923 -5.936 59.695 1.00 97.38 369 GLU A O 1
ATOM 2951 N N . THR A 1 370 ? -39.198 -6.768 57.626 1.00 95.81 370 THR A N 1
ATOM 2952 C CA . THR A 1 370 ? -40.463 -7.461 57.921 1.00 95.81 370 THR A CA 1
ATOM 2953 C C . THR A 1 370 ? -40.273 -8.601 58.920 1.00 95.81 370 THR A C 1
ATOM 2955 O O . THR A 1 370 ? -41.068 -8.730 59.856 1.00 95.81 370 THR A O 1
ATOM 2958 N N . GLN A 1 371 ? -39.191 -9.379 58.803 1.00 97.69 371 GLN A N 1
ATOM 2959 C CA . GLN A 1 371 ? -38.844 -10.407 59.784 1.00 97.69 371 GLN A CA 1
ATOM 2960 C C . GLN A 1 371 ? -38.629 -9.803 61.178 1.00 97.69 371 GLN A C 1
ATOM 2962 O O . GLN A 1 371 ? -39.202 -10.295 62.153 1.00 97.69 371 GLN A O 1
ATOM 2967 N N . ARG A 1 372 ? -37.884 -8.694 61.277 1.00 97.88 372 ARG A N 1
ATOM 2968 C CA . ARG A 1 372 ? -37.672 -7.978 62.544 1.00 97.88 372 ARG A CA 1
ATOM 2969 C C . ARG A 1 372 ? -38.989 -7.498 63.162 1.00 97.88 372 ARG A C 1
ATOM 2971 O O . ARG A 1 372 ? -39.158 -7.567 64.379 1.00 97.88 372 ARG A O 1
ATOM 2978 N N . MET A 1 373 ? -39.931 -7.017 62.347 1.00 97.19 373 MET A N 1
ATOM 2979 C CA . MET A 1 373 ? -41.267 -6.640 62.825 1.00 97.19 373 MET A CA 1
ATOM 2980 C C . MET A 1 373 ? -42.079 -7.827 63.325 1.00 97.19 373 MET A C 1
ATOM 2982 O O . MET A 1 373 ? -42.697 -7.735 64.386 1.00 97.19 373 MET A O 1
ATOM 2986 N N . CYS A 1 374 ? -42.029 -8.954 62.621 1.00 96.81 374 CYS A N 1
ATOM 2987 C CA . CYS A 1 374 ? -42.671 -10.187 63.060 1.00 96.81 374 CYS A CA 1
ATOM 2988 C C . CYS A 1 374 ? -42.097 -10.680 64.400 1.00 96.81 374 CYS A C 1
ATOM 2990 O O . CYS A 1 374 ? -42.851 -11.015 65.314 1.00 96.81 374 CYS A O 1
ATOM 2992 N N . GLU A 1 375 ? -40.772 -10.656 64.563 1.00 97.19 375 GLU A N 1
ATOM 2993 C CA . GLU A 1 375 ? -40.105 -11.018 65.819 1.00 97.19 375 GLU A CA 1
ATOM 2994 C C . GLU A 1 375 ? -40.525 -10.112 66.981 1.00 97.19 375 GLU A C 1
ATOM 2996 O O . GLU A 1 375 ? -40.815 -10.614 68.069 1.00 97.19 375 GLU A O 1
ATOM 3001 N N . LEU A 1 376 ? -40.633 -8.800 66.752 1.00 97.88 376 LEU A N 1
ATOM 3002 C CA . LEU A 1 376 ? -41.118 -7.859 67.763 1.00 97.88 376 LEU A CA 1
ATOM 3003 C C . LEU A 1 376 ? -42.574 -8.150 68.162 1.00 97.88 376 LEU A C 1
ATOM 3005 O O . LEU A 1 376 ? -42.886 -8.219 69.351 1.00 97.88 376 LEU A O 1
ATOM 3009 N N . MET A 1 377 ? -43.460 -8.364 67.185 1.00 97.06 377 MET A N 1
ATOM 3010 C CA . MET A 1 377 ? -44.860 -8.723 67.447 1.00 97.06 377 MET A CA 1
ATOM 3011 C C . MET A 1 377 ? -44.967 -10.043 68.216 1.00 97.06 377 MET A C 1
ATOM 3013 O O . MET A 1 377 ? -45.741 -10.143 69.165 1.00 97.06 377 MET A O 1
ATOM 3017 N N . LYS A 1 378 ? -44.140 -11.037 67.875 1.00 97.62 378 LYS A N 1
ATOM 3018 C CA . LYS A 1 378 ? -44.069 -12.316 68.589 1.00 97.62 378 LYS A CA 1
ATOM 3019 C C . LYS A 1 378 ? -43.611 -12.137 70.039 1.00 97.62 378 LYS A C 1
ATOM 3021 O O . LYS A 1 378 ? -44.169 -12.765 70.936 1.00 97.62 378 LYS A O 1
ATOM 3026 N N . GLN A 1 379 ? -42.630 -11.270 70.302 1.00 97.81 379 GLN A N 1
ATOM 3027 C CA . GLN A 1 379 ? -42.225 -10.930 71.673 1.00 97.81 379 GLN A CA 1
ATOM 3028 C C . GLN A 1 379 ? -43.371 -10.269 72.451 1.00 97.81 379 GLN A C 1
ATOM 3030 O O . GLN A 1 379 ? -43.621 -10.632 73.602 1.00 97.81 379 GLN A O 1
ATOM 3035 N N . GLN A 1 380 ? -44.106 -9.348 71.820 1.00 97.56 380 GLN A N 1
ATOM 3036 C CA . GLN A 1 380 ? -45.273 -8.706 72.428 1.00 97.56 380 GLN A CA 1
ATOM 3037 C C . GLN A 1 380 ? -46.396 -9.713 72.719 1.00 97.56 380 GLN A C 1
ATOM 3039 O O . GLN A 1 380 ? -46.984 -9.676 73.799 1.00 97.56 380 GLN A O 1
ATOM 3044 N N . GLU A 1 381 ? -46.666 -10.647 71.803 1.00 96.62 381 GLU A N 1
ATOM 3045 C CA . GLU A 1 381 ? -47.621 -11.740 72.004 1.00 96.62 381 GLU A CA 1
ATOM 3046 C C . GLU A 1 381 ? -47.235 -12.597 73.219 1.00 96.62 381 GLU A C 1
ATOM 3048 O O . GLU A 1 381 ? -48.073 -12.856 74.084 1.00 96.62 381 GLU A O 1
ATOM 3053 N N . VAL A 1 382 ? -45.962 -13.002 73.321 1.00 97.69 382 VAL A N 1
ATOM 3054 C CA . VAL A 1 382 ? -45.449 -13.772 74.466 1.00 97.69 382 VAL A CA 1
ATOM 3055 C C . VAL A 1 382 ? -45.627 -12.993 75.768 1.00 97.69 382 VAL A C 1
ATOM 3057 O O . VAL A 1 382 ? -46.125 -13.555 76.743 1.00 97.69 382 VAL A O 1
ATOM 3060 N N . HIS A 1 383 ? -45.292 -11.703 75.785 1.00 97.69 383 HIS A N 1
ATOM 3061 C CA . HIS A 1 383 ? -45.473 -10.852 76.961 1.00 97.69 383 HIS A CA 1
ATOM 3062 C C . HIS A 1 383 ? -46.952 -10.742 77.378 1.00 97.69 383 HIS A C 1
ATOM 3064 O O . HIS A 1 383 ? -47.282 -10.872 78.556 1.00 97.69 383 HIS A O 1
ATOM 3070 N N . MET A 1 384 ? -47.872 -10.563 76.425 1.00 96.81 384 MET A N 1
ATOM 3071 C CA . MET A 1 384 ? -49.314 -10.517 76.707 1.00 96.81 384 MET A CA 1
ATOM 3072 C C . MET A 1 384 ? -49.832 -11.860 77.237 1.00 96.81 384 MET A C 1
ATOM 3074 O O . MET A 1 384 ? -50.612 -11.884 78.188 1.00 96.81 384 MET A O 1
ATOM 3078 N N . LYS A 1 385 ? -49.363 -12.988 76.687 1.00 97.06 385 LYS A N 1
ATOM 3079 C CA . LYS A 1 385 ? -49.682 -14.326 77.213 1.00 97.06 385 LYS A CA 1
ATOM 3080 C C . LYS A 1 385 ? -49.166 -14.522 78.637 1.00 97.06 385 LYS A C 1
ATOM 3082 O O . LYS A 1 385 ? -49.885 -15.082 79.459 1.00 97.06 385 LYS A O 1
ATOM 3087 N N . GLN A 1 386 ? -47.965 -14.035 78.949 1.00 97.50 386 GLN A N 1
ATOM 3088 C CA . GLN A 1 386 ? -47.435 -14.051 80.316 1.00 97.50 386 GLN A CA 1
ATOM 3089 C C . GLN A 1 386 ? -48.308 -13.220 81.265 1.00 97.50 386 GLN A C 1
ATOM 3091 O O . GLN A 1 386 ? -48.631 -13.697 82.350 1.00 97.50 386 GLN A O 1
ATOM 3096 N N . GLN A 1 387 ? -48.757 -12.027 80.855 1.00 96.88 387 GLN A N 1
ATOM 3097 C CA . GLN A 1 387 ? -49.696 -11.233 81.658 1.00 96.88 387 GLN A CA 1
ATOM 3098 C C . GLN A 1 387 ? -51.032 -11.950 81.875 1.00 96.88 387 GLN A C 1
ATOM 3100 O O . GLN A 1 387 ? -51.526 -11.981 83.000 1.00 96.88 387 GLN A O 1
ATOM 3105 N N . LEU A 1 388 ? -51.608 -12.552 80.830 1.00 96.44 388 LEU A N 1
ATOM 3106 C CA . LEU A 1 388 ? -52.837 -13.342 80.950 1.00 96.44 388 LEU A CA 1
ATOM 3107 C C . LEU A 1 388 ? -52.657 -14.525 81.907 1.00 96.44 388 LEU A C 1
ATOM 3109 O O . LEU A 1 388 ? -53.517 -14.750 82.755 1.00 96.44 388 LEU A O 1
ATOM 3113 N N . SER A 1 389 ? -51.536 -15.246 81.812 1.00 96.75 389 SER A N 1
ATOM 3114 C CA . SER A 1 389 ? -51.203 -16.343 82.728 1.00 96.75 389 SER A CA 1
ATOM 3115 C C . SER A 1 389 ? -51.114 -15.854 84.172 1.00 96.75 389 SER A C 1
ATOM 3117 O O . SER A 1 389 ? -51.706 -16.463 85.054 1.00 96.75 389 SER A O 1
ATOM 3119 N N . LEU A 1 390 ? -50.438 -14.727 84.408 1.00 97.38 390 LEU A N 1
ATOM 3120 C CA . LEU A 1 390 ? -50.306 -14.135 85.738 1.00 97.38 390 LEU A CA 1
ATOM 3121 C C . LEU A 1 390 ? -51.664 -13.714 86.310 1.00 97.38 390 LEU A C 1
ATOM 3123 O O . LEU A 1 390 ? -51.950 -13.975 87.474 1.00 97.38 390 LEU A O 1
ATOM 3127 N N . TYR A 1 391 ? -52.530 -13.088 85.509 1.00 97.25 391 TYR A N 1
ATOM 3128 C CA . TYR A 1 391 ? -53.883 -12.748 85.959 1.00 97.25 391 TYR A CA 1
ATOM 3129 C C . TYR A 1 391 ? -54.756 -13.983 86.193 1.00 97.25 391 TYR A C 1
ATOM 3131 O O . TYR A 1 391 ? -55.569 -13.970 87.115 1.00 97.25 391 TYR A O 1
ATOM 3139 N N . THR A 1 392 ? -54.573 -15.045 85.404 1.00 96.88 392 THR A N 1
ATOM 3140 C CA . THR A 1 392 ? -55.260 -16.330 85.606 1.00 96.88 392 THR A CA 1
ATOM 3141 C C . THR A 1 392 ? -54.849 -16.947 86.941 1.00 96.88 392 THR A C 1
ATOM 3143 O O . THR A 1 392 ? -55.718 -17.248 87.751 1.00 96.88 392 THR A O 1
ATOM 3146 N N . GLU A 1 393 ? -53.547 -17.017 87.230 1.00 95.69 393 GLU A N 1
ATOM 3147 C CA . GLU A 1 393 ? -53.014 -17.494 88.515 1.00 95.69 393 GLU A CA 1
ATOM 3148 C C . GLU A 1 393 ? -53.537 -16.649 89.688 1.00 95.69 393 GLU A C 1
ATOM 3150 O O . GLU A 1 393 ? -54.025 -17.182 90.681 1.00 95.69 393 GLU A O 1
ATOM 3155 N N . LYS A 1 394 ? -53.547 -15.313 89.555 1.00 96.19 394 LYS A N 1
ATOM 3156 C CA . LYS A 1 394 ? -54.140 -14.428 90.572 1.00 96.19 394 LYS A CA 1
ATOM 3157 C C . LYS A 1 394 ? -55.623 -14.703 90.791 1.00 96.19 394 LYS A C 1
ATOM 3159 O O . LYS A 1 394 ? -56.095 -14.632 91.924 1.00 96.19 394 LYS A O 1
ATOM 3164 N N . PHE A 1 395 ? -56.370 -14.979 89.728 1.00 95.69 395 PHE A N 1
ATOM 3165 C CA . PHE A 1 395 ? -57.784 -15.308 89.838 1.00 95.69 395 PHE A CA 1
ATOM 3166 C C . PHE A 1 395 ? -57.993 -16.661 90.524 1.00 95.69 395 PHE A C 1
ATOM 3168 O O . PHE A 1 395 ? -58.852 -16.762 91.399 1.00 95.69 395 PHE A O 1
ATOM 3175 N N . GLU A 1 396 ? -57.183 -17.669 90.196 1.00 95.06 396 GLU A N 1
ATOM 3176 C CA . GLU A 1 396 ? -57.175 -18.966 90.881 1.00 95.06 396 GLU A CA 1
ATOM 3177 C C . GLU A 1 396 ? -56.845 -18.813 92.375 1.00 95.06 396 GLU A C 1
ATOM 3179 O O . GLU A 1 396 ? -57.543 -19.384 93.215 1.00 95.06 396 GLU A O 1
ATOM 3184 N N . ASP A 1 397 ? -55.871 -17.970 92.733 1.00 94.12 397 ASP A N 1
ATOM 3185 C CA . ASP A 1 397 ? -55.550 -17.622 94.124 1.00 94.12 397 ASP A CA 1
ATOM 3186 C C . ASP A 1 397 ? -56.742 -16.976 94.846 1.00 94.12 397 ASP A C 1
ATOM 3188 O O . ASP A 1 397 ? -57.075 -17.347 95.981 1.00 94.12 397 ASP A O 1
ATOM 3192 N N . PHE A 1 398 ? -57.415 -16.015 94.201 1.00 94.50 398 PHE A N 1
ATOM 3193 C CA . PHE A 1 398 ? -58.622 -15.389 94.745 1.00 94.50 398 PHE A CA 1
ATOM 3194 C C . PHE A 1 398 ? -59.749 -16.401 94.910 1.00 94.50 398 PHE A C 1
ATOM 3196 O O . PHE A 1 398 ? -60.400 -16.413 95.952 1.00 94.50 398 PHE A O 1
ATOM 3203 N N . GLN A 1 399 ? -59.970 -17.269 93.926 1.00 94.25 399 GLN A N 1
ATOM 3204 C CA . GLN A 1 399 ? -61.011 -18.289 93.972 1.00 94.25 399 GLN A CA 1
ATOM 3205 C C . GLN A 1 399 ? -60.724 -19.347 95.046 1.00 94.25 399 GLN A C 1
ATOM 3207 O O . GLN A 1 399 ? -61.636 -19.755 95.770 1.00 94.25 399 GLN A O 1
ATOM 3212 N N . SER A 1 400 ? -59.459 -19.741 95.210 1.00 94.19 400 SER A N 1
ATOM 3213 C CA . SER A 1 400 ? -58.977 -20.613 96.286 1.00 94.19 400 SER A CA 1
ATOM 3214 C C . SER A 1 400 ? -59.197 -19.970 97.656 1.00 94.19 400 SER A C 1
ATOM 3216 O O . SER A 1 400 ? -59.773 -20.586 98.554 1.00 94.19 400 SER A O 1
ATOM 3218 N N . THR A 1 401 ? -58.825 -18.697 97.812 1.00 93.75 401 THR A N 1
ATOM 3219 C CA . THR A 1 401 ? -59.034 -17.932 99.051 1.00 93.75 401 THR A CA 1
ATOM 3220 C C . THR A 1 401 ? -60.518 -17.746 99.357 1.00 93.75 401 THR A C 1
ATOM 3222 O O . THR A 1 401 ? -60.936 -17.914 100.501 1.00 93.75 401 THR A O 1
ATOM 3225 N N . LEU A 1 402 ? -61.334 -17.455 98.342 1.00 93.75 402 LEU A N 1
ATOM 3226 C CA . LEU A 1 402 ? -62.781 -17.325 98.473 1.00 93.75 402 LEU A CA 1
ATOM 3227 C C . LEU A 1 402 ? -63.415 -18.656 98.887 1.00 93.75 402 LEU A C 1
ATOM 3229 O O . LEU A 1 402 ? -64.254 -18.669 99.781 1.00 93.75 402 LEU A O 1
ATOM 3233 N N . SER A 1 403 ? -62.983 -19.772 98.295 1.00 93.25 403 SER A N 1
ATOM 3234 C CA . SER A 1 403 ? -63.458 -21.111 98.662 1.00 93.25 403 SER A CA 1
ATOM 3235 C C . SER A 1 403 ? -63.104 -21.452 100.110 1.00 93.25 403 SER A C 1
ATOM 3237 O O . SER A 1 403 ? -63.992 -21.836 100.868 1.00 93.25 403 SER A O 1
ATOM 3239 N N . LYS A 1 404 ? -61.851 -21.217 100.529 1.00 93.69 404 LYS A N 1
ATOM 3240 C CA . LYS A 1 404 ? -61.412 -21.378 101.929 1.00 93.69 404 LYS A CA 1
ATOM 3241 C C . LYS A 1 404 ? -62.211 -20.486 102.882 1.00 93.69 404 LYS A C 1
ATOM 3243 O O . LYS A 1 404 ? -62.637 -20.932 103.940 1.00 93.69 404 LYS A O 1
ATOM 3248 N N . SER A 1 405 ? -62.449 -19.230 102.506 1.00 92.25 405 SER A N 1
ATOM 3249 C CA . SER A 1 405 ? -63.264 -18.296 103.290 1.00 92.25 405 SER A CA 1
ATOM 3250 C C . SER A 1 405 ? -64.706 -18.793 103.429 1.00 92.25 405 SER A C 1
ATOM 3252 O O . SER A 1 405 ? -65.245 -18.824 104.531 1.00 92.25 405 SER A O 1
ATOM 3254 N N . ASN A 1 406 ? -65.321 -19.265 102.342 1.00 93.44 406 ASN A N 1
ATOM 3255 C CA . ASN A 1 406 ? -66.678 -19.810 102.355 1.00 93.44 406 ASN A CA 1
ATOM 3256 C C . ASN A 1 406 ? -66.785 -21.090 103.207 1.00 93.44 406 ASN A C 1
ATOM 3258 O O . ASN A 1 406 ? -67.779 -21.296 103.907 1.00 93.44 406 ASN A O 1
ATOM 3262 N N . GLU A 1 407 ? -65.745 -21.926 103.198 1.00 93.19 407 GLU A N 1
ATOM 3263 C CA . GLU A 1 407 ? -65.619 -23.073 104.099 1.00 93.19 407 GLU A CA 1
ATOM 3264 C C . GLU A 1 407 ? -65.576 -22.617 105.565 1.00 93.19 407 GLU A C 1
ATOM 3266 O O . GLU A 1 407 ? -66.375 -23.097 106.368 1.00 93.19 407 GLU A O 1
ATOM 3271 N N . VAL A 1 408 ? -64.751 -21.618 105.900 1.00 93.25 408 VAL A N 1
ATOM 3272 C CA . VAL A 1 408 ? -64.680 -21.021 107.249 1.00 93.25 408 VAL A CA 1
ATOM 3273 C C . VAL A 1 408 ? -66.012 -20.392 107.676 1.00 93.25 408 VAL A C 1
ATOM 3275 O O . VAL A 1 408 ? -66.443 -20.558 108.814 1.00 93.25 408 VAL A O 1
ATOM 3278 N N . PHE A 1 409 ? -66.721 -19.704 106.780 1.00 91.50 409 PHE A N 1
ATOM 3279 C CA . PHE A 1 409 ? -68.069 -19.203 107.071 1.00 91.50 409 PHE A CA 1
ATOM 3280 C C . PHE A 1 409 ? -69.048 -20.343 107.356 1.00 91.50 409 PHE A C 1
ATOM 3282 O O . PHE A 1 409 ? -69.872 -20.246 108.268 1.00 91.50 409 PHE A O 1
ATOM 3289 N N . THR A 1 410 ? -68.956 -21.434 106.596 1.00 92.25 410 THR A N 1
ATOM 3290 C CA . THR A 1 410 ? -69.803 -22.612 106.789 1.00 92.25 410 THR A CA 1
ATOM 3291 C C . THR A 1 410 ? -69.508 -23.287 108.129 1.00 92.25 410 THR A C 1
ATOM 3293 O O . THR A 1 410 ? -70.450 -23.617 108.854 1.00 92.25 410 THR A O 1
ATOM 3296 N N . THR A 1 411 ? -68.235 -23.442 108.512 1.00 91.38 411 THR A N 1
ATOM 3297 C CA . THR A 1 411 ? -67.856 -24.005 109.818 1.00 91.38 411 THR A CA 1
ATOM 3298 C C . THR A 1 411 ? -68.286 -23.096 110.965 1.00 91.38 411 THR A C 1
ATOM 3300 O O . THR A 1 411 ? -68.935 -23.580 111.891 1.00 91.38 411 THR A O 1
ATOM 3303 N N . PHE A 1 412 ? -68.057 -21.781 110.883 1.00 91.62 412 PHE A N 1
ATOM 3304 C CA . PHE A 1 412 ? -68.538 -20.834 111.894 1.00 91.62 412 PHE A CA 1
ATOM 3305 C C . PHE A 1 412 ? -70.055 -20.852 112.032 1.00 91.62 412 PHE A C 1
ATOM 3307 O O . PHE A 1 412 ? -70.564 -20.831 113.149 1.00 91.62 412 PHE A O 1
ATOM 3314 N N . LYS A 1 413 ? -70.801 -20.931 110.925 1.00 93.00 413 LYS A N 1
ATOM 3315 C CA . LYS A 1 413 ? -72.260 -21.070 110.973 1.00 93.00 413 LYS A CA 1
ATOM 3316 C C . LYS A 1 413 ? -72.663 -22.343 111.719 1.00 93.00 413 LYS A C 1
ATOM 3318 O O . LYS A 1 413 ? -73.512 -22.286 112.608 1.00 93.00 413 LYS A O 1
ATOM 3323 N N . GLN A 1 414 ? -72.031 -23.475 111.408 1.00 92.31 414 GLN A N 1
ATOM 3324 C CA . GLN A 1 414 ? -72.278 -24.735 112.114 1.00 92.31 414 GLN A CA 1
ATOM 3325 C C . GLN A 1 414 ? -71.925 -24.637 113.606 1.00 92.31 414 GLN A C 1
ATOM 3327 O O . GLN A 1 414 ? -72.663 -25.153 114.448 1.00 92.31 414 GLN A O 1
ATOM 3332 N N . GLU A 1 415 ? -70.821 -23.980 113.962 1.00 89.56 415 GLU A N 1
ATOM 3333 C CA . GLU A 1 415 ? -70.431 -23.748 115.354 1.00 89.56 415 GLU A CA 1
ATOM 3334 C C . GLU A 1 415 ? -71.386 -22.802 116.081 1.00 89.56 415 GLU A C 1
ATOM 3336 O O . GLU A 1 415 ? -71.790 -23.113 117.200 1.00 89.56 415 GLU A O 1
ATOM 3341 N N . MET A 1 416 ? -71.825 -21.708 115.452 1.00 90.38 416 MET A N 1
ATOM 3342 C CA . MET A 1 416 ? -72.851 -20.814 115.992 1.00 90.38 416 MET A CA 1
ATOM 3343 C C . MET A 1 416 ? -74.168 -21.553 116.220 1.00 90.38 416 MET A C 1
ATOM 3345 O O . MET A 1 416 ? -74.785 -21.382 117.267 1.00 90.38 416 MET A O 1
ATOM 3349 N N . GLU A 1 417 ? -74.598 -22.419 115.300 1.00 91.69 417 GLU A N 1
ATOM 3350 C CA . GLU A 1 417 ? -75.793 -23.250 115.486 1.00 91.69 417 GLU A CA 1
ATOM 3351 C C . GLU A 1 417 ? -75.627 -24.247 116.643 1.00 91.69 417 GLU A C 1
ATOM 3353 O O . GLU A 1 417 ? -76.550 -24.427 117.445 1.00 91.69 417 GLU A O 1
ATOM 3358 N N . LYS A 1 418 ? -74.454 -24.885 116.772 1.00 92.25 418 LYS A N 1
ATOM 3359 C CA . LYS A 1 418 ? -74.127 -25.753 117.918 1.00 92.25 418 LYS A CA 1
ATOM 3360 C C . LYS A 1 418 ? -74.130 -24.963 119.227 1.00 92.25 418 LYS A C 1
ATOM 3362 O O . LYS A 1 418 ? -74.709 -25.420 120.213 1.00 92.25 418 LYS A O 1
ATOM 3367 N N . MET A 1 419 ? -73.528 -23.776 119.235 1.00 91.19 419 MET A N 1
ATOM 3368 C CA . MET A 1 419 ? -73.474 -22.887 120.391 1.00 91.19 419 MET A CA 1
ATOM 3369 C C . MET A 1 419 ? -74.875 -22.399 120.772 1.00 91.19 419 MET A C 1
ATOM 3371 O O . MET A 1 419 ? -75.245 -22.510 121.934 1.00 91.19 419 MET A O 1
ATOM 3375 N N . ALA A 1 420 ? -75.703 -21.979 119.814 1.00 90.81 420 ALA A N 1
ATOM 3376 C CA . ALA A 1 420 ? -77.095 -21.589 120.039 1.00 90.81 420 ALA A CA 1
ATOM 3377 C C . ALA A 1 420 ? -77.938 -22.748 120.599 1.00 90.81 420 ALA A C 1
ATOM 3379 O O . ALA A 1 420 ? -78.730 -22.552 121.521 1.00 90.81 420 ALA A O 1
ATOM 3380 N N . LYS A 1 421 ? -77.744 -23.979 120.100 1.00 92.75 421 LYS A N 1
ATOM 3381 C CA . LYS A 1 421 ? -78.364 -25.187 120.678 1.00 92.75 421 LYS A CA 1
ATOM 3382 C C . LYS A 1 421 ? -77.908 -25.415 122.123 1.00 92.75 421 LYS A C 1
ATOM 3384 O O . LYS A 1 421 ? -78.739 -25.739 122.971 1.00 92.75 421 LYS A O 1
ATOM 3389 N N . LYS A 1 422 ? -76.617 -25.222 122.419 1.00 91.25 422 LYS A N 1
ATOM 3390 C CA . LYS A 1 422 ? -76.061 -25.345 123.776 1.00 91.25 422 LYS A CA 1
ATOM 3391 C C . LYS A 1 422 ? -76.602 -24.265 124.716 1.00 91.25 422 LYS A C 1
ATOM 3393 O O . LYS A 1 422 ? -76.993 -24.608 125.824 1.00 91.25 422 LYS A O 1
ATOM 3398 N N . ILE A 1 423 ? -76.707 -23.013 124.262 1.00 89.25 423 ILE A N 1
ATOM 3399 C CA . ILE A 1 423 ? -77.340 -21.910 125.002 1.00 89.25 423 ILE A CA 1
ATOM 3400 C C . ILE A 1 423 ? -78.789 -22.271 125.332 1.00 89.25 423 ILE A C 1
ATOM 3402 O O . ILE A 1 423 ? -79.135 -22.312 126.505 1.00 89.25 423 ILE A O 1
ATOM 3406 N N . LYS A 1 424 ? -79.602 -22.670 124.343 1.00 90.50 424 LYS A N 1
ATOM 3407 C CA . LYS A 1 424 ? -80.993 -23.103 124.585 1.00 90.50 424 LYS A CA 1
ATOM 3408 C C . LYS A 1 424 ? -81.097 -24.258 125.583 1.00 90.50 424 LYS A C 1
ATOM 3410 O O . LYS A 1 424 ? -82.053 -24.331 126.353 1.00 90.50 424 LYS A O 1
ATOM 3415 N N . LYS A 1 425 ? -80.142 -25.194 125.559 1.00 90.25 425 LYS A N 1
ATOM 3416 C CA . LYS A 1 425 ? -80.086 -26.296 126.528 1.00 90.25 425 LYS A CA 1
ATOM 3417 C C . LYS A 1 425 ? -79.801 -25.772 127.938 1.00 90.25 425 LYS A C 1
ATOM 3419 O O . LYS A 1 425 ? -80.546 -26.099 128.856 1.00 90.25 425 LYS A O 1
ATOM 3424 N N . LEU A 1 426 ? -78.782 -24.927 128.086 1.00 87.12 426 LEU A N 1
ATOM 3425 C CA . LEU A 1 426 ? -78.423 -24.302 129.359 1.00 87.12 426 LEU A CA 1
ATOM 3426 C C . LEU A 1 426 ? -79.544 -23.405 129.898 1.00 87.12 426 LEU A C 1
ATOM 3428 O O . LEU A 1 426 ? -79.789 -23.407 131.097 1.00 87.12 426 LEU A O 1
ATOM 3432 N N . GLU A 1 427 ? -80.273 -22.683 129.047 1.00 87.06 427 GLU A N 1
ATOM 3433 C CA . GLU A 1 427 ? -81.450 -21.895 129.441 1.00 87.06 427 GLU A CA 1
ATOM 3434 C C . GLU A 1 427 ? -82.565 -22.788 130.006 1.00 87.06 427 GLU A C 1
ATOM 3436 O O . GLU A 1 427 ? -83.137 -22.468 131.051 1.00 87.06 427 GLU A O 1
ATOM 3441 N N . LYS A 1 428 ? -82.837 -23.939 129.368 1.00 90.31 428 LYS A N 1
ATOM 3442 C CA . LYS A 1 428 ? -83.789 -24.940 129.883 1.00 90.31 428 LYS A CA 1
ATOM 3443 C C . LYS A 1 428 ? -83.337 -25.523 131.220 1.00 90.31 428 LYS A C 1
ATOM 3445 O O . LYS A 1 428 ? -84.142 -25.594 132.145 1.00 90.31 428 LYS A O 1
ATOM 3450 N N . GLU A 1 429 ? -82.067 -25.911 131.330 1.00 87.81 429 GLU A N 1
ATOM 3451 C CA . GLU A 1 429 ? -81.472 -26.403 132.580 1.00 87.81 429 GLU A CA 1
ATOM 3452 C C . GLU A 1 429 ? -81.554 -25.326 133.680 1.00 87.81 429 GLU A C 1
ATOM 3454 O O . GLU A 1 429 ? -82.006 -25.607 134.786 1.00 87.81 429 GLU A O 1
ATOM 3459 N N . THR A 1 430 ? -81.245 -24.064 133.366 1.00 88.00 430 THR A N 1
ATOM 3460 C CA . THR A 1 430 ? -81.344 -22.934 134.307 1.00 88.00 430 THR A CA 1
ATOM 3461 C C . THR A 1 430 ? -82.783 -22.707 134.764 1.00 88.00 430 THR A C 1
ATOM 3463 O O . THR A 1 430 ? -83.026 -22.538 135.955 1.00 88.00 430 THR A O 1
ATOM 3466 N N . SER A 1 431 ? -83.757 -22.730 133.848 1.00 86.81 431 SER A N 1
ATOM 3467 C CA . SER A 1 431 ? -85.175 -22.598 134.199 1.00 86.81 431 SER A CA 1
ATOM 3468 C C . SER A 1 431 ? -85.662 -23.750 135.078 1.00 86.81 431 SER A C 1
ATOM 3470 O O . SER A 1 431 ? -86.426 -23.521 136.013 1.00 86.81 431 SER A O 1
ATOM 3472 N N . MET A 1 432 ? -85.199 -24.975 134.809 1.00 90.62 432 MET A N 1
ATOM 3473 C CA . MET A 1 432 ? -85.492 -26.148 135.632 1.00 90.62 432 MET A CA 1
ATOM 3474 C C . MET A 1 432 ? -84.929 -25.989 137.049 1.00 90.62 432 MET A C 1
ATOM 3476 O O . MET A 1 432 ? -85.660 -26.196 138.017 1.00 90.62 432 MET A O 1
ATOM 3480 N N . TYR A 1 433 ? -83.656 -25.602 137.189 1.00 89.06 433 TYR A N 1
ATOM 3481 C CA . TYR A 1 433 ? -83.050 -25.365 138.502 1.00 89.06 433 TYR A CA 1
ATOM 3482 C C . TYR A 1 433 ? -83.756 -24.243 139.263 1.00 89.06 433 TYR A C 1
ATOM 3484 O O . TYR A 1 433 ? -83.994 -24.388 140.459 1.00 89.06 433 TYR A O 1
ATOM 3492 N N . ARG A 1 434 ? -84.154 -23.169 138.571 1.00 88.75 434 ARG A N 1
ATOM 3493 C CA . ARG A 1 434 ? -84.919 -22.062 139.160 1.00 88.75 434 ARG A CA 1
ATOM 3494 C C . ARG A 1 434 ? -86.270 -22.538 139.701 1.00 88.75 434 ARG A C 1
ATOM 3496 O O . ARG A 1 434 ? -86.568 -22.295 140.862 1.00 88.75 434 ARG A O 1
ATOM 3503 N N . SER A 1 435 ? -87.020 -23.310 138.912 1.00 86.12 435 SER A N 1
ATOM 3504 C CA . SER A 1 435 ? -88.303 -23.893 139.334 1.00 86.12 435 SER A CA 1
ATOM 3505 C C . SER A 1 435 ? -88.152 -24.876 140.505 1.00 86.12 435 SER A C 1
ATOM 3507 O O . SER A 1 435 ? -88.933 -24.831 141.455 1.00 86.12 435 SER A O 1
ATOM 3509 N N . ARG A 1 436 ? -87.117 -25.730 140.496 1.00 87.19 436 ARG A N 1
ATOM 3510 C CA . ARG A 1 436 ? -86.798 -26.614 141.634 1.00 87.19 436 ARG A CA 1
ATOM 3511 C C . ARG A 1 436 ? -86.474 -25.827 142.901 1.00 87.19 436 ARG A C 1
ATOM 3513 O O . ARG A 1 436 ? -86.951 -26.187 143.974 1.00 87.19 436 ARG A O 1
ATOM 3520 N N . TRP A 1 437 ? -85.674 -24.771 142.775 1.00 88.81 437 TRP A N 1
ATOM 3521 C CA . TRP A 1 437 ? -85.333 -23.897 143.891 1.00 88.81 437 TRP A CA 1
ATOM 3522 C C . TRP A 1 437 ? -86.579 -23.190 144.443 1.00 88.81 437 TRP A C 1
ATOM 3524 O O . TRP A 1 437 ? -86.815 -23.260 145.644 1.00 88.81 437 TRP A O 1
ATOM 3534 N N . GLU A 1 438 ? -87.429 -22.614 143.586 1.00 88.06 438 GLU A N 1
ATOM 3535 C CA . GLU A 1 438 ? -88.704 -21.989 143.980 1.00 88.06 438 GLU A CA 1
ATOM 3536 C C . GLU A 1 438 ? -89.626 -22.976 144.710 1.00 88.06 438 GLU A C 1
ATOM 3538 O O . GLU A 1 438 ? -90.183 -22.644 145.754 1.00 88.06 438 GLU A O 1
ATOM 3543 N N . SER A 1 439 ? -89.747 -24.210 144.209 1.00 85.94 439 SER A N 1
ATOM 3544 C CA . SER A 1 439 ? -90.554 -25.260 144.842 1.00 85.94 439 SER A CA 1
ATOM 3545 C C . SER A 1 439 ? -90.015 -25.666 146.213 1.00 85.94 439 SER A C 1
ATOM 3547 O O . SER A 1 439 ? -90.795 -25.826 147.150 1.00 85.94 439 SER A O 1
ATOM 3549 N N . SER A 1 440 ? -88.698 -25.842 146.348 1.00 83.75 440 SER A N 1
ATOM 3550 C CA . SER A 1 440 ? -88.079 -26.171 147.636 1.00 83.75 440 SER A CA 1
ATOM 3551 C C . SER A 1 440 ? -88.222 -25.024 148.632 1.00 83.75 440 SER A C 1
ATOM 3553 O O . SER A 1 440 ? -88.461 -25.268 149.810 1.00 83.75 440 SER A O 1
ATOM 3555 N N . ASN A 1 441 ? -88.088 -23.781 148.167 1.00 88.00 441 ASN A N 1
ATOM 3556 C CA . ASN A 1 441 ? -88.230 -22.593 149.000 1.00 88.00 441 ASN A CA 1
ATOM 3557 C C . ASN A 1 441 ? -89.685 -22.412 149.465 1.00 88.00 441 ASN A C 1
ATOM 3559 O O . ASN A 1 441 ? -89.927 -22.053 150.613 1.00 88.00 441 ASN A O 1
ATOM 3563 N N . LYS A 1 442 ? -90.657 -22.739 148.602 1.00 89.81 442 LYS A N 1
ATOM 3564 C CA . LYS A 1 442 ? -92.079 -22.773 148.958 1.00 89.81 442 LYS A CA 1
ATOM 3565 C C . LYS A 1 442 ? -92.390 -23.836 150.014 1.00 89.81 442 LYS A C 1
ATOM 3567 O O . LYS A 1 442 ? -93.018 -23.509 151.010 1.00 89.81 442 LYS A O 1
ATOM 3572 N N . ALA A 1 443 ? -91.882 -25.059 149.856 1.00 84.88 443 ALA A N 1
ATOM 3573 C CA . ALA A 1 443 ? -92.037 -26.104 150.873 1.00 84.88 443 ALA A CA 1
ATOM 3574 C C . ALA A 1 443 ? -91.424 -25.697 152.230 1.00 84.88 443 ALA A C 1
ATOM 3576 O O . ALA A 1 443 ? -91.978 -25.995 153.284 1.00 84.88 443 ALA A O 1
ATOM 3577 N N . LEU A 1 444 ? -90.297 -24.978 152.203 1.00 85.19 444 LEU A N 1
ATOM 3578 C CA . LEU A 1 444 ? -89.666 -24.406 153.396 1.00 85.19 444 LEU A CA 1
ATOM 3579 C C . LEU A 1 444 ? -90.549 -23.354 154.084 1.00 85.19 444 LEU A C 1
ATOM 3581 O O . LEU A 1 444 ? -90.626 -23.344 155.312 1.00 85.19 444 LEU A O 1
ATOM 3585 N N . LEU A 1 445 ? -91.212 -22.489 153.310 1.00 84.88 445 LEU A N 1
ATOM 3586 C CA . LEU A 1 445 ? -92.167 -21.510 153.836 1.00 84.88 445 LEU A CA 1
ATOM 3587 C C . LEU A 1 445 ? -93.389 -22.193 154.462 1.00 84.88 445 LEU A C 1
ATOM 3589 O O . LEU A 1 445 ? -93.733 -21.864 155.593 1.00 84.88 445 LEU A O 1
ATOM 3593 N N . ASP A 1 446 ? -93.973 -23.188 153.790 1.00 85.19 446 ASP A N 1
ATOM 3594 C CA . ASP A 1 446 ? -95.126 -23.938 154.307 1.00 85.19 446 ASP A CA 1
ATOM 3595 C C . ASP A 1 446 ? -94.779 -24.647 155.637 1.00 85.19 446 ASP A C 1
ATOM 3597 O O . ASP A 1 446 ? -95.529 -24.561 156.611 1.00 85.19 446 ASP A O 1
ATOM 3601 N N . MET A 1 447 ? -93.592 -25.270 155.735 1.00 79.94 447 MET A N 1
ATOM 3602 C CA . MET A 1 447 ? -93.093 -25.860 156.990 1.00 79.94 447 MET A CA 1
ATOM 3603 C C . MET A 1 447 ? -92.882 -24.817 158.100 1.00 79.94 447 MET A C 1
ATOM 3605 O O . MET A 1 447 ? -93.110 -25.104 159.279 1.00 79.94 447 MET A O 1
ATOM 3609 N N . ALA A 1 448 ? -92.424 -23.610 157.753 1.00 79.19 448 ALA A N 1
ATOM 3610 C CA . ALA A 1 448 ? -92.266 -22.527 158.719 1.00 79.19 448 ALA A CA 1
ATOM 3611 C C . ALA A 1 448 ? -93.629 -22.042 159.245 1.00 79.19 448 ALA A C 1
ATOM 3613 O O . ALA A 1 448 ? -93.774 -21.831 160.451 1.00 79.19 448 ALA A O 1
ATOM 3614 N N . GLU A 1 449 ? -94.640 -21.930 158.379 1.00 81.75 449 GLU A N 1
ATOM 3615 C CA . GLU A 1 449 ? -96.012 -21.587 158.768 1.00 81.75 449 GLU A CA 1
ATOM 3616 C C . GLU A 1 449 ? -96.628 -22.656 159.688 1.00 81.75 449 GLU A C 1
ATOM 3618 O O . GLU A 1 449 ? -97.132 -22.312 160.764 1.00 81.75 449 GLU A O 1
ATOM 3623 N N . GLU A 1 450 ? -96.497 -23.946 159.353 1.00 81.06 450 GLU A N 1
ATOM 3624 C CA . GLU A 1 450 ? -96.966 -25.067 160.187 1.00 81.06 450 GLU A CA 1
ATOM 3625 C C . GLU A 1 450 ? -96.350 -25.048 161.596 1.00 81.06 450 GLU A C 1
ATOM 3627 O O . GLU A 1 450 ? -97.050 -25.241 162.597 1.00 81.06 450 GLU A O 1
ATOM 3632 N N . LYS A 1 451 ? -95.046 -24.751 161.700 1.00 84.25 451 LYS A N 1
ATOM 3633 C CA . LYS A 1 451 ? -94.357 -24.623 162.992 1.00 84.25 451 LYS A CA 1
ATOM 3634 C C . LYS A 1 451 ? -94.935 -23.481 163.832 1.00 84.25 451 LYS A C 1
ATOM 3636 O O . LYS A 1 451 ? -95.190 -23.672 165.019 1.00 84.25 451 LYS A O 1
ATOM 3641 N N . THR A 1 452 ? -95.183 -22.311 163.237 1.00 80.50 452 THR A N 1
ATOM 3642 C CA . THR A 1 452 ? -95.757 -21.172 163.982 1.00 80.50 452 THR A CA 1
ATOM 3643 C C . THR A 1 452 ? -97.183 -21.433 164.474 1.00 80.50 452 THR A C 1
ATOM 3645 O O . THR A 1 452 ? -97.571 -20.919 165.524 1.00 80.50 452 THR A O 1
ATOM 3648 N N . LEU A 1 453 ? -97.965 -22.239 163.748 1.00 81.44 453 LEU A N 1
ATOM 3649 C CA . LEU A 1 453 ? -99.290 -22.688 164.182 1.00 81.44 453 LEU A CA 1
ATOM 3650 C C . LEU A 1 453 ? -99.196 -23.631 165.389 1.00 81.44 453 LEU A C 1
ATOM 3652 O O . LEU A 1 453 ? -99.888 -23.409 166.383 1.00 81.44 453 LEU A O 1
ATOM 3656 N N . ARG A 1 454 ? -98.295 -24.621 165.346 1.00 76.94 454 ARG A N 1
ATOM 3657 C CA . ARG A 1 454 ? -98.064 -25.546 166.471 1.00 76.94 454 ARG A CA 1
ATOM 3658 C C . ARG A 1 454 ? -97.574 -24.840 167.732 1.00 76.94 454 ARG A C 1
ATOM 3660 O O . ARG A 1 454 ? -98.053 -25.157 168.820 1.00 76.94 454 ARG A O 1
ATOM 3667 N N . ASP A 1 455 ? -96.677 -23.867 167.591 1.00 80.62 455 ASP A N 1
ATOM 3668 C CA . ASP A 1 455 ? -96.165 -23.083 168.721 1.00 80.62 455 ASP A CA 1
ATOM 3669 C C . ASP A 1 455 ? -97.312 -22.307 169.422 1.00 80.62 455 ASP A C 1
ATOM 3671 O O . ASP A 1 455 ? -97.415 -22.324 170.651 1.00 80.62 455 ASP A O 1
ATOM 3675 N N . LYS A 1 456 ? -98.263 -21.734 168.661 1.00 79.62 456 LYS A N 1
ATOM 3676 C CA . LYS A 1 456 ? -99.465 -21.065 169.213 1.00 79.62 456 LYS A CA 1
ATOM 3677 C C . LYS A 1 456 ? -100.424 -22.028 169.925 1.00 79.62 456 LYS A C 1
ATOM 3679 O O . LYS A 1 456 ? -100.998 -21.689 170.963 1.00 79.62 456 LYS A O 1
ATOM 3684 N N . GLU A 1 457 ? -100.631 -23.226 169.380 1.00 77.75 457 GLU A N 1
ATOM 3685 C CA . GLU A 1 457 ? -101.462 -24.255 170.020 1.00 77.75 457 GLU A CA 1
ATOM 3686 C C . GLU A 1 457 ? -100.855 -24.713 171.353 1.00 77.75 457 GLU A C 1
ATOM 3688 O O . GLU A 1 457 ? -101.577 -24.862 172.345 1.00 77.75 457 GLU A O 1
ATOM 3693 N N . PHE A 1 458 ? -99.531 -24.870 171.401 1.00 78.62 458 PHE A N 1
ATOM 3694 C CA . PHE A 1 458 ? -98.796 -25.260 172.600 1.00 78.62 458 PHE A CA 1
ATOM 3695 C C . PHE A 1 458 ? -98.918 -24.217 173.722 1.00 78.62 458 PHE A C 1
ATOM 3697 O O . PHE A 1 458 ? -99.268 -24.571 174.852 1.00 78.62 458 PHE A O 1
ATOM 3704 N N . GLU A 1 459 ? -98.749 -22.926 173.410 1.00 78.81 459 GLU A N 1
ATOM 3705 C CA . GLU A 1 459 ? -98.979 -21.828 174.365 1.00 78.81 459 GLU A CA 1
ATOM 3706 C C . GLU A 1 459 ? -100.401 -21.864 174.947 1.00 78.81 459 GLU A C 1
ATOM 3708 O O . GLU A 1 459 ? -100.599 -21.712 176.158 1.00 78.81 459 GLU A O 1
ATOM 3713 N N . SER A 1 460 ? -101.408 -22.142 174.112 1.00 74.69 460 SER A N 1
ATOM 3714 C CA . SER A 1 460 ? -102.807 -22.221 174.550 1.00 74.69 460 SER A CA 1
ATOM 3715 C C . SER A 1 460 ? -103.073 -23.374 175.535 1.00 74.69 460 SER A C 1
ATOM 3717 O O . SER A 1 460 ? -103.859 -23.230 176.480 1.00 74.69 460 SER A O 1
ATOM 3719 N N . LEU A 1 461 ? -102.401 -24.516 175.350 1.00 76.88 461 LEU A N 1
ATOM 3720 C CA . LEU A 1 461 ? -102.478 -25.674 176.244 1.00 76.88 461 LEU A CA 1
ATOM 3721 C C . LEU A 1 461 ? -101.744 -25.407 177.559 1.00 76.88 461 LEU A C 1
ATOM 3723 O O . LEU A 1 461 ? -102.252 -25.747 178.631 1.00 76.88 461 LEU A O 1
ATOM 3727 N N . GLN A 1 462 ? -100.604 -24.722 177.500 1.00 76.69 462 GLN A N 1
ATOM 3728 C CA . GLN A 1 462 ? -99.817 -24.373 178.677 1.00 76.69 462 GLN A CA 1
ATOM 3729 C C . GLN A 1 462 ? -100.579 -23.430 179.627 1.00 76.69 462 GLN A C 1
ATOM 3731 O O . GLN A 1 462 ? -100.565 -23.630 180.844 1.00 76.69 462 GLN A O 1
ATOM 3736 N N . VAL A 1 463 ? -101.354 -22.479 179.090 1.00 78.75 463 VAL A N 1
ATOM 3737 C CA . VAL A 1 463 ? -102.253 -21.614 179.885 1.00 78.75 463 VAL A CA 1
ATOM 3738 C C . VAL A 1 463 ? -103.372 -22.412 180.576 1.00 78.75 463 VAL A C 1
ATOM 3740 O O . VAL A 1 463 ? -103.735 -22.117 181.720 1.00 78.75 463 VAL A O 1
ATOM 3743 N N . LYS A 1 464 ? -103.926 -23.443 179.922 1.00 75.75 464 LYS A N 1
ATOM 3744 C CA . LYS A 1 464 ? -104.960 -24.314 180.519 1.00 75.75 464 LYS A CA 1
ATOM 3745 C C . LYS A 1 464 ? -104.408 -25.150 181.676 1.00 75.75 464 LYS A C 1
ATOM 3747 O O . LYS A 1 464 ? -105.070 -25.250 182.710 1.00 75.75 464 LYS A O 1
ATOM 3752 N N . ILE A 1 465 ? -103.191 -25.681 181.536 1.00 76.06 465 ILE A N 1
ATOM 3753 C CA . ILE A 1 465 ? -102.500 -26.440 182.592 1.00 76.06 465 ILE A CA 1
ATOM 3754 C C . ILE A 1 465 ? -102.265 -25.559 183.827 1.00 76.06 465 ILE A C 1
ATOM 3756 O O . ILE A 1 465 ? -102.618 -25.952 184.937 1.00 76.06 465 ILE A O 1
ATOM 3760 N N . GLN A 1 466 ? -101.785 -24.324 183.644 1.00 73.50 466 GLN A N 1
ATOM 3761 C CA . GLN A 1 466 ? -101.577 -23.388 184.758 1.00 73.50 466 GLN A CA 1
ATOM 3762 C C . GLN A 1 466 ? -102.872 -23.050 185.521 1.00 73.50 466 GLN A C 1
ATOM 3764 O O . GLN A 1 466 ? -102.848 -22.854 186.739 1.00 73.50 466 GLN A O 1
ATOM 3769 N N . ARG A 1 467 ? -104.020 -22.985 184.831 1.00 76.00 467 ARG A N 1
ATOM 3770 C CA . ARG A 1 467 ? -105.334 -22.790 185.472 1.00 76.00 467 ARG A CA 1
ATOM 3771 C C . ARG A 1 467 ? -105.767 -24.004 186.295 1.00 76.00 467 ARG A C 1
ATOM 3773 O O . ARG A 1 467 ? -106.267 -23.820 187.403 1.00 76.00 467 ARG A O 1
ATOM 3780 N N . LEU A 1 468 ? -105.550 -25.215 185.784 1.00 71.56 468 LEU A N 1
ATOM 3781 C CA . LEU A 1 468 ? -105.867 -26.463 186.486 1.00 71.56 468 LEU A CA 1
ATOM 3782 C C . LEU A 1 468 ? -104.983 -26.665 187.727 1.00 71.56 468 LEU A C 1
ATOM 3784 O O . LEU A 1 468 ? -105.493 -27.034 188.784 1.00 71.56 468 LEU A O 1
ATOM 3788 N N . GLU A 1 469 ? -103.694 -26.321 187.659 1.00 71.81 469 GLU A N 1
ATOM 3789 C CA . GLU A 1 469 ? -102.801 -26.382 188.824 1.00 71.81 469 GLU A CA 1
ATOM 3790 C C . GLU A 1 469 ? -103.217 -25.434 189.957 1.00 71.81 469 GLU A C 1
ATOM 3792 O O . GLU A 1 469 ? -103.116 -25.789 191.135 1.00 71.81 469 GLU A O 1
ATOM 3797 N N . LYS A 1 470 ? -103.689 -24.222 189.627 1.00 74.19 470 LYS A N 1
ATOM 3798 C CA . LYS A 1 470 ? -104.196 -23.271 190.631 1.00 74.19 470 LYS A CA 1
ATOM 3799 C C . LYS A 1 470 ? -105.460 -23.791 191.321 1.00 74.19 470 LYS A C 1
ATOM 3801 O O . LYS A 1 470 ? -105.615 -23.585 192.523 1.00 74.19 470 LYS A O 1
ATOM 3806 N N . LEU A 1 471 ? -106.321 -24.500 190.591 1.00 69.88 471 LEU A N 1
ATOM 3807 C CA . LEU A 1 471 ? -107.543 -25.098 191.129 1.00 69.88 471 LEU A CA 1
ATOM 3808 C C . LEU A 1 471 ? -107.242 -26.279 192.074 1.00 69.88 471 LEU A C 1
ATOM 3810 O O . LEU A 1 471 ? -107.824 -26.359 193.154 1.00 69.88 471 LEU A O 1
ATOM 3814 N N . CYS A 1 472 ? -106.286 -27.151 191.726 1.00 67.25 472 CYS A N 1
ATOM 3815 C CA . CYS A 1 472 ? -105.871 -28.270 192.586 1.00 67.25 472 CYS A CA 1
ATOM 3816 C C . CYS A 1 472 ? -105.269 -27.807 193.922 1.00 67.25 472 CYS A C 1
ATOM 3818 O O . CYS A 1 472 ? -105.585 -28.385 194.963 1.00 67.25 472 CYS A O 1
ATOM 3820 N N . ARG A 1 473 ? -104.460 -26.737 193.919 1.00 71.56 473 ARG A N 1
ATOM 3821 C CA . ARG A 1 473 ? -103.899 -26.163 195.157 1.00 71.56 473 ARG A CA 1
ATOM 3822 C C . ARG A 1 473 ? -104.989 -25.566 196.054 1.00 71.56 473 ARG A C 1
ATOM 3824 O O . ARG A 1 473 ? -104.946 -25.770 197.264 1.00 71.56 473 ARG A O 1
ATOM 3831 N N . ALA A 1 474 ? -105.993 -24.896 195.479 1.00 64.12 474 ALA A N 1
ATOM 3832 C CA . ALA A 1 474 ? -107.125 -24.351 196.237 1.00 64.12 474 ALA A CA 1
ATOM 3833 C C . ALA A 1 474 ? -107.942 -25.459 196.933 1.00 64.12 474 ALA A C 1
ATOM 3835 O O . ALA A 1 474 ? -108.167 -25.391 198.141 1.00 64.12 474 ALA A O 1
ATOM 3836 N N . LEU A 1 475 ? -108.278 -26.533 196.208 1.00 65.94 475 LEU A N 1
ATOM 3837 C CA . LEU A 1 475 ? -109.040 -27.674 196.738 1.00 65.94 475 LEU A CA 1
ATOM 3838 C C . LEU A 1 475 ? -108.279 -28.470 197.815 1.00 65.94 475 LEU A C 1
ATOM 3840 O O . LEU A 1 475 ? -108.879 -28.974 198.764 1.00 65.94 475 LEU A O 1
ATOM 3844 N N . GLN A 1 476 ? -106.949 -28.569 197.716 1.00 64.25 476 GLN A N 1
ATOM 3845 C CA . GLN A 1 476 ? -106.126 -29.212 198.752 1.00 64.25 476 GLN A CA 1
ATOM 3846 C C . GLN A 1 476 ? -106.047 -28.403 200.048 1.00 64.25 476 GLN A C 1
ATOM 3848 O O . GLN A 1 476 ? -105.925 -28.992 201.123 1.00 64.25 476 GLN A O 1
ATOM 3853 N N . THR A 1 477 ? -106.153 -27.077 199.963 1.00 67.56 477 THR A N 1
ATOM 3854 C CA . THR A 1 477 ? -106.122 -26.212 201.148 1.00 67.56 477 THR A CA 1
ATOM 3855 C C . THR A 1 477 ? -107.426 -26.349 201.946 1.00 67.56 477 THR A C 1
ATOM 3857 O O . THR A 1 477 ? -107.378 -26.559 203.155 1.00 67.56 477 THR A O 1
ATOM 3860 N N . GLU A 1 478 ? -108.580 -26.389 201.266 1.00 61.91 478 GLU A N 1
ATOM 3861 C CA . GLU A 1 478 ? -109.900 -26.615 201.887 1.00 61.91 478 GLU A CA 1
ATOM 3862 C C . GLU A 1 478 ? -110.020 -27.990 202.570 1.00 61.91 478 GLU A C 1
ATOM 3864 O O . GLU A 1 478 ? -110.571 -28.114 203.666 1.00 61.91 478 GLU A O 1
ATOM 3869 N N . ARG A 1 479 ? -109.453 -29.040 201.958 1.00 64.56 479 ARG A N 1
ATOM 3870 C CA . ARG A 1 479 ? -109.463 -30.404 202.517 1.00 64.56 479 ARG A CA 1
ATOM 3871 C C . ARG A 1 479 ? -108.696 -30.503 203.841 1.00 64.56 479 ARG A C 1
ATOM 3873 O O . ARG A 1 479 ? -109.085 -31.265 204.728 1.00 64.56 479 ARG A O 1
ATOM 3880 N N . ASN A 1 480 ? -107.609 -29.747 203.982 1.00 66.06 480 ASN A N 1
ATOM 3881 C CA . ASN A 1 480 ? -106.788 -29.758 205.193 1.00 66.06 480 ASN A CA 1
ATOM 3882 C C . ASN A 1 480 ? -107.466 -29.020 206.363 1.00 66.06 480 ASN A C 1
ATOM 3884 O O . ASN A 1 480 ? -107.338 -29.461 207.507 1.00 66.06 480 ASN A O 1
ATOM 3888 N N . ASP A 1 481 ? -108.248 -27.973 206.084 1.00 61.19 481 ASP A N 1
ATOM 3889 C CA . ASP A 1 481 ? -109.026 -27.235 207.091 1.00 61.19 481 ASP A CA 1
ATOM 3890 C C . ASP A 1 481 ? -110.205 -28.046 207.660 1.00 61.19 481 ASP A C 1
ATOM 3892 O O . ASP A 1 481 ? -110.554 -27.910 208.836 1.00 61.19 481 ASP A O 1
ATOM 3896 N N . LEU A 1 482 ? -110.790 -28.946 206.864 1.00 59.59 482 LEU A N 1
ATOM 3897 C CA . LEU A 1 482 ? -111.867 -29.841 207.304 1.00 59.59 482 LEU A CA 1
ATOM 3898 C C . LEU A 1 482 ? -111.363 -30.996 208.184 1.00 59.59 482 LEU A C 1
ATOM 3900 O O . LEU A 1 482 ? -111.982 -31.303 209.203 1.00 59.59 482 LEU A O 1
ATOM 3904 N N . ASN A 1 483 ? -110.211 -31.592 207.858 1.00 57.59 483 ASN A N 1
ATOM 3905 C CA . ASN A 1 483 ? -109.655 -32.712 208.629 1.00 57.59 483 ASN A CA 1
ATOM 3906 C C . ASN A 1 483 ? -109.219 -32.319 210.051 1.00 57.59 483 ASN A C 1
ATOM 3908 O O . ASN A 1 483 ? -109.344 -33.125 210.971 1.00 57.59 483 ASN A O 1
ATOM 3912 N N . LYS A 1 484 ? -108.769 -31.076 210.265 1.00 59.41 484 LYS A N 1
ATOM 3913 C CA . LYS A 1 484 ? -108.417 -30.585 211.610 1.00 59.41 484 LYS A CA 1
ATOM 3914 C C . LYS A 1 484 ? -109.622 -30.473 212.547 1.00 59.41 484 LYS A C 1
ATOM 3916 O O . LYS A 1 484 ? -109.482 -30.714 213.737 1.00 59.41 484 LYS A O 1
ATOM 3921 N N . ARG A 1 485 ? -110.815 -30.163 212.029 1.00 59.41 485 ARG A N 1
ATOM 3922 C CA . ARG A 1 485 ? -112.040 -30.041 212.845 1.00 59.41 485 ARG A CA 1
ATOM 3923 C C . ARG A 1 485 ? -112.662 -31.385 213.227 1.00 59.41 485 ARG A C 1
ATOM 3925 O O . ARG A 1 485 ? -113.397 -31.446 214.206 1.00 59.41 485 ARG A O 1
ATOM 3932 N N . VAL A 1 486 ? -112.357 -32.449 212.482 1.00 58.66 486 VAL A N 1
ATOM 3933 C CA . VAL A 1 486 ? -112.842 -33.813 212.757 1.00 58.66 486 VAL A CA 1
ATOM 3934 C C . VAL A 1 486 ? -111.984 -34.521 213.813 1.00 58.66 486 VAL A C 1
ATOM 3936 O O . VAL A 1 486 ? -112.491 -35.386 214.523 1.00 58.66 486 VAL A O 1
ATOM 3939 N N . HIS A 1 487 ? -110.713 -34.138 213.976 1.00 53.44 487 HIS A N 1
ATOM 3940 C CA . HIS A 1 487 ? -109.818 -34.823 214.909 1.00 53.44 487 HIS A CA 1
ATOM 3941 C C . HIS A 1 487 ? -110.120 -34.531 216.392 1.00 53.44 487 HIS A C 1
ATOM 3943 O O . HIS A 1 487 ? -110.027 -35.444 217.213 1.00 53.44 487 HIS A O 1
ATOM 3949 N N . ASP A 1 488 ? -110.554 -33.317 216.743 1.00 52.06 488 ASP A N 1
ATOM 3950 C CA . ASP A 1 488 ? -110.552 -32.882 218.151 1.00 52.06 488 ASP A CA 1
ATOM 3951 C C . ASP A 1 488 ? -111.854 -33.175 218.931 1.00 52.06 488 ASP A C 1
ATOM 3953 O O . ASP A 1 488 ? -111.880 -33.041 220.152 1.00 52.06 488 ASP A O 1
ATOM 3957 N N . LEU A 1 489 ? -112.925 -33.649 218.279 1.00 49.88 489 LEU A N 1
ATOM 3958 C CA . LEU A 1 489 ? -114.169 -34.085 218.951 1.00 49.88 489 LEU A CA 1
ATOM 3959 C C . LEU A 1 489 ? -114.208 -35.595 219.270 1.00 49.88 489 LEU A C 1
ATOM 3961 O O . LEU A 1 489 ? -115.187 -36.083 219.831 1.00 49.88 489 LEU A O 1
ATOM 3965 N N . GLY A 1 490 ? -113.166 -36.349 218.905 1.00 43.62 490 GLY A N 1
ATOM 3966 C CA . GLY A 1 490 ? -113.274 -37.798 218.736 1.00 43.62 490 GLY A CA 1
ATOM 3967 C C . GLY A 1 490 ? -112.879 -38.717 219.896 1.00 43.62 490 GLY A C 1
ATOM 3968 O O . GLY A 1 490 ? -113.274 -39.876 219.840 1.00 43.62 490 GLY A O 1
ATOM 3969 N N . VAL A 1 491 ? -112.100 -38.318 220.915 1.00 47.25 491 VAL A N 1
ATOM 3970 C CA . VAL A 1 491 ? -111.498 -39.342 221.808 1.00 47.25 491 VAL A CA 1
ATOM 3971 C C . VAL A 1 491 ? -111.488 -38.970 223.295 1.00 47.25 491 VAL A C 1
ATOM 3973 O O . VAL A 1 491 ? -110.507 -38.466 223.834 1.00 47.25 491 VAL A O 1
ATOM 3976 N N . GLN A 1 492 ? -112.587 -39.341 223.964 1.00 33.09 492 GLN A N 1
ATOM 3977 C CA . GLN A 1 492 ? -112.688 -39.624 225.404 1.00 33.09 492 GLN A CA 1
ATOM 3978 C C . GLN A 1 492 ? -113.234 -41.055 225.677 1.00 33.09 492 GLN A C 1
ATOM 3980 O O . GLN A 1 492 ? -113.811 -41.298 226.731 1.00 33.09 492 GLN A O 1
ATOM 3985 N N . LEU A 1 493 ? -113.049 -42.037 224.774 1.00 33.09 493 LEU A N 1
ATOM 3986 C CA . LEU A 1 493 ? -113.417 -43.448 225.022 1.00 33.09 493 LEU A CA 1
ATOM 3987 C C . LEU A 1 493 ? -112.427 -44.481 224.420 1.00 33.09 493 LEU A C 1
ATOM 3989 O O . LEU A 1 493 ? -112.415 -44.728 223.222 1.00 33.09 493 LEU A O 1
ATOM 3993 N N . ALA A 1 494 ? -111.626 -45.063 225.324 1.00 30.45 494 ALA A N 1
ATOM 3994 C CA . ALA A 1 494 ? -111.134 -46.451 225.451 1.00 30.45 494 ALA A CA 1
ATOM 3995 C C . ALA A 1 494 ? -110.540 -47.258 224.258 1.00 30.45 494 ALA A C 1
ATOM 3997 O O . ALA A 1 494 ? -111.248 -47.840 223.447 1.00 30.45 494 ALA A O 1
ATOM 3998 N N . GLN A 1 495 ? -109.204 -47.403 224.293 1.00 27.94 495 GLN A N 1
ATOM 3999 C CA . GLN A 1 495 ? -108.397 -48.651 224.384 1.00 27.94 495 GLN A CA 1
ATOM 4000 C C . GLN A 1 495 ? -108.899 -49.980 223.755 1.00 27.94 495 GLN A C 1
ATOM 4002 O O . GLN A 1 495 ? -109.752 -50.636 224.342 1.00 27.94 495 GLN A O 1
ATOM 4007 N N . GLN A 1 496 ? -108.189 -50.485 222.724 1.00 26.39 496 GLN A N 1
ATOM 4008 C CA . GLN A 1 496 ? -107.577 -51.841 222.649 1.00 26.39 496 GLN A CA 1
ATOM 4009 C C . GLN A 1 496 ? -106.778 -52.067 221.334 1.00 26.39 496 GLN A C 1
ATOM 4011 O O . GLN A 1 496 ? -107.287 -51.752 220.270 1.00 26.39 496 GLN A O 1
ATOM 4016 N N . ALA A 1 497 ? -105.556 -52.628 221.476 1.00 24.11 497 ALA A N 1
ATOM 4017 C CA . ALA A 1 497 ? -104.689 -53.400 220.543 1.00 24.11 497 ALA A CA 1
ATOM 4018 C C . ALA A 1 497 ? -104.514 -52.916 219.075 1.00 24.11 497 ALA A C 1
ATOM 4020 O O . ALA A 1 497 ? -105.483 -52.779 218.348 1.00 24.11 497 ALA A O 1
ATOM 4021 N N . GLY A 1 498 ? -103.301 -52.588 218.592 1.00 22.89 498 GLY A N 1
ATOM 4022 C CA . GLY A 1 498 ? -102.264 -53.531 218.098 1.00 22.89 498 GLY A CA 1
ATOM 4023 C C . GLY A 1 498 ? -102.526 -53.876 216.613 1.00 22.89 498 GLY A C 1
ATOM 4024 O O . GLY A 1 498 ? -103.675 -54.029 216.242 1.00 22.89 498 GLY A O 1
ATOM 4025 N N . ASP A 1 499 ? -101.610 -54.036 215.661 1.00 24.41 499 ASP A N 1
ATOM 4026 C CA . ASP A 1 499 ? -100.156 -53.975 215.528 1.00 24.41 499 ASP A CA 1
ATOM 4027 C C . ASP A 1 499 ? -99.853 -54.146 214.004 1.00 24.41 499 ASP A C 1
ATOM 4029 O O . ASP A 1 499 ? -100.638 -54.763 213.291 1.00 24.41 499 ASP A O 1
ATOM 4033 N N . ASN A 1 500 ? -98.710 -53.627 213.541 1.00 27.25 500 ASN A N 1
ATOM 4034 C CA . ASN A 1 500 ? -97.856 -54.090 212.424 1.00 27.25 500 ASN A CA 1
ATOM 4035 C C . ASN A 1 500 ? -98.305 -54.257 210.932 1.00 27.25 500 ASN A C 1
ATOM 4037 O O . ASN A 1 500 ? -99.013 -55.183 210.561 1.00 27.25 500 ASN A O 1
ATOM 4041 N N . LYS A 1 501 ? -97.584 -53.481 210.087 1.00 32.62 501 LYS A N 1
ATOM 4042 C CA . LYS A 1 501 ? -96.683 -53.854 208.949 1.00 32.62 501 LYS A CA 1
ATOM 4043 C C . LYS A 1 501 ? -97.186 -54.393 207.589 1.00 32.62 501 LYS A C 1
ATOM 4045 O O . LYS A 1 501 ? -98.152 -55.131 207.501 1.00 32.62 501 LYS A O 1
ATOM 4050 N N . GLN A 1 502 ? -96.296 -54.125 206.607 1.00 29.16 502 GLN A N 1
ATOM 4051 C CA . GLN A 1 502 ? -95.992 -54.794 205.318 1.00 29.16 502 GLN A CA 1
ATOM 4052 C C . GLN A 1 502 ? -96.540 -54.135 204.042 1.00 29.16 502 GLN A C 1
ATOM 4054 O O . GLN A 1 502 ? -97.646 -53.617 204.042 1.00 29.16 502 GLN A O 1
ATOM 4059 N N . ASP A 1 503 ? -95.885 -54.197 202.878 1.00 32.28 503 ASP A N 1
ATOM 4060 C CA . ASP A 1 503 ? -94.481 -54.333 202.428 1.00 32.28 503 ASP A CA 1
ATOM 4061 C C . ASP A 1 503 ? -94.534 -54.393 200.881 1.00 32.28 503 ASP A C 1
ATOM 4063 O O . ASP A 1 503 ? -95.556 -54.786 200.323 1.00 32.28 503 ASP A O 1
ATOM 4067 N N . GLY A 1 504 ? -93.403 -54.117 200.219 1.00 32.41 504 GLY A N 1
ATOM 4068 C CA . GLY A 1 504 ? -93.042 -54.673 198.896 1.00 32.41 504 GLY A CA 1
ATOM 4069 C C . GLY A 1 504 ? -93.472 -53.869 197.655 1.00 32.41 504 GLY A C 1
ATOM 4070 O O . GLY A 1 504 ? -94.649 -53.590 197.477 1.00 32.41 504 GLY A O 1
ATOM 4071 N N . LYS A 1 505 ? -92.549 -53.338 196.826 1.00 34.50 505 LYS A N 1
ATOM 4072 C CA . LYS A 1 505 ? -91.636 -54.012 195.850 1.00 34.50 505 LYS A CA 1
ATOM 4073 C C . LYS A 1 505 ? -92.402 -54.680 194.696 1.00 34.50 505 LYS A C 1
ATOM 4075 O O . LYS A 1 505 ? -93.419 -55.299 194.953 1.00 34.50 505 LYS A O 1
ATOM 4080 N N . ALA A 1 506 ? -91.962 -54.706 193.442 1.00 35.09 506 ALA A N 1
ATOM 4081 C CA . ALA A 1 506 ? -90.826 -54.174 192.681 1.00 35.09 506 ALA A CA 1
ATOM 4082 C C . ALA A 1 506 ? -91.109 -54.496 191.188 1.00 35.09 506 ALA A C 1
ATOM 4084 O O . ALA A 1 506 ? -91.913 -55.394 190.956 1.00 35.09 506 ALA A O 1
ATOM 4085 N N . GLU A 1 507 ? -90.398 -53.821 190.264 1.00 35.44 507 GLU A N 1
ATOM 4086 C CA . GLU A 1 507 ? -89.870 -54.358 188.974 1.00 35.44 507 GLU A CA 1
ATOM 4087 C C . GLU A 1 507 ? -90.887 -54.921 187.941 1.00 35.44 507 GLU A C 1
ATOM 4089 O O . GLU A 1 507 ? -92.037 -55.173 188.258 1.00 35.44 507 GLU A O 1
ATOM 4094 N N . GLU A 1 508 ? -90.657 -55.065 186.633 1.00 34.28 508 GLU A N 1
ATOM 4095 C CA . GLU A 1 508 ? -89.497 -55.194 185.730 1.00 34.28 508 GLU A CA 1
ATOM 4096 C C . GLU A 1 508 ? -90.073 -54.993 184.290 1.00 34.28 508 GLU A C 1
ATOM 4098 O O . GLU A 1 508 ? -91.246 -55.276 184.055 1.00 34.28 508 GLU A O 1
ATOM 4103 N N . GLU A 1 509 ? -89.416 -54.261 183.386 1.00 37.53 509 GLU A N 1
ATOM 4104 C CA . GLU A 1 509 ? -88.645 -54.742 182.209 1.00 37.53 509 GLU A CA 1
ATOM 4105 C C . GLU A 1 509 ? -89.369 -55.228 180.927 1.00 37.53 509 GLU A C 1
ATOM 4107 O O . GLU A 1 509 ? -90.304 -56.020 180.942 1.00 37.53 509 GLU A O 1
ATOM 4112 N N . GLY A 1 510 ? -88.756 -54.822 179.796 1.00 33.75 510 GLY A N 1
ATOM 4113 C CA . GLY A 1 510 ? -88.569 -55.608 178.559 1.00 33.75 510 GLY A CA 1
ATOM 4114 C C . GLY A 1 510 ? -89.673 -55.541 177.490 1.00 33.75 510 GLY A C 1
ATOM 4115 O O . GLY A 1 510 ? -90.830 -55.308 177.798 1.00 33.75 510 GLY A O 1
ATOM 4116 N N . ALA A 1 511 ? -89.457 -55.781 176.189 1.00 35.06 511 ALA A N 1
ATOM 4117 C CA . ALA A 1 511 ? -88.299 -55.893 175.290 1.00 35.06 511 ALA A CA 1
ATOM 4118 C C . ALA A 1 511 ? -88.841 -56.186 173.850 1.00 35.06 511 ALA A C 1
ATOM 4120 O O . ALA A 1 511 ? -89.998 -56.572 173.717 1.00 35.06 511 ALA A O 1
ATOM 4121 N N . GLN A 1 512 ? -87.965 -56.124 172.822 1.00 31.02 512 GLN A N 1
ATOM 4122 C CA . GLN A 1 512 ? -88.036 -56.772 171.469 1.00 31.02 512 GLN A CA 1
ATOM 4123 C C . GLN A 1 512 ? -88.984 -56.144 170.407 1.00 31.02 512 GLN A C 1
ATOM 4125 O O . GLN A 1 512 ? -90.097 -55.767 170.729 1.00 31.02 512 GLN A O 1
ATOM 4130 N N . SER A 1 513 ? -88.652 -55.867 169.128 1.00 35.25 513 SER A N 1
ATOM 4131 C CA . SER A 1 513 ? -87.775 -56.392 168.042 1.00 35.25 513 SER A CA 1
ATOM 4132 C C . SER A 1 513 ? -88.419 -57.424 167.077 1.00 35.25 513 SER A C 1
ATOM 4134 O O . SER A 1 513 ? -89.034 -58.378 167.534 1.00 35.25 513 SER A O 1
ATOM 4136 N N . LEU A 1 514 ? -88.141 -57.240 165.761 1.00 35.91 514 LEU A N 1
ATOM 4137 C CA . LEU A 1 514 ? -88.028 -58.198 164.617 1.00 35.91 514 LEU A CA 1
ATOM 4138 C C . LEU A 1 514 ? -89.082 -58.292 163.449 1.00 35.91 514 LEU A C 1
ATOM 4140 O O . LEU A 1 514 ? -90.187 -58.788 163.622 1.00 35.91 514 LEU A O 1
ATOM 4144 N N . ASN A 1 515 ? -88.587 -57.988 162.221 1.00 37.12 515 ASN A N 1
ATOM 4145 C CA . ASN A 1 515 ? -88.600 -58.702 160.898 1.00 37.12 515 ASN A CA 1
ATOM 4146 C C . ASN A 1 515 ? -89.819 -58.939 159.942 1.00 37.12 515 ASN A C 1
ATOM 4148 O O . ASN A 1 515 ? -90.726 -59.696 160.271 1.00 37.12 515 ASN A O 1
ATOM 4152 N N . LYS A 1 516 ? -89.663 -58.503 158.655 1.00 36.06 516 LYS A N 1
ATOM 4153 C CA . LYS A 1 516 ? -89.715 -59.225 157.316 1.00 36.06 516 LYS A CA 1
ATOM 4154 C C . LYS A 1 516 ? -89.859 -58.201 156.144 1.00 36.06 516 LYS A C 1
ATOM 4156 O O . LYS A 1 516 ? -90.716 -57.340 156.248 1.00 36.06 516 LYS A O 1
ATOM 4161 N N . VAL A 1 517 ? -88.979 -58.043 155.132 1.00 38.66 517 VAL A N 1
ATOM 4162 C CA . VAL A 1 517 ? -88.605 -58.804 153.889 1.00 38.66 517 VAL A CA 1
ATOM 4163 C C . VAL A 1 517 ? -89.678 -58.923 152.775 1.00 38.66 517 VAL A C 1
ATOM 4165 O O . VAL A 1 517 ? -90.601 -59.703 152.963 1.00 38.66 517 VAL A O 1
ATOM 4168 N N . THR A 1 518 ? -89.469 -58.228 151.626 1.00 33.88 518 THR A N 1
ATOM 4169 C CA . THR A 1 518 ? -89.476 -58.642 150.168 1.00 33.88 518 THR A CA 1
ATOM 4170 C C . THR A 1 518 ? -89.318 -57.365 149.294 1.00 33.88 518 THR A C 1
ATOM 4172 O O . THR A 1 518 ? -89.977 -56.384 149.608 1.00 33.88 518 THR A O 1
ATOM 4175 N N . GLN A 1 519 ? -88.351 -57.156 148.381 1.00 37.81 519 GLN A N 1
ATOM 4176 C CA . GLN A 1 519 ? -87.951 -57.759 147.082 1.00 37.81 519 GLN A CA 1
ATOM 4177 C C . GLN A 1 519 ? -88.581 -57.078 145.825 1.00 37.81 519 GLN A C 1
ATOM 4179 O O . GLN A 1 519 ? -89.795 -56.989 145.718 1.00 37.81 519 GLN A O 1
ATOM 4184 N N . GLU A 1 520 ? -87.694 -56.705 144.880 1.00 36.94 520 GLU A N 1
ATOM 4185 C CA . GLU A 1 520 ? -87.827 -56.463 143.412 1.00 36.94 520 GLU A CA 1
ATOM 4186 C C . GLU A 1 520 ? -87.985 -55.045 142.779 1.00 36.94 520 GLU A C 1
ATOM 4188 O O . GLU A 1 520 ? -88.737 -54.185 143.218 1.00 36.94 520 GLU A O 1
ATOM 4193 N N . ASN A 1 521 ? -87.184 -54.892 141.705 1.00 47.72 521 ASN A N 1
ATOM 4194 C CA . ASN A 1 521 ? -86.950 -53.877 140.642 1.00 47.72 521 ASN A CA 1
ATOM 4195 C C . ASN A 1 521 ? -88.188 -53.577 139.731 1.00 47.72 521 ASN A C 1
ATOM 4197 O O . ASN A 1 521 ? -89.231 -54.152 140.027 1.00 47.72 521 ASN A O 1
ATOM 4201 N N . PRO A 1 522 ? -88.131 -52.838 138.570 1.00 66.81 522 PRO A N 1
ATOM 4202 C CA . PRO A 1 522 ? -87.014 -52.150 137.861 1.00 66.81 522 PRO A CA 1
ATOM 4203 C C . PRO A 1 522 ? -87.294 -50.725 137.266 1.00 66.81 522 PRO A C 1
ATOM 4205 O O . PRO A 1 522 ? -88.425 -50.276 137.149 1.00 66.81 522 PRO A O 1
ATOM 4208 N N . ILE A 1 523 ? -86.204 -50.056 136.838 1.00 47.31 523 ILE A N 1
ATOM 4209 C CA . ILE A 1 523 ? -85.930 -49.342 135.550 1.00 47.31 523 ILE A CA 1
ATOM 4210 C C . ILE A 1 523 ? -87.126 -48.819 134.701 1.00 47.31 523 ILE A C 1
ATOM 4212 O O . ILE A 1 523 ? -87.932 -49.629 134.262 1.00 47.31 523 ILE A O 1
ATOM 4216 N N . LEU A 1 524 ? -87.120 -47.528 134.294 1.00 46.12 524 LEU A N 1
ATOM 4217 C CA . LEU A 1 524 ? -86.984 -47.047 132.885 1.00 46.12 524 LEU A CA 1
ATOM 4218 C C . LEU A 1 524 ? -87.112 -45.504 132.728 1.00 46.12 524 LEU A C 1
ATOM 4220 O O . LEU A 1 524 ? -88.115 -44.931 133.137 1.00 46.12 524 LEU A O 1
ATOM 4224 N N . PHE A 1 525 ? -86.110 -44.944 132.023 1.00 48.00 525 PHE A N 1
ATOM 4225 C CA . PHE A 1 525 ? -85.978 -43.671 131.271 1.00 48.00 525 PHE A CA 1
ATOM 4226 C C . PHE A 1 525 ? -86.053 -42.301 131.957 1.00 48.00 525 PHE A C 1
ATOM 4228 O O . PHE A 1 525 ? -87.133 -41.884 132.421 1.00 48.00 525 PHE A O 1
#